Protein AF-A0A5J5EE09-F1 (afdb_monomer_lite)

Radius of gyration: 26.13 Å; chains: 1; bounding box: 78×50×78 Å

Secondary structure (DSSP, 8-state):
----GGGS-S--SPP---TTS-EEEEEEPPTTSHHHHHHHHHHHHHHHHHHSS-SSPPTT---SSPPTT-EEEEEEEE-TTS-EEEEEEEE--TTS--BSSHHHHHHHHHHHHHS-TT---TTSGGGSS--STTGGGGS-----------------HHHHHHHHHHHHHHHHHSS-S--PPTT-EEEEE-S-HHHHHS--TT-SS--EEEEEEEE-----S---------TT--SGGGGGTS---TTTTS-S-TTTSSEEEEE--SSSSPPEEEEE-GGGEEEGGG-GGGSSPPPTT------HHHHHHHHHHT-EEEEEEEEEEESS-SSSS---EEEEEEEEEETTEEEETT-EEEEESSTT---EEEEEEEEEEEEEEE-TTT--EEEEEEEEEEEE--TTTSS--S--HHHHHHS-GGG-

Foldseek 3Di:
DQFALVLDDPQQDDDPDDLQAKDKGKHFDDPPDPVNFVLQQVLQFLLCCLQDPALGDFQPGGDPDDPPNKTKIWIWIADSVRDIDIFIWIHGDPLSDIHRDSVLCNLVVNCVLLPPPVNPGPSSVVSVDRPHPRSVPPDDDDDDPPPPPPPPDPPPVLNVVLVVVVCQVCQVLPAPADDAHAFFKKKFFQDDPVCLVPVDVPDLAARIFIWGFHDAADPPDRPPDDPPPDPDPDDPVSSQADDFGPQCVDDPCLQRHGTWTFQADDDPPTDIDTSGGPNRIGHPVVCVVLLDDDPVPDPDDHDPSSVRLNVQLCDKDFDAWSAKDFPDDDDDPDRFIKIWGQWMDHRRGIDGQQDWDWDDPDDPDPFIKIFRFRTWIKTWDQDPPPRDIDIDIDTDHDIGHDCVPPVDDDQDPVSQSSRRSVSD

pLDDT: mean 75.29, std 18.89, range [30.28, 97.5]

Organism: NCBI:txid1250544

Structure (mmCIF, N/CA/C/O backbone):
data_AF-A0A5J5EE09-F1
#
_entry.id   AF-A0A5J5EE09-F1
#
loop_
_atom_site.group_PDB
_atom_site.id
_atom_site.type_symbol
_atom_site.label_atom_id
_atom_site.label_alt_id
_atom_site.label_comp_id
_atom_site.label_asym_id
_atom_site.label_entity_id
_atom_site.label_seq_id
_atom_site.pdbx_PDB_ins_code
_atom_site.Cartn_x
_atom_site.Cartn_y
_atom_site.Cartn_z
_atom_site.occupancy
_atom_site.B_iso_or_equiv
_atom_site.auth_seq_id
_atom_site.auth_comp_id
_atom_site.auth_asym_id
_atom_site.auth_atom_id
_atom_site.pdbx_PDB_model_num
ATOM 1 N N . SER A 1 1 ? -33.881 -6.867 -5.930 1.00 87.00 1 SER A N 1
ATOM 2 C CA . SER A 1 1 ? -33.104 -6.862 -7.189 1.00 87.00 1 SER A CA 1
ATOM 3 C C . SER A 1 1 ? -34.008 -6.463 -8.339 1.00 87.00 1 SER A C 1
ATOM 5 O O . SER A 1 1 ? -35.166 -6.862 -8.319 1.00 87.00 1 SER A O 1
ATOM 7 N N . ASP A 1 2 ? -33.495 -5.724 -9.320 1.00 92.38 2 ASP A N 1
ATOM 8 C CA . ASP A 1 2 ? -34.161 -5.397 -10.590 1.00 92.38 2 ASP A CA 1
ATOM 9 C C . ASP A 1 2 ? -33.570 -6.164 -11.792 1.00 92.38 2 ASP A C 1
ATOM 11 O O . ASP A 1 2 ? -33.920 -5.889 -12.935 1.00 92.38 2 ASP A O 1
ATOM 15 N N . GLY A 1 3 ? -32.664 -7.117 -11.553 1.00 93.56 3 GLY A N 1
ATOM 16 C CA . GLY A 1 3 ? -31.915 -7.784 -12.613 1.00 93.56 3 GLY A CA 1
ATOM 17 C C . GLY A 1 3 ? -32.783 -8.550 -13.619 1.00 93.56 3 GLY A C 1
ATOM 18 O O . GLY A 1 3 ? -33.696 -9.288 -13.251 1.00 93.56 3 GLY A O 1
ATOM 19 N N . ASN A 1 4 ? -32.442 -8.432 -14.902 1.00 91.75 4 ASN A N 1
ATOM 20 C CA . ASN A 1 4 ? -33.088 -9.109 -16.019 1.00 91.75 4 ASN A CA 1
ATOM 21 C C . ASN A 1 4 ? -32.097 -10.010 -16.780 1.00 91.75 4 ASN A C 1
ATOM 23 O O . ASN A 1 4 ? -31.242 -9.535 -17.532 1.00 91.75 4 ASN A O 1
ATOM 27 N N . VAL A 1 5 ? -32.273 -11.327 -16.646 1.00 93.81 5 VAL A N 1
ATOM 28 C CA . VAL A 1 5 ? -31.439 -12.356 -17.295 1.00 93.81 5 VAL A CA 1
ATOM 29 C C . VAL A 1 5 ? -31.522 -12.304 -18.824 1.00 93.81 5 VAL A C 1
ATOM 31 O O . VAL A 1 5 ? -30.551 -12.637 -19.497 1.00 93.81 5 VAL A O 1
ATOM 34 N N . SER A 1 6 ? -32.623 -11.812 -19.405 1.00 92.19 6 SER A N 1
ATOM 35 C CA . SER A 1 6 ? -32.755 -11.699 -20.866 1.00 92.19 6 SER A CA 1
ATOM 36 C C . SER A 1 6 ? -31.785 -10.686 -21.486 1.00 92.19 6 SER A C 1
ATOM 38 O O . SER A 1 6 ? -31.680 -10.605 -22.706 1.00 92.19 6 SER A O 1
ATOM 40 N N . THR A 1 7 ? -31.113 -9.879 -20.660 1.00 92.12 7 THR A N 1
ATOM 41 C CA . THR A 1 7 ? -30.112 -8.894 -21.095 1.00 92.12 7 THR A CA 1
ATOM 42 C C . THR A 1 7 ? -28.699 -9.468 -21.155 1.00 92.12 7 THR A C 1
ATOM 44 O O . THR A 1 7 ? -27.771 -8.775 -21.568 1.00 92.12 7 THR A O 1
ATOM 47 N N . HIS A 1 8 ? -28.512 -10.720 -20.729 1.00 95.75 8 HIS A N 1
ATOM 48 C CA . HIS A 1 8 ? -27.220 -11.397 -20.790 1.00 95.75 8 HIS A CA 1
ATOM 49 C C . HIS A 1 8 ? -26.796 -11.619 -22.251 1.00 95.75 8 HIS A C 1
ATOM 51 O O . HIS A 1 8 ? -27.649 -11.748 -23.134 1.00 95.75 8 HIS A O 1
ATOM 57 N N . PRO A 1 9 ? -25.482 -11.658 -22.537 1.00 94.31 9 PRO A N 1
ATOM 58 C CA . PRO A 1 9 ? -25.002 -11.919 -23.886 1.00 94.31 9 PRO A CA 1
ATOM 59 C C . PRO A 1 9 ? -25.408 -13.326 -24.338 1.00 94.31 9 PRO A C 1
ATOM 61 O O . PRO A 1 9 ? -25.410 -14.269 -23.550 1.00 94.31 9 PRO A O 1
ATOM 64 N N . THR A 1 10 ? -25.715 -13.475 -25.625 1.00 91.62 10 THR A N 1
ATOM 65 C CA . THR A 1 10 ? -26.117 -14.759 -26.224 1.00 91.62 10 THR A CA 1
ATOM 66 C C . THR A 1 10 ? -24.961 -15.481 -26.913 1.00 91.62 10 THR A C 1
ATOM 68 O O . THR A 1 10 ? -24.978 -16.703 -27.034 1.00 91.62 10 THR A O 1
ATOM 71 N N . ASN A 1 11 ? -23.917 -14.761 -27.333 1.00 91.44 11 ASN A N 1
ATOM 72 C CA . ASN A 1 11 ? -22.707 -15.322 -27.934 1.00 91.44 11 ASN A CA 1
ATOM 73 C C . ASN A 1 11 ? -21.737 -15.834 -26.857 1.00 91.44 11 ASN A C 1
ATOM 75 O O . ASN A 1 11 ? -20.618 -15.336 -26.725 1.00 91.44 11 ASN A O 1
ATOM 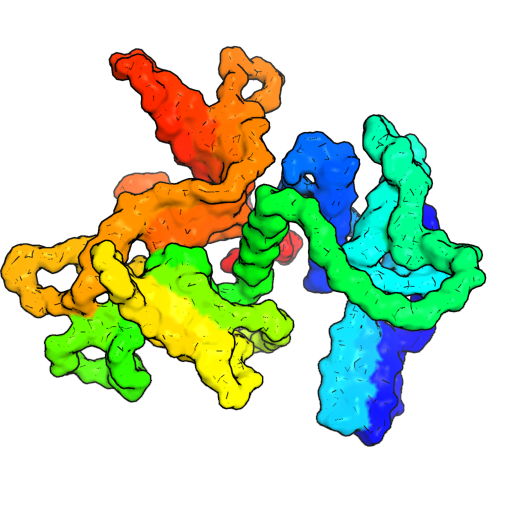79 N N . THR A 1 12 ? -22.180 -16.813 -26.064 1.00 89.69 12 THR A N 1
ATOM 80 C CA . THR A 1 12 ? -21.421 -17.338 -24.915 1.00 89.69 12 THR A CA 1
ATOM 81 C C . THR A 1 12 ? -20.527 -18.535 -25.228 1.00 89.69 12 THR A C 1
ATOM 83 O O . THR A 1 12 ? -19.800 -19.032 -24.371 1.00 89.69 12 THR A O 1
ATOM 86 N N . THR A 1 13 ? -20.580 -19.024 -26.465 1.00 86.56 13 THR A N 1
ATOM 87 C CA . THR A 1 13 ? -19.786 -20.168 -26.915 1.00 86.56 13 THR A CA 1
ATOM 88 C C . THR A 1 13 ? -18.594 -19.678 -27.719 1.00 86.56 13 THR A C 1
ATOM 90 O O . THR A 1 13 ? -18.740 -18.817 -28.589 1.00 86.56 13 THR A O 1
ATOM 93 N N . GLN A 1 14 ? -17.417 -20.236 -27.440 1.00 84.75 14 GLN A N 1
ATOM 94 C CA . GLN A 1 14 ? -16.229 -19.973 -28.239 1.00 84.75 14 GLN A CA 1
ATOM 95 C C . GLN A 1 14 ? -16.465 -20.448 -29.687 1.00 84.75 14 GLN A C 1
ATOM 97 O O . GLN A 1 14 ? -16.792 -21.618 -29.891 1.00 84.75 14 GLN A O 1
ATOM 102 N N . PRO A 1 15 ? -16.297 -19.579 -30.699 1.00 82.38 15 PRO A N 1
ATOM 103 C CA . PRO A 1 15 ? -16.444 -19.972 -32.091 1.00 82.38 15 PRO A CA 1
ATOM 104 C C . PRO A 1 15 ? -15.383 -21.002 -32.496 1.00 82.38 15 PRO A C 1
ATOM 106 O O . PRO A 1 15 ? -14.195 -20.826 -32.221 1.00 82.38 15 PRO A O 1
ATOM 109 N N . ASN A 1 16 ? -15.795 -22.041 -33.224 1.00 71.38 16 ASN A N 1
ATOM 110 C CA . ASN A 1 16 ? -14.884 -22.943 -33.933 1.00 71.38 16 ASN A CA 1
ATOM 111 C C . ASN A 1 16 ? -14.414 -22.268 -35.235 1.00 71.38 16 ASN A C 1
ATOM 113 O O . ASN A 1 16 ? -14.846 -22.637 -36.325 1.00 71.38 16 ASN A O 1
ATOM 117 N N . THR A 1 17 ? -13.596 -21.218 -35.135 1.00 64.12 17 THR A N 1
ATOM 118 C CA . THR A 1 17 ? -13.134 -20.434 -36.296 1.00 64.12 17 THR A CA 1
ATOM 119 C C . THR A 1 17 ? -11.653 -20.637 -36.600 1.00 64.12 17 THR A C 1
ATOM 121 O O . THR A 1 17 ? -10.825 -20.763 -35.700 1.00 64.12 17 THR A O 1
ATOM 124 N N . HIS A 1 18 ? -11.323 -20.624 -37.896 1.00 55.69 18 HIS A N 1
ATOM 125 C CA . HIS A 1 18 ? -9.957 -20.679 -38.423 1.00 55.69 18 HIS A CA 1
ATOM 126 C C . HIS A 1 18 ? -9.125 -19.469 -37.923 1.00 55.69 18 HIS A C 1
ATOM 128 O O . HIS A 1 18 ? -9.687 -18.379 -37.801 1.00 55.69 18 HIS A O 1
ATOM 134 N N . PRO A 1 19 ? -7.799 -19.593 -37.687 1.00 59.22 19 PRO A N 1
ATOM 135 C CA . PRO A 1 19 ? -6.965 -18.550 -37.059 1.00 59.22 19 PRO A CA 1
ATOM 136 C C . PRO A 1 19 ? -6.863 -17.201 -37.797 1.00 59.22 19 PRO A C 1
ATOM 138 O O . PRO A 1 19 ? -6.210 -16.290 -37.302 1.00 59.22 19 PRO A O 1
ATOM 141 N N . SER A 1 20 ? -7.446 -17.070 -38.991 1.00 63.16 20 SER A N 1
ATOM 142 C CA . SER A 1 20 ? -7.229 -15.939 -39.899 1.00 63.16 20 SER A CA 1
ATOM 143 C C . SER A 1 20 ? -8.228 -14.784 -39.762 1.00 63.16 20 SER A C 1
ATOM 145 O O . SER A 1 20 ? -7.993 -13.728 -40.347 1.00 63.16 20 SER A O 1
ATOM 147 N N . GLN A 1 21 ? -9.329 -14.942 -39.018 1.00 72.50 21 GLN A N 1
ATOM 148 C CA . GLN A 1 21 ? -10.338 -13.887 -38.839 1.00 72.50 21 GLN A CA 1
ATOM 149 C C . GLN A 1 21 ? -10.479 -13.475 -37.371 1.00 72.50 21 GLN A C 1
ATOM 151 O O . GLN A 1 21 ? -10.337 -14.319 -36.487 1.00 72.50 21 GLN A O 1
ATOM 156 N N . PRO A 1 22 ? -10.766 -12.191 -37.084 1.00 81.50 22 PRO A N 1
ATOM 157 C CA . PRO A 1 22 ? -11.045 -11.760 -35.725 1.00 81.50 22 PRO A CA 1
ATOM 158 C C . PRO A 1 22 ? -12.378 -12.347 -35.267 1.00 81.50 22 PRO A C 1
ATOM 160 O O . PRO A 1 22 ? -13.370 -12.311 -35.994 1.00 81.50 22 PRO A O 1
ATOM 163 N N . TRP A 1 23 ? -12.414 -12.846 -34.041 1.00 86.94 23 TRP A N 1
ATOM 164 C CA . TRP A 1 23 ? -13.623 -13.405 -33.448 1.00 86.94 23 TRP A CA 1
ATOM 165 C C . TRP A 1 23 ? -13.730 -13.003 -31.981 1.00 86.94 23 TRP A C 1
ATOM 167 O O . TRP A 1 23 ? -12.735 -12.689 -31.318 1.00 86.94 23 TRP A O 1
ATOM 177 N N . GLU A 1 24 ? -14.959 -12.960 -31.477 1.00 91.88 24 GLU A N 1
ATOM 178 C CA . GLU A 1 24 ? -15.243 -12.562 -30.106 1.00 91.88 24 GLU A CA 1
ATOM 179 C C . GLU A 1 24 ? -16.425 -13.332 -29.516 1.00 91.88 24 GLU A C 1
ATOM 181 O O . GLU A 1 24 ? -17.367 -13.693 -30.220 1.00 91.88 24 GLU A O 1
ATOM 186 N N . TYR A 1 25 ? -16.364 -13.587 -28.212 1.00 93.56 25 TYR A N 1
ATOM 187 C CA . TYR A 1 25 ? -17.419 -14.259 -27.454 1.00 93.56 25 TYR A CA 1
ATOM 188 C C . TYR A 1 25 ? -17.415 -13.787 -26.003 1.00 93.56 25 TYR A C 1
ATOM 190 O O . TYR A 1 25 ? -16.468 -13.133 -25.555 1.00 93.56 25 TYR A O 1
ATOM 198 N N . PHE A 1 26 ? -18.476 -14.113 -25.273 1.00 95.50 26 PHE A N 1
ATOM 199 C CA . PHE A 1 26 ? -18.556 -13.877 -23.839 1.00 95.50 26 PHE A CA 1
ATOM 200 C C . PHE A 1 26 ? -18.376 -15.177 -23.070 1.00 95.50 26 PHE A C 1
ATOM 202 O O . PHE A 1 26 ? -19.002 -16.178 -23.381 1.00 95.50 26 PHE A O 1
ATOM 209 N N . ARG A 1 27 ? -17.566 -15.165 -22.021 1.00 95.00 27 ARG A N 1
ATOM 210 C CA . ARG A 1 27 ? -17.483 -16.276 -21.072 1.00 95.00 27 ARG A CA 1
ATOM 211 C C . ARG A 1 27 ? -18.104 -15.829 -19.752 1.00 95.00 27 ARG A C 1
ATOM 213 O O . ARG A 1 27 ? -17.742 -14.746 -19.296 1.00 95.00 27 ARG A O 1
ATOM 220 N N . PRO A 1 28 ? -19.025 -16.583 -19.132 1.00 94.94 28 PRO A N 1
ATOM 221 C CA . PRO A 1 28 ? -19.423 -16.276 -17.763 1.00 94.94 28 PRO A CA 1
ATOM 222 C C . PRO A 1 28 ? -18.193 -16.346 -16.847 1.00 94.94 28 PRO A C 1
ATOM 224 O O . PRO A 1 28 ? -17.358 -17.238 -16.995 1.00 94.94 28 PRO A O 1
ATOM 227 N N . VAL A 1 29 ? -18.064 -15.381 -15.939 1.00 92.25 29 VAL A N 1
ATOM 228 C CA . VAL A 1 29 ? -17.103 -15.483 -14.835 1.00 92.25 29 VAL A CA 1
ATOM 229 C C . VAL A 1 29 ? -17.753 -16.366 -13.779 1.00 92.25 29 VAL A C 1
ATOM 231 O O . VAL A 1 29 ? -18.882 -16.082 -13.363 1.00 92.25 29 VAL A O 1
ATOM 234 N N . GLU A 1 30 ? -17.083 -17.448 -13.394 1.00 89.12 30 GLU A N 1
ATOM 235 C CA . GLU A 1 30 ? -17.589 -18.346 -12.362 1.00 89.12 30 GLU A CA 1
ATOM 236 C C . GLU A 1 30 ? -17.412 -17.752 -10.964 1.00 89.12 30 GLU A C 1
ATOM 238 O O . GLU A 1 30 ? -16.611 -16.837 -10.739 1.00 89.12 30 GLU A O 1
ATOM 243 N N . ARG A 1 31 ? -18.207 -18.269 -10.023 1.00 84.69 31 ARG A N 1
ATOM 244 C CA . ARG A 1 31 ? -18.151 -17.854 -8.621 1.00 84.69 31 ARG A CA 1
ATOM 245 C C . ARG A 1 31 ? -16.731 -18.043 -8.091 1.00 84.69 31 ARG A C 1
ATOM 247 O O . ARG A 1 31 ? -16.088 -19.046 -8.388 1.00 84.69 31 ARG A O 1
ATOM 254 N N . ASP A 1 32 ? -16.265 -17.065 -7.323 1.00 79.88 32 ASP A N 1
ATOM 255 C CA . ASP A 1 32 ? -14.976 -17.094 -6.629 1.00 79.88 32 ASP A CA 1
ATOM 256 C C . ASP A 1 32 ? -13.737 -17.080 -7.553 1.00 79.88 32 ASP A C 1
ATOM 258 O O . ASP A 1 32 ? -12.598 -17.098 -7.081 1.00 79.88 32 ASP A O 1
ATOM 262 N N . GLU A 1 33 ? -13.914 -16.916 -8.873 1.00 79.75 33 GLU A N 1
ATOM 263 C CA . GLU A 1 33 ? -12.820 -16.475 -9.738 1.00 79.75 33 GLU A CA 1
ATOM 264 C C . GLU A 1 33 ? -12.311 -15.096 -9.282 1.00 79.75 33 GLU A C 1
ATOM 266 O O . GLU A 1 33 ? -13.076 -14.241 -8.833 1.00 79.75 33 GLU A O 1
ATOM 271 N N . HIS A 1 34 ? -11.021 -14.814 -9.489 1.00 78.94 34 HIS A N 1
ATOM 272 C CA . HIS A 1 34 ? -10.394 -13.550 -9.075 1.00 78.94 34 HIS A CA 1
ATOM 273 C C . HIS A 1 34 ? -11.211 -12.298 -9.462 1.00 78.94 34 HIS A C 1
ATOM 275 O O . HIS A 1 34 ? -11.357 -11.367 -8.674 1.00 78.94 34 HIS A O 1
ATOM 281 N N . LYS A 1 35 ? -11.789 -12.270 -10.670 1.00 83.81 35 LYS A N 1
ATOM 282 C CA . LYS A 1 35 ? -12.605 -11.138 -11.139 1.00 83.81 35 LYS A CA 1
ATOM 283 C C . LYS A 1 35 ? -13.955 -11.025 -10.434 1.00 83.81 35 LYS A C 1
ATOM 285 O O . LYS A 1 35 ? -14.391 -9.899 -10.200 1.00 83.81 35 LYS A O 1
ATOM 290 N N . ASP A 1 36 ? -14.587 -12.148 -10.102 1.00 87.38 36 ASP A N 1
ATOM 291 C CA . ASP A 1 36 ? -15.817 -12.183 -9.306 1.00 87.38 36 ASP A CA 1
ATOM 292 C C . ASP A 1 36 ? -15.552 -11.615 -7.907 1.00 87.38 36 ASP A C 1
ATOM 294 O O . ASP A 1 36 ? -16.200 -10.651 -7.493 1.00 87.38 36 ASP A O 1
ATOM 298 N N . LEU A 1 37 ? -14.507 -12.119 -7.239 1.00 82.25 37 LEU A N 1
ATOM 299 C CA . LEU A 1 37 ? -14.095 -11.677 -5.904 1.00 82.25 37 LEU A CA 1
ATOM 300 C C . LEU A 1 37 ? -13.780 -10.178 -5.862 1.00 82.25 37 LEU A C 1
ATOM 302 O O . LEU A 1 37 ? -14.282 -9.463 -4.994 1.00 82.25 37 LEU A O 1
ATOM 306 N N . VAL A 1 38 ? -13.001 -9.674 -6.826 1.00 81.88 38 VAL A N 1
ATOM 307 C CA . VAL A 1 38 ? -12.653 -8.245 -6.907 1.00 81.88 38 VAL A CA 1
ATOM 308 C C . VAL A 1 38 ? -13.899 -7.382 -7.097 1.00 81.88 38 VAL A C 1
ATOM 310 O O . VAL A 1 38 ? -14.041 -6.353 -6.432 1.00 81.88 38 VAL A O 1
ATOM 313 N N . TRP A 1 39 ? -14.823 -7.780 -7.979 1.00 91.75 39 TRP A N 1
ATOM 314 C CA . TRP A 1 39 ? -16.059 -7.026 -8.186 1.00 91.75 39 TRP A CA 1
ATOM 315 C C . TRP A 1 39 ? -16.944 -7.026 -6.940 1.00 91.75 39 TRP A C 1
ATOM 317 O O . TRP A 1 39 ? -17.417 -5.961 -6.531 1.00 91.75 39 TRP A O 1
ATOM 327 N N . ARG A 1 40 ? -17.147 -8.189 -6.315 1.00 91.62 40 ARG A N 1
ATOM 328 C CA . ARG A 1 40 ? -17.960 -8.325 -5.099 1.00 91.62 40 ARG A CA 1
ATOM 329 C C . ARG A 1 40 ? -17.349 -7.554 -3.929 1.00 91.62 40 ARG A C 1
ATOM 331 O O . ARG A 1 40 ? -18.081 -6.863 -3.231 1.00 91.62 40 ARG A O 1
ATOM 338 N N . SER A 1 41 ? -16.027 -7.574 -3.762 1.00 85.38 41 SER A N 1
ATOM 339 C CA . SER A 1 41 ? -15.329 -6.817 -2.711 1.00 85.38 41 SER A CA 1
ATOM 340 C C . SER A 1 41 ? -15.453 -5.303 -2.891 1.00 85.38 41 SER A C 1
ATOM 342 O O . SER A 1 41 ? -15.881 -4.589 -1.979 1.00 85.38 41 SER A O 1
ATOM 344 N N . LYS A 1 42 ? -15.129 -4.794 -4.090 1.00 86.00 42 LYS A N 1
ATOM 345 C CA . LYS A 1 42 ? -15.149 -3.348 -4.379 1.00 86.00 42 LYS A CA 1
ATOM 346 C C . LYS A 1 42 ? -16.557 -2.773 -4.247 1.00 86.00 42 LYS A C 1
ATOM 348 O O . LYS A 1 42 ? -16.742 -1.698 -3.683 1.00 86.00 42 LYS A O 1
ATOM 353 N N . THR A 1 43 ? -17.557 -3.503 -4.735 1.00 91.56 43 THR A N 1
ATOM 354 C CA . THR A 1 43 ? -18.958 -3.072 -4.656 1.00 91.56 43 THR A CA 1
ATOM 355 C C . THR A 1 43 ? -19.511 -3.131 -3.231 1.00 91.56 43 THR A C 1
ATOM 357 O O . THR A 1 43 ? -20.200 -2.199 -2.818 1.00 91.56 43 THR A O 1
ATOM 360 N N . ALA A 1 44 ? -19.155 -4.156 -2.452 1.00 87.12 44 ALA A N 1
ATOM 361 C CA . ALA A 1 44 ? -19.554 -4.271 -1.052 1.00 87.12 44 ALA A CA 1
ATOM 362 C C . ALA A 1 44 ? -18.922 -3.199 -0.170 1.00 87.12 44 ALA A C 1
ATOM 364 O O . ALA A 1 44 ? -19.612 -2.592 0.641 1.00 87.12 44 ALA A O 1
ATOM 365 N N . SER A 1 45 ? -17.634 -2.922 -0.376 1.00 84.19 45 SER A N 1
ATOM 366 C CA . SER A 1 45 ? -16.915 -1.875 0.350 1.00 84.19 45 SER A CA 1
ATO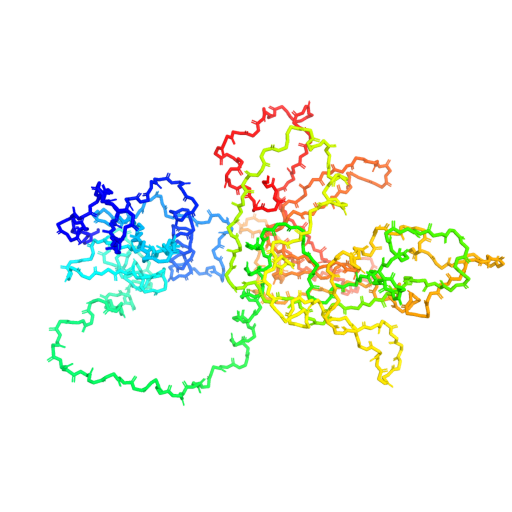M 367 C C . SER A 1 45 ? -17.579 -0.510 0.148 1.00 84.19 45 SER A C 1
ATOM 369 O O . SER A 1 45 ? -17.846 0.208 1.111 1.00 84.19 45 SER A O 1
ATOM 371 N N . ALA A 1 46 ? -17.924 -0.174 -1.099 1.00 85.25 46 ALA A N 1
ATOM 372 C CA . ALA A 1 46 ? -18.606 1.078 -1.414 1.00 85.25 46 ALA A CA 1
ATOM 373 C C . ALA A 1 46 ? -20.032 1.142 -0.840 1.00 85.25 46 ALA A C 1
ATOM 375 O O . ALA A 1 46 ? -20.433 2.173 -0.304 1.00 85.25 46 ALA A O 1
ATOM 376 N N . ALA A 1 47 ? -20.794 0.047 -0.918 1.00 85.19 47 ALA A N 1
ATOM 377 C CA . ALA A 1 47 ? -22.138 -0.018 -0.347 1.00 85.19 47 ALA A CA 1
ATOM 378 C C . ALA A 1 47 ? -22.119 0.088 1.187 1.00 85.19 47 ALA A C 1
ATOM 380 O O . ALA A 1 47 ? -22.920 0.821 1.764 1.00 85.19 47 ALA A O 1
ATOM 381 N N . ALA A 1 48 ? -21.176 -0.586 1.848 1.00 84.31 48 ALA A N 1
ATOM 382 C CA . ALA A 1 48 ? -20.980 -0.482 3.286 1.00 84.31 48 ALA A CA 1
ATOM 383 C C . ALA A 1 48 ? -20.649 0.960 3.682 1.00 84.31 48 ALA A C 1
ATOM 385 O O . ALA A 1 48 ? -21.322 1.504 4.552 1.00 84.31 48 ALA A O 1
ATOM 386 N N . LEU A 1 49 ? -19.713 1.626 2.999 1.00 82.50 49 LEU A N 1
ATOM 387 C CA . LEU A 1 49 ? -19.406 3.039 3.253 1.00 82.50 49 LEU A CA 1
ATOM 388 C C . LEU A 1 49 ? -20.634 3.955 3.080 1.00 82.50 49 LEU A C 1
ATOM 390 O O . LEU A 1 49 ? -20.802 4.905 3.836 1.00 82.50 49 LEU A O 1
ATOM 394 N N . ALA A 1 50 ? -21.512 3.659 2.117 1.00 82.31 50 ALA A N 1
ATOM 395 C CA . ALA A 1 50 ? -22.712 4.456 1.861 1.00 82.31 50 ALA A CA 1
ATOM 396 C C . ALA A 1 50 ? -23.802 4.319 2.942 1.00 82.31 50 ALA A C 1
ATOM 398 O O . ALA A 1 50 ? -24.607 5.236 3.106 1.00 82.31 50 ALA A O 1
ATOM 399 N N . TYR A 1 51 ? -23.854 3.193 3.664 1.00 77.25 51 TYR A N 1
ATOM 400 C CA . TYR A 1 51 ? -24.926 2.897 4.629 1.00 77.25 51 TYR A CA 1
ATOM 401 C C . TYR A 1 51 ? -24.473 2.754 6.080 1.00 77.25 51 TYR A C 1
ATOM 403 O O . TYR A 1 51 ? -25.315 2.713 6.980 1.00 77.25 51 TYR A O 1
ATOM 411 N N . THR A 1 52 ? -23.169 2.708 6.329 1.00 70.69 52 THR A N 1
ATOM 412 C CA . THR A 1 52 ? -22.592 2.634 7.671 1.00 70.69 52 THR A CA 1
ATOM 413 C C . THR A 1 52 ? -21.984 3.979 8.057 1.00 70.69 52 THR A C 1
ATOM 415 O O . THR A 1 52 ? -21.473 4.718 7.225 1.00 70.69 52 THR A O 1
ATOM 418 N N . LYS A 1 53 ? -22.010 4.314 9.353 1.00 60.72 53 LYS A N 1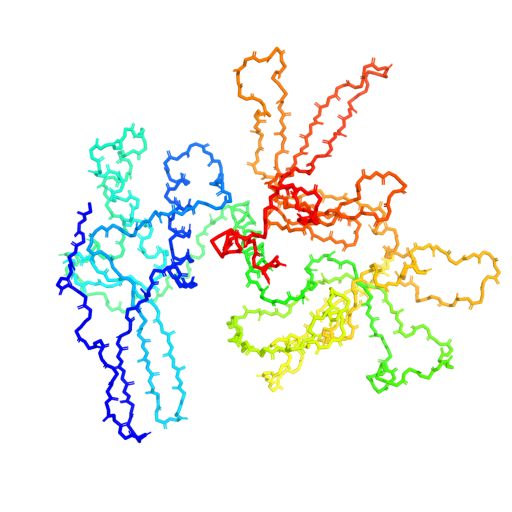
ATOM 419 C CA . LYS A 1 53 ? -21.293 5.489 9.888 1.00 60.72 53 LYS A CA 1
ATOM 420 C C . LYS A 1 53 ? -19.794 5.223 10.079 1.00 60.72 53 LYS A C 1
ATOM 422 O O . LYS A 1 53 ? -19.113 6.007 10.735 1.00 60.72 53 LYS A O 1
ATOM 427 N N . THR A 1 54 ? -19.287 4.093 9.589 1.00 54.91 54 THR A N 1
ATOM 428 C CA . THR A 1 54 ? -17.878 3.731 9.725 1.00 54.91 54 THR A CA 1
ATOM 429 C C . THR A 1 54 ? -17.074 4.380 8.596 1.00 54.91 54 THR A C 1
ATOM 431 O O . THR A 1 54 ? -17.405 4.152 7.436 1.00 54.91 54 THR A O 1
ATOM 434 N N . PRO A 1 55 ? -16.007 5.147 8.903 1.00 51.84 55 PRO A N 1
ATOM 435 C CA . PRO A 1 55 ? -15.189 5.837 7.897 1.00 51.84 55 PRO A CA 1
ATOM 436 C C . PRO A 1 55 ? -14.531 4.907 6.873 1.00 51.84 55 PRO A C 1
ATOM 438 O O . PRO A 1 55 ? -14.124 5.358 5.808 1.00 51.84 55 PRO A O 1
ATOM 441 N N . GLN A 1 56 ? -14.407 3.618 7.201 1.00 55.81 56 GLN A N 1
ATOM 442 C CA . GLN A 1 56 ? -13.951 2.573 6.296 1.00 55.81 56 GLN A CA 1
ATOM 443 C C . GLN A 1 56 ? -14.705 1.270 6.594 1.00 55.81 56 GLN A C 1
ATOM 445 O O . GLN A 1 56 ? -14.914 0.961 7.774 1.00 55.81 56 GLN A O 1
ATOM 450 N N . PRO A 1 57 ? -15.118 0.514 5.564 1.00 55.78 57 PRO A N 1
ATOM 451 C CA . PRO A 1 57 ? -15.647 -0.829 5.749 1.00 55.78 57 PRO A CA 1
ATOM 452 C C . PRO A 1 57 ? -14.528 -1.758 6.252 1.00 55.78 57 PRO A C 1
ATOM 454 O O . PRO A 1 57 ? -13.368 -1.548 5.889 1.00 55.78 57 PRO A O 1
ATOM 457 N N . PRO A 1 58 ? -14.834 -2.773 7.079 1.00 56.09 58 PRO A N 1
ATOM 458 C CA . PRO A 1 58 ? -13.837 -3.749 7.500 1.00 56.09 58 PRO A CA 1
ATOM 459 C C . PRO A 1 58 ? -13.146 -4.373 6.279 1.00 56.09 58 PRO A C 1
ATOM 461 O O . PRO A 1 58 ? -13.790 -4.634 5.250 1.00 56.09 58 PRO A O 1
ATOM 464 N N . CYS A 1 59 ? -11.835 -4.611 6.399 1.00 47.38 59 CYS A N 1
ATOM 465 C CA . CYS A 1 59 ? -11.116 -5.468 5.464 1.00 47.38 59 CYS A CA 1
ATOM 466 C C . CYS A 1 59 ? -11.895 -6.790 5.356 1.00 47.38 59 CYS A C 1
ATOM 468 O O . CYS A 1 59 ? -12.365 -7.315 6.361 1.00 47.38 59 CYS A O 1
ATOM 470 N N . ASN A 1 60 ? -12.116 -7.277 4.133 1.00 60.25 60 ASN A N 1
ATOM 471 C CA . ASN A 1 60 ? -12.910 -8.483 3.837 1.00 60.25 60 ASN A CA 1
ATOM 472 C C . ASN A 1 60 ? -14.439 -8.294 3.801 1.00 60.25 60 ASN A C 1
ATOM 474 O O . ASN A 1 60 ? -15.192 -9.249 3.990 1.00 60.25 60 ASN A O 1
ATOM 478 N N . THR A 1 61 ? -14.928 -7.093 3.481 1.00 71.81 61 THR A N 1
ATOM 479 C CA . THR A 1 61 ? -16.349 -6.910 3.140 1.00 71.81 61 THR A CA 1
ATOM 480 C C . THR A 1 61 ? -16.627 -7.397 1.709 1.00 71.81 61 THR A C 1
ATOM 482 O O . THR A 1 61 ? -16.061 -6.871 0.749 1.00 71.81 61 THR A O 1
ATOM 485 N N . PHE A 1 62 ? -17.534 -8.366 1.549 1.00 79.75 62 PHE A N 1
ATOM 486 C CA . PHE A 1 62 ? -18.004 -8.874 0.253 1.00 79.75 62 PHE A CA 1
ATOM 487 C C . PHE A 1 62 ? -19.532 -8.939 0.224 1.00 79.75 62 PHE A C 1
ATOM 489 O O . PHE A 1 62 ? -20.166 -9.260 1.227 1.00 79.75 62 PHE A O 1
ATOM 496 N N . ILE A 1 63 ? -20.132 -8.698 -0.943 1.00 85.00 63 ILE A N 1
ATOM 497 C CA . ILE A 1 63 ? -21.517 -9.103 -1.177 1.00 85.00 63 ILE A CA 1
ATOM 498 C C . ILE A 1 63 ? -21.513 -10.615 -1.408 1.00 85.00 63 ILE A C 1
ATOM 500 O O . ILE A 1 63 ? -20.684 -11.131 -2.167 1.00 85.00 63 ILE A O 1
ATOM 504 N N . CYS A 1 64 ? -22.413 -11.336 -0.736 1.00 84.31 64 CYS A N 1
ATOM 505 C CA . CYS A 1 64 ? -22.509 -12.793 -0.861 1.00 84.31 64 CYS A CA 1
ATOM 506 C C . CYS A 1 64 ? -22.712 -13.210 -2.319 1.00 84.31 64 CYS A C 1
ATOM 508 O O . CYS A 1 64 ? -22.040 -14.120 -2.788 1.00 84.31 64 CYS A O 1
ATOM 510 N N . ASP A 1 65 ? -23.561 -12.479 -3.035 1.00 88.81 65 ASP A N 1
ATOM 511 C CA . ASP A 1 65 ? -23.855 -12.661 -4.449 1.00 88.81 65 ASP A CA 1
ATOM 512 C C . ASP A 1 65 ? -24.191 -11.304 -5.080 1.00 88.81 65 ASP A C 1
ATOM 514 O O . ASP A 1 65 ? -24.599 -10.365 -4.386 1.00 88.81 65 ASP A O 1
ATOM 518 N N . PHE A 1 66 ? -24.049 -11.192 -6.404 1.00 94.12 66 PHE A N 1
ATOM 519 C CA . PHE A 1 66 ? -24.655 -10.069 -7.119 1.00 94.12 66 PHE A CA 1
ATOM 520 C C . PHE A 1 66 ? -26.185 -10.106 -6.967 1.00 94.12 66 PHE A C 1
ATOM 522 O O . PHE A 1 66 ? -26.762 -11.182 -6.788 1.00 94.12 66 PHE A O 1
ATOM 529 N N . PRO A 1 67 ? -26.876 -8.955 -7.079 1.00 94.94 67 PRO A N 1
ATOM 530 C CA . PRO A 1 67 ? -28.333 -8.935 -7.072 1.00 94.94 67 PRO A CA 1
ATOM 531 C C . PRO A 1 67 ? -28.908 -9.912 -8.105 1.00 94.94 67 PRO A C 1
ATOM 533 O O . PRO A 1 67 ? -28.421 -9.988 -9.233 1.00 94.94 67 PRO A O 1
ATOM 536 N N . ALA A 1 68 ? -29.954 -10.657 -7.732 1.00 94.19 68 ALA A N 1
ATOM 537 C CA . ALA A 1 68 ? -30.552 -11.680 -8.591 1.00 94.19 68 ALA A CA 1
ATOM 538 C C . ALA A 1 68 ? -30.808 -11.161 -10.020 1.00 94.19 68 ALA A C 1
ATOM 540 O O . ALA A 1 68 ? -31.397 -10.094 -10.191 1.00 94.19 68 ALA A O 1
ATOM 541 N N . GLY A 1 69 ? -30.358 -11.901 -11.035 1.00 93.06 69 GLY A N 1
ATOM 542 C CA . GLY A 1 69 ? -30.449 -11.499 -12.445 1.00 93.06 69 GLY A CA 1
ATOM 543 C C . GLY A 1 69 ? -29.231 -10.737 -12.984 1.00 93.06 69 GLY A C 1
ATOM 544 O O . GLY A 1 69 ? -29.099 -10.616 -14.203 1.00 93.06 69 GLY A O 1
ATOM 545 N N . TYR A 1 70 ? -28.308 -10.295 -12.125 1.00 97.50 70 TYR A N 1
ATOM 546 C CA . TYR A 1 70 ? -27.003 -9.781 -12.541 1.00 97.50 70 TYR A CA 1
ATOM 547 C C . TYR A 1 70 ? -25.959 -10.891 -12.630 1.00 97.50 70 TYR A C 1
ATOM 549 O O . TYR A 1 70 ? -25.905 -11.772 -11.775 1.00 97.50 70 TYR A O 1
ATOM 557 N N . ARG A 1 71 ? -25.111 -10.844 -13.663 1.00 96.75 71 ARG A N 1
ATOM 558 C CA . ARG A 1 71 ? -24.003 -11.793 -13.837 1.00 96.75 71 ARG A CA 1
ATOM 559 C C . ARG A 1 71 ? -22.824 -11.156 -14.561 1.00 96.75 71 ARG A C 1
ATOM 561 O O . ARG A 1 71 ? -22.998 -10.326 -15.457 1.00 96.75 71 ARG A O 1
ATOM 568 N N . LEU A 1 72 ? -21.622 -11.549 -14.152 1.00 96.94 72 LEU A N 1
ATOM 569 C CA . LEU A 1 72 ? -20.368 -11.068 -14.710 1.00 96.94 72 LEU A CA 1
ATOM 570 C C . LEU A 1 72 ? -19.944 -11.942 -15.898 1.00 96.94 72 LEU A C 1
ATOM 572 O O . LEU A 1 72 ? -20.012 -13.170 -15.843 1.00 96.94 72 LEU A O 1
ATOM 576 N N . PHE A 1 73 ? -19.504 -11.300 -16.976 1.00 96.56 73 PHE A N 1
ATOM 577 C CA . PHE A 1 73 ? -19.017 -11.957 -18.183 1.00 96.56 73 PHE A CA 1
ATOM 578 C C . PHE A 1 73 ? -17.699 -11.333 -18.638 1.00 96.56 73 PHE A C 1
ATOM 580 O O . PHE A 1 73 ? -17.513 -10.115 -18.590 1.00 96.56 73 PHE A O 1
ATOM 587 N N . GLU A 1 74 ? -16.801 -12.158 -19.156 1.00 95.56 74 GLU A N 1
ATOM 588 C CA . GLU A 1 74 ? -15.617 -11.727 -19.881 1.00 95.56 74 GLU A CA 1
ATOM 589 C C . GLU A 1 74 ? -15.919 -11.644 -21.369 1.00 95.56 74 GLU A C 1
ATOM 591 O O . GLU A 1 74 ? -16.248 -12.647 -21.990 1.00 95.56 74 GLU A O 1
ATOM 596 N N . HIS A 1 75 ? -15.747 -10.472 -21.968 1.00 94.50 75 HIS A N 1
ATOM 597 C CA . HIS A 1 75 ? -15.693 -10.337 -23.417 1.00 94.50 75 HIS A CA 1
ATOM 598 C C . HIS A 1 75 ? -14.283 -10.666 -23.878 1.00 94.50 75 HIS A C 1
ATOM 600 O O . HIS A 1 75 ? -13.329 -9.943 -23.580 1.00 94.50 75 HIS A O 1
ATOM 606 N N . ILE A 1 76 ? -14.148 -11.768 -24.596 1.00 92.94 76 ILE A N 1
ATOM 607 C CA . ILE A 1 76 ? -12.880 -12.227 -25.140 1.00 92.94 76 ILE A CA 1
ATOM 608 C C . ILE A 1 76 ? -12.863 -11.877 -26.620 1.00 92.94 76 ILE A C 1
ATOM 610 O O . ILE A 1 76 ? -13.731 -12.316 -27.371 1.00 92.94 76 ILE A O 1
ATOM 614 N N . LYS A 1 77 ? -11.860 -11.101 -27.034 1.00 90.94 77 LYS A N 1
ATOM 615 C CA . LYS A 1 77 ? -11.652 -10.687 -28.420 1.00 90.94 77 LYS A CA 1
ATOM 616 C C . LYS A 1 77 ? -10.292 -11.148 -28.918 1.00 90.94 77 LYS A C 1
ATOM 618 O O . LYS A 1 77 ? -9.259 -10.775 -28.356 1.00 90.94 77 LYS A O 1
ATOM 623 N N . HIS A 1 78 ? -10.311 -11.918 -29.996 1.00 87.44 78 HIS A N 1
ATOM 624 C CA . HIS A 1 78 ? -9.128 -12.333 -30.733 1.00 87.44 78 HIS A CA 1
ATOM 625 C C . HIS A 1 78 ? -8.944 -11.435 -31.950 1.00 87.44 78 HIS A C 1
ATOM 627 O O . HIS A 1 78 ? -9.868 -11.216 -32.736 1.00 87.44 78 HIS A O 1
ATOM 633 N N . LYS A 1 79 ? -7.744 -10.878 -32.077 1.00 83.44 79 LYS A N 1
ATOM 634 C CA . LYS A 1 79 ? -7.336 -10.087 -33.233 1.00 83.44 79 LYS A CA 1
ATOM 635 C C . LYS A 1 79 ? -6.653 -10.972 -34.290 1.00 83.44 79 LYS A C 1
ATOM 637 O O . LYS A 1 79 ? -6.184 -12.059 -33.952 1.00 83.44 79 LYS A O 1
ATOM 642 N N . PRO A 1 80 ? -6.551 -10.506 -35.551 1.00 75.31 80 PRO A N 1
ATOM 643 C CA . PRO A 1 80 ? -5.886 -11.252 -36.626 1.00 75.31 80 PRO A CA 1
ATOM 644 C C . PRO A 1 80 ? -4.386 -11.478 -36.383 1.00 75.31 80 PRO A C 1
ATOM 646 O O . PRO A 1 80 ? -3.813 -12.419 -36.913 1.00 75.31 80 PRO A O 1
ATOM 649 N N . ASP A 1 81 ? -3.759 -10.625 -35.568 1.00 77.50 81 ASP A N 1
ATOM 650 C CA . ASP A 1 81 ? -2.354 -10.715 -35.142 1.00 77.50 81 ASP A CA 1
ATOM 651 C C . ASP A 1 81 ? -2.118 -11.770 -34.038 1.00 77.50 81 ASP A C 1
ATOM 653 O O . ASP A 1 81 ? -1.005 -11.911 -33.537 1.00 77.50 81 ASP A O 1
ATOM 657 N N . GLY A 1 82 ? -3.162 -12.500 -33.627 1.00 75.56 82 GLY A N 1
ATOM 658 C CA . GLY A 1 82 ? -3.118 -13.468 -32.531 1.00 75.56 82 GLY A CA 1
ATOM 659 C C . GLY A 1 82 ? -3.250 -12.848 -31.134 1.00 75.56 82 GLY A C 1
ATOM 660 O O . GLY A 1 82 ? -3.365 -13.584 -30.149 1.00 75.56 82 GLY A O 1
ATOM 661 N N . ALA A 1 83 ? -3.296 -11.518 -31.004 1.00 79.62 83 ALA A N 1
ATOM 662 C CA . ALA A 1 83 ? -3.432 -10.867 -29.709 1.00 79.62 83 ALA A CA 1
ATOM 663 C C . ALA A 1 83 ? -4.835 -11.088 -29.117 1.00 79.62 83 ALA A C 1
ATOM 665 O O . ALA A 1 83 ? -5.867 -10.814 -29.740 1.00 79.62 83 ALA A O 1
ATOM 666 N N . LYS A 1 84 ? -4.866 -11.549 -27.860 1.00 86.31 84 LYS A N 1
ATOM 667 C CA . LYS A 1 84 ? -6.086 -11.764 -27.071 1.00 86.31 84 LYS A CA 1
ATOM 668 C C . LYS A 1 84 ? -6.309 -10.603 -26.105 1.00 86.31 84 LYS A C 1
ATOM 670 O O . LYS A 1 84 ? -5.506 -10.390 -25.191 1.00 86.31 84 LYS A O 1
ATOM 675 N N . ARG A 1 85 ? -7.432 -9.900 -26.268 1.00 85.31 85 ARG A N 1
ATOM 676 C CA . ARG A 1 85 ? -7.937 -8.888 -25.329 1.00 85.31 85 ARG A CA 1
ATOM 677 C C . ARG A 1 85 ? -9.111 -9.467 -24.540 1.00 85.31 85 ARG A C 1
ATOM 679 O O . ARG A 1 85 ? -9.970 -10.129 -25.115 1.00 85.31 85 ARG A O 1
ATOM 686 N N . THR A 1 86 ? -9.143 -9.201 -23.237 1.00 90.31 86 THR A N 1
ATOM 687 C CA . THR A 1 86 ? -10.231 -9.629 -22.354 1.00 90.31 86 THR A CA 1
ATOM 688 C C . THR A 1 86 ? -10.719 -8.442 -21.537 1.00 90.31 86 THR A C 1
ATOM 690 O O . THR A 1 86 ? -9.962 -7.896 -20.738 1.00 90.31 86 THR A O 1
ATOM 693 N N . ASP A 1 87 ? -11.982 -8.072 -21.711 1.00 88.81 87 ASP A N 1
ATOM 694 C CA . ASP A 1 87 ? -12.671 -7.046 -20.924 1.00 88.81 87 ASP A CA 1
ATOM 695 C C . ASP A 1 87 ? -13.744 -7.711 -20.053 1.00 88.81 87 ASP A C 1
ATOM 697 O O . ASP A 1 87 ? -14.232 -8.785 -20.387 1.00 88.81 87 ASP A O 1
ATOM 701 N N . THR A 1 88 ? -14.108 -7.113 -18.919 1.00 94.31 88 THR A N 1
ATOM 702 C CA . THR A 1 88 ? -15.074 -7.711 -17.975 1.00 94.31 88 THR A CA 1
ATOM 703 C C . THR A 1 88 ? -16.278 -6.794 -17.826 1.00 94.31 88 THR A C 1
ATOM 705 O O . THR A 1 88 ? -16.109 -5.590 -17.645 1.00 94.31 88 THR A O 1
ATOM 708 N N . TYR A 1 89 ? -17.480 -7.355 -17.914 1.00 96.56 89 TYR A N 1
ATOM 709 C CA . TYR A 1 89 ? -18.734 -6.611 -17.913 1.00 96.56 89 TYR A CA 1
ATOM 710 C C . TYR A 1 89 ? -19.758 -7.269 -16.997 1.00 96.56 89 TYR A C 1
ATOM 712 O O . TYR A 1 89 ? -19.904 -8.490 -17.010 1.00 96.56 89 TYR A O 1
ATOM 720 N N . LEU A 1 90 ? -20.515 -6.457 -16.263 1.00 97.50 90 LEU A N 1
ATOM 721 C CA . LEU A 1 90 ? -21.669 -6.921 -15.501 1.00 97.50 90 LEU A CA 1
ATOM 722 C C . LEU A 1 90 ? -22.946 -6.656 -16.305 1.00 97.50 90 LEU A C 1
ATOM 724 O O . LEU A 1 90 ? -23.261 -5.508 -16.634 1.00 97.50 90 LEU A O 1
ATOM 728 N N . PHE A 1 91 ? -23.661 -7.730 -16.623 1.00 97.38 91 PHE A N 1
ATOM 729 C CA . PHE A 1 91 ? -24.954 -7.713 -17.306 1.00 97.38 91 PHE A CA 1
ATOM 730 C C . PHE A 1 91 ? -26.087 -7.934 -16.307 1.00 97.38 91 PHE A C 1
ATOM 732 O O . PHE A 1 91 ? -25.849 -8.444 -15.215 1.00 97.38 91 PHE A O 1
ATOM 739 N N . GLY A 1 92 ? -27.310 -7.564 -16.689 1.00 95.94 92 GLY A N 1
ATOM 740 C CA . GLY A 1 92 ? -28.505 -7.719 -15.857 1.00 95.94 92 GLY A CA 1
ATOM 741 C C . GLY A 1 92 ? -29.341 -6.450 -15.719 1.00 95.94 92 GLY A C 1
ATOM 742 O O . GLY A 1 92 ? -30.475 -6.536 -15.277 1.00 95.94 92 GLY A O 1
ATOM 743 N N . HIS A 1 93 ? -28.845 -5.273 -16.107 1.00 96.50 93 HIS A N 1
ATOM 744 C CA . HIS A 1 93 ? -29.617 -4.039 -15.940 1.00 96.50 93 HIS A CA 1
ATOM 745 C C . HIS A 1 93 ? -30.863 -4.010 -16.853 1.00 96.50 93 HIS A C 1
ATOM 747 O O . HIS A 1 93 ? -30.719 -4.284 -18.047 1.00 96.50 93 HIS A O 1
ATOM 753 N N . PRO A 1 94 ? -32.058 -3.601 -16.371 1.00 93.56 94 PRO A N 1
ATOM 754 C CA . PRO A 1 94 ? -33.302 -3.596 -17.156 1.00 93.56 94 PRO A CA 1
ATOM 755 C C . PRO A 1 94 ? -33.242 -2.876 -18.506 1.00 93.56 94 PRO A C 1
ATOM 757 O O . PRO A 1 94 ? -33.955 -3.244 -19.434 1.00 93.56 94 PRO A O 1
ATOM 760 N N . SER A 1 95 ? -32.379 -1.864 -18.641 1.00 91.38 95 SER A N 1
ATOM 761 C CA . SER A 1 95 ? -32.191 -1.139 -19.908 1.00 91.38 95 SER A CA 1
ATOM 762 C C . SER A 1 95 ? -31.547 -1.969 -21.028 1.00 91.38 95 SER A C 1
ATOM 764 O O . SER A 1 95 ? -31.457 -1.486 -22.154 1.00 91.38 95 SER A O 1
ATOM 766 N N . GLY A 1 96 ? -31.031 -3.167 -20.732 1.00 89.62 96 GLY A N 1
ATOM 767 C CA . GLY A 1 96 ? -30.225 -3.963 -21.664 1.00 89.62 96 GLY A CA 1
ATOM 768 C C . GLY A 1 96 ? -28.766 -3.507 -21.778 1.00 89.62 96 GLY A C 1
ATOM 769 O O . GLY A 1 96 ? -27.970 -4.142 -22.466 1.00 89.62 96 GLY A O 1
ATOM 770 N N . GLY A 1 97 ? -28.397 -2.414 -21.104 1.00 90.69 97 GLY A N 1
ATOM 771 C CA . GLY A 1 97 ? -27.013 -1.966 -20.994 1.00 90.69 97 GLY A CA 1
ATOM 772 C C . GLY A 1 97 ? -26.171 -2.858 -20.076 1.00 90.69 97 GLY A C 1
ATOM 773 O O . GLY A 1 97 ? -26.687 -3.633 -19.272 1.00 90.69 97 GLY A O 1
ATOM 774 N N . ARG A 1 98 ? -24.848 -2.704 -20.169 1.00 94.00 98 ARG A N 1
ATOM 775 C CA . ARG A 1 98 ? -23.861 -3.418 -19.346 1.00 94.00 98 ARG A CA 1
ATOM 776 C C . ARG A 1 98 ? -22.959 -2.435 -18.615 1.00 94.00 98 ARG A C 1
ATOM 778 O O . ARG A 1 98 ? -22.562 -1.426 -19.197 1.00 94.00 98 ARG A O 1
ATOM 785 N N . PHE A 1 99 ? -22.599 -2.751 -17.378 1.00 95.88 99 PHE A N 1
ATOM 786 C CA . PHE A 1 99 ? -21.617 -1.983 -16.618 1.00 95.88 99 PHE A CA 1
ATOM 787 C C . PHE A 1 99 ? -20.206 -2.471 -16.955 1.00 95.88 99 PHE A C 1
ATOM 789 O O . PHE A 1 99 ? -19.943 -3.675 -16.972 1.00 95.88 99 PHE A O 1
ATOM 796 N N . ARG A 1 100 ? -19.293 -1.542 -17.242 1.00 89.88 100 ARG A N 1
ATOM 797 C CA . ARG A 1 100 ? -17.908 -1.813 -17.677 1.00 89.88 100 ARG A CA 1
ATOM 798 C C . ARG A 1 100 ? -16.894 -1.760 -16.544 1.00 89.88 100 ARG A C 1
ATOM 800 O O . ARG A 1 100 ? -15.737 -2.119 -16.737 1.00 89.88 100 ARG A O 1
ATOM 807 N N . SER A 1 101 ? -17.317 -1.295 -15.377 1.00 90.88 101 SER A N 1
ATOM 808 C CA . SER A 1 101 ? -16.510 -1.252 -14.166 1.00 90.88 101 SER A CA 1
ATOM 809 C C . SER A 1 101 ? -17.402 -1.286 -12.931 1.00 90.88 101 SER A C 1
ATOM 811 O O . SER A 1 101 ? -18.597 -0.983 -12.993 1.00 90.88 101 SER A O 1
ATOM 813 N N . THR A 1 102 ? -16.795 -1.591 -11.788 1.00 93.00 102 THR A N 1
ATOM 814 C CA . THR A 1 102 ? -17.444 -1.476 -10.480 1.00 93.00 102 THR A CA 1
ATOM 815 C C . THR A 1 102 ? -17.932 -0.051 -10.232 1.00 93.00 102 THR A C 1
ATOM 817 O O . THR A 1 102 ? -19.040 0.124 -9.744 1.00 93.00 102 THR A O 1
ATOM 820 N N . ASN A 1 103 ? -17.175 0.970 -10.646 1.00 89.94 103 ASN A N 1
ATOM 821 C CA . ASN A 1 103 ? -17.542 2.380 -10.463 1.00 89.94 103 ASN A CA 1
ATOM 822 C C . ASN A 1 103 ? -18.812 2.769 -11.233 1.00 89.94 103 ASN A C 1
ATOM 824 O O . ASN A 1 103 ? -19.581 3.600 -10.758 1.00 89.94 103 ASN A O 1
ATOM 828 N N . GLU A 1 104 ? -19.059 2.166 -12.401 1.00 91.06 104 GLU A N 1
ATOM 829 C CA . GLU A 1 104 ? -20.315 2.378 -13.129 1.00 91.06 104 GLU A CA 1
ATOM 830 C C . GLU A 1 104 ? -21.507 1.691 -12.425 1.00 91.06 104 GLU A C 1
ATOM 832 O O . GLU A 1 104 ? -22.621 2.218 -12.465 1.00 91.06 104 GLU A O 1
ATOM 837 N N . PHE A 1 105 ? -21.277 0.548 -11.762 1.00 96.38 105 PHE A N 1
ATOM 838 C CA . PHE A 1 105 ? -22.319 -0.247 -11.096 1.00 96.38 105 PHE A CA 1
ATOM 839 C C . PHE A 1 105 ? -22.644 0.204 -9.663 1.00 96.38 105 PHE A C 1
ATOM 841 O O . PHE A 1 105 ? -23.806 0.153 -9.270 1.00 96.38 105 PHE A O 1
ATOM 848 N N . ILE A 1 106 ? -21.658 0.670 -8.888 1.00 94.12 106 ILE A N 1
ATOM 849 C CA . ILE A 1 106 ? -21.807 1.063 -7.472 1.00 94.12 106 ILE A CA 1
ATOM 850 C C . ILE A 1 106 ? -23.012 1.990 -7.229 1.00 94.12 106 ILE A C 1
ATOM 852 O O . ILE A 1 106 ? -23.805 1.681 -6.339 1.00 94.12 106 ILE A O 1
ATOM 856 N N . PRO A 1 107 ? -23.234 3.067 -8.014 1.00 92.06 107 PRO A N 1
ATOM 857 C CA . PRO A 1 107 ? -24.400 3.930 -7.824 1.00 92.06 107 PRO A CA 1
ATOM 858 C C . PRO A 1 107 ? -25.735 3.190 -7.978 1.00 92.06 107 PRO A C 1
ATOM 860 O O . PRO A 1 107 ? -26.705 3.525 -7.304 1.00 92.06 107 PRO A O 1
ATOM 863 N N . HIS A 1 108 ? -25.786 2.186 -8.862 1.00 94.56 108 HIS A N 1
ATOM 864 C CA . HIS A 1 108 ? -26.966 1.340 -9.043 1.00 94.56 108 HIS A CA 1
ATOM 865 C C . HIS A 1 108 ? -27.144 0.386 -7.872 1.00 94.56 108 HIS A C 1
ATOM 867 O O . HIS A 1 108 ? -28.238 0.279 -7.336 1.00 94.56 108 HIS A O 1
ATOM 873 N N . LEU A 1 109 ? -26.068 -0.264 -7.427 1.00 94.44 109 LEU A N 1
ATOM 874 C CA . LEU A 1 109 ? -26.119 -1.169 -6.282 1.00 94.44 109 LEU A CA 1
ATOM 875 C C . LEU A 1 109 ? -26.585 -0.453 -5.005 1.00 94.44 109 LEU A C 1
ATOM 877 O O . LEU A 1 109 ? -27.443 -0.971 -4.298 1.00 94.44 109 LEU A O 1
ATOM 881 N N . ILE A 1 110 ? -26.063 0.747 -4.735 1.00 91.56 110 ILE A N 1
ATOM 882 C CA . ILE A 1 110 ? -26.502 1.580 -3.606 1.00 91.56 110 ILE A CA 1
ATOM 883 C C . ILE A 1 110 ? -27.998 1.890 -3.733 1.00 91.56 110 ILE A C 1
ATOM 885 O O . ILE A 1 110 ? -28.744 1.703 -2.781 1.00 91.56 110 ILE A O 1
ATOM 889 N N . HIS A 1 111 ? -28.470 2.270 -4.921 1.00 91.12 111 HIS A N 1
ATOM 890 C CA . HIS A 1 111 ? -29.899 2.468 -5.153 1.00 91.12 111 HIS A CA 1
ATOM 891 C C . HIS A 1 111 ? -30.732 1.203 -4.881 1.00 91.12 111 HIS A C 1
ATOM 893 O O . HIS A 1 111 ? -31.782 1.298 -4.248 1.00 91.12 111 HIS A O 1
ATOM 899 N N . LEU A 1 112 ? -30.259 0.021 -5.291 1.00 92.38 112 LEU A N 1
ATOM 900 C CA . LEU A 1 112 ? -30.940 -1.248 -5.011 1.00 92.38 112 LEU A CA 1
ATOM 901 C C . LEU A 1 112 ? -31.057 -1.531 -3.511 1.00 92.38 112 LEU A C 1
ATOM 903 O O . LEU A 1 112 ? -32.104 -2.001 -3.075 1.00 92.38 112 LEU A O 1
ATOM 907 N N . PHE A 1 113 ? -30.030 -1.202 -2.725 1.00 89.31 113 PHE A N 1
ATOM 908 C CA . PHE A 1 113 ? -30.118 -1.248 -1.266 1.00 89.31 113 PHE A CA 1
ATOM 909 C C . PHE A 1 113 ? -31.106 -0.218 -0.711 1.00 89.31 113 PHE A C 1
ATOM 911 O O . PHE A 1 113 ? -31.772 -0.503 0.278 1.00 89.31 113 PHE A O 1
ATOM 918 N N . ALA A 1 114 ? -31.208 0.971 -1.311 1.00 88.31 114 ALA A N 1
ATOM 919 C CA . ALA A 1 114 ? -32.125 2.020 -0.864 1.00 88.31 114 ALA A CA 1
ATOM 920 C C . ALA A 1 114 ? -33.598 1.631 -1.035 1.00 88.31 114 ALA A C 1
ATOM 922 O O . ALA A 1 114 ? -34.429 1.951 -0.192 1.00 88.31 114 ALA A O 1
ATOM 923 N N . ILE A 1 115 ? -33.932 0.975 -2.148 1.00 86.50 115 ILE A N 1
ATOM 924 C CA . ILE A 1 115 ? -35.314 0.586 -2.458 1.00 86.50 115 ILE A CA 1
ATOM 925 C C . ILE A 1 115 ? -35.716 -0.753 -1.832 1.00 86.50 115 ILE A C 1
ATOM 927 O O . ILE A 1 115 ? -36.874 -1.148 -1.956 1.00 86.50 115 ILE A O 1
ATOM 931 N N . ASP A 1 116 ? -34.781 -1.459 -1.191 1.00 85.12 116 ASP A N 1
ATOM 932 C CA . ASP A 1 116 ? -35.082 -2.679 -0.452 1.00 85.12 116 ASP A CA 1
ATOM 933 C C . ASP A 1 116 ? -35.895 -2.334 0.813 1.00 85.12 116 ASP A C 1
ATOM 935 O O . ASP A 1 116 ? -35.390 -1.610 1.677 1.00 85.12 116 ASP A O 1
ATOM 939 N N . PRO A 1 117 ? -37.131 -2.850 0.968 1.00 83.50 117 PRO A N 1
ATOM 940 C CA . PRO A 1 117 ? -37.962 -2.572 2.140 1.00 83.50 117 PRO A CA 1
ATOM 941 C C . PRO A 1 117 ? -37.334 -2.992 3.477 1.00 83.50 117 PRO A C 1
ATOM 943 O O . PRO A 1 117 ? -37.738 -2.482 4.522 1.00 83.50 117 PRO A O 1
ATOM 946 N N . ALA A 1 118 ? -36.372 -3.922 3.470 1.00 84.00 118 ALA A N 1
ATOM 947 C CA . ALA A 1 118 ? -35.664 -4.349 4.673 1.00 84.00 118 ALA A CA 1
ATOM 948 C C . ALA A 1 118 ? -34.612 -3.328 5.146 1.00 84.00 118 ALA A C 1
ATOM 950 O O . ALA A 1 118 ? -34.164 -3.396 6.293 1.00 84.00 118 ALA A O 1
ATOM 951 N N . ASN A 1 119 ? -34.210 -2.375 4.297 1.00 79.00 119 ASN A N 1
ATOM 952 C CA . ASN A 1 119 ? -33.214 -1.373 4.652 1.00 79.00 119 ASN A CA 1
ATOM 953 C C . ASN A 1 119 ? -33.846 -0.213 5.435 1.00 79.00 119 ASN A C 1
ATOM 955 O O . ASN A 1 119 ? -34.524 0.648 4.884 1.00 79.00 119 ASN A O 1
ATOM 959 N N . GLN A 1 120 ? -33.576 -0.172 6.740 1.00 78.69 120 GLN A N 1
ATOM 960 C CA . GLN A 1 120 ? -34.065 0.868 7.654 1.00 78.69 120 GLN A CA 1
ATOM 961 C C . GLN A 1 120 ? -33.050 2.005 7.872 1.00 78.69 120 GLN A C 1
ATOM 963 O O . GLN A 1 120 ? -33.184 2.789 8.813 1.00 78.69 120 GLN A O 1
ATOM 968 N N . SER A 1 121 ? -31.997 2.093 7.051 1.00 77.75 121 SER A N 1
ATOM 969 C CA . SER A 1 121 ? -30.972 3.123 7.220 1.00 77.75 121 SER A CA 1
ATOM 970 C C . SER A 1 121 ? -31.552 4.532 7.017 1.00 77.75 121 SER A C 1
ATOM 972 O O . SER A 1 121 ? -32.267 4.773 6.042 1.00 77.75 121 SER A O 1
ATOM 974 N N . PRO A 1 122 ? -31.193 5.519 7.861 1.00 71.31 122 PRO A N 1
ATOM 975 C CA . PRO A 1 122 ? -31.619 6.908 7.670 1.00 71.31 122 PRO A CA 1
ATOM 976 C C . PRO A 1 122 ? -31.066 7.534 6.375 1.00 71.31 122 PRO A C 1
ATOM 978 O O . PRO A 1 122 ? -31.537 8.586 5.955 1.00 71.31 122 PRO A O 1
ATOM 981 N N . LEU A 1 123 ? -30.082 6.891 5.732 1.00 71.94 123 LEU A N 1
ATOM 982 C CA . LEU A 1 123 ? -29.469 7.315 4.467 1.00 71.94 123 LEU A CA 1
ATOM 983 C C . LEU A 1 123 ? -30.193 6.759 3.228 1.00 71.94 123 LEU A C 1
ATOM 985 O O . LEU A 1 123 ? -29.723 6.923 2.104 1.00 71.94 123 LEU A O 1
ATOM 989 N N . VAL A 1 124 ? -31.326 6.071 3.399 1.00 79.94 124 VAL A N 1
ATOM 990 C CA . VAL A 1 124 ? -32.118 5.538 2.280 1.00 79.94 124 VAL A CA 1
ATOM 991 C C . VAL A 1 124 ? -32.665 6.658 1.390 1.00 79.94 124 VAL A C 1
ATOM 993 O O . VAL A 1 124 ? -32.618 6.538 0.166 1.00 79.94 124 VAL A O 1
ATOM 996 N N . GLU A 1 125 ? -33.126 7.771 1.972 1.00 78.44 125 GLU A N 1
ATOM 997 C CA . GLU A 1 125 ? -33.794 8.840 1.215 1.00 78.44 125 GLU A CA 1
ATOM 998 C C . GLU A 1 125 ? -32.887 9.461 0.140 1.00 78.44 125 GLU A C 1
ATOM 1000 O O . GLU A 1 125 ? -33.321 9.665 -0.993 1.00 78.44 125 GLU A O 1
ATOM 1005 N N . SER A 1 126 ? -31.600 9.670 0.445 1.00 76.81 126 SER A N 1
ATOM 1006 C CA . SER A 1 126 ? -30.624 10.244 -0.495 1.00 76.81 126 SER A CA 1
ATOM 1007 C C . SER A 1 126 ? -30.282 9.330 -1.675 1.00 76.81 126 SER A C 1
ATOM 1009 O O . SER A 1 126 ? -29.694 9.786 -2.653 1.00 76.81 126 SER A O 1
ATOM 1011 N N . HIS A 1 127 ? -30.648 8.049 -1.603 1.00 81.12 127 HIS A N 1
ATOM 1012 C CA . HIS A 1 127 ? -30.278 7.023 -2.578 1.00 81.12 127 HIS A CA 1
ATOM 1013 C C . HIS A 1 127 ? -31.484 6.435 -3.339 1.00 81.12 127 HIS A C 1
ATOM 1015 O O . HIS A 1 127 ? -31.325 5.545 -4.178 1.00 81.12 127 HIS A O 1
ATOM 1021 N N . LYS A 1 128 ? -32.700 6.961 -3.117 1.00 81.06 128 LYS A N 1
ATOM 1022 C CA . LYS A 1 128 ? -33.916 6.545 -3.842 1.00 81.06 128 LYS A CA 1
ATOM 1023 C C . LYS A 1 128 ? -33.895 6.867 -5.335 1.00 81.06 128 LYS A C 1
ATOM 1025 O O . LYS A 1 128 ? -34.597 6.217 -6.099 1.00 81.06 128 LYS A O 1
ATOM 1030 N N . ILE A 1 129 ? -33.104 7.845 -5.769 1.00 84.25 129 ILE A N 1
ATOM 1031 C CA . ILE A 1 129 ? -32.953 8.185 -7.188 1.00 84.25 129 ILE A CA 1
ATOM 1032 C C . ILE A 1 129 ? -31.627 7.613 -7.681 1.00 84.25 129 ILE A C 1
ATOM 1034 O O . ILE A 1 129 ? -30.565 8.038 -7.232 1.00 84.25 129 ILE A O 1
ATOM 1038 N N . CYS A 1 130 ? -31.679 6.667 -8.621 1.00 86.75 130 CYS A N 1
ATOM 1039 C CA . CYS A 1 130 ? -30.480 6.012 -9.137 1.00 86.75 130 CYS A CA 1
ATOM 1040 C C . CYS A 1 130 ? -29.630 6.964 -10.005 1.00 86.75 130 CYS A C 1
ATOM 1042 O O . CYS A 1 130 ? -30.079 7.370 -11.083 1.00 86.75 130 CYS A O 1
ATOM 1044 N N . PRO A 1 131 ? -28.374 7.280 -9.626 1.00 86.31 131 PRO A N 1
ATOM 1045 C CA . PRO A 1 131 ? -27.510 8.143 -10.422 1.00 86.31 131 PRO A CA 1
ATOM 1046 C C . PRO A 1 131 ? -26.648 7.378 -11.440 1.00 86.31 131 PRO A C 1
ATOM 1048 O O . PRO A 1 131 ? -25.777 7.994 -12.066 1.00 86.31 131 PRO A O 1
ATOM 1051 N N . CYS A 1 132 ? -26.852 6.066 -11.608 1.00 87.62 132 CYS A N 1
ATOM 1052 C CA . CYS A 1 132 ? -26.010 5.234 -12.464 1.00 87.62 132 CYS A CA 1
ATOM 1053 C C . CYS A 1 132 ? -26.084 5.651 -13.943 1.00 87.62 132 CYS A C 1
ATOM 1055 O O . CYS A 1 132 ? -27.015 6.325 -14.397 1.00 87.62 132 CYS A O 1
ATOM 1057 N N . CYS A 1 133 ? -25.078 5.241 -14.715 1.00 86.81 133 CYS A N 1
ATOM 1058 C CA . CYS A 1 133 ? -24.981 5.591 -16.129 1.00 86.81 133 CYS A CA 1
ATOM 1059 C C . CYS A 1 133 ? -26.086 4.968 -17.001 1.00 86.81 133 CYS A C 1
ATOM 1061 O O . CYS A 1 133 ? -26.316 5.466 -18.098 1.00 86.81 133 CYS A O 1
ATOM 1063 N N . LEU A 1 134 ? -26.784 3.924 -16.533 1.00 89.00 134 LEU A N 1
ATOM 1064 C CA . LEU A 1 134 ? -27.804 3.212 -17.309 1.00 89.00 134 LEU A CA 1
ATOM 1065 C C . LEU A 1 134 ? -29.235 3.698 -17.020 1.00 89.00 134 LEU A C 1
ATOM 1067 O O . LEU A 1 134 ? -30.007 3.863 -17.962 1.00 89.00 134 LEU A O 1
ATOM 1071 N N . CYS A 1 135 ? -29.579 4.032 -15.772 1.00 84.19 135 CYS A N 1
ATOM 1072 C CA . CYS A 1 135 ? -30.893 4.589 -15.410 1.00 84.19 135 CYS A CA 1
ATOM 1073 C C . CYS A 1 135 ? -31.147 5.979 -16.014 1.00 84.19 135 CYS A C 1
ATOM 1075 O O . CYS A 1 135 ? -32.285 6.336 -16.306 1.00 84.19 135 CYS A O 1
ATOM 1077 N N . LYS A 1 136 ? -30.086 6.756 -16.267 1.00 69.75 136 LYS A N 1
ATOM 1078 C CA . LYS A 1 136 ? -30.170 8.099 -16.868 1.00 69.75 136 LYS A CA 1
ATOM 1079 C C . LYS A 1 136 ? -30.534 8.102 -18.360 1.00 69.75 136 LYS A C 1
ATOM 1081 O O . LYS A 1 136 ? -30.865 9.152 -18.898 1.00 69.75 136 LYS A O 1
ATOM 1086 N N . THR A 1 137 ? -30.477 6.958 -19.044 1.00 51.66 137 THR A N 1
ATOM 1087 C CA . THR A 1 137 ? -30.566 6.893 -20.520 1.00 51.66 137 THR A CA 1
ATOM 1088 C C . THR A 1 137 ? -31.985 6.752 -21.093 1.00 51.66 137 THR A C 1
ATOM 1090 O O . THR A 1 137 ? -32.143 6.549 -22.293 1.00 51.66 137 THR A O 1
ATOM 1093 N N . GLY A 1 138 ? -33.029 6.935 -20.275 1.00 41.81 138 GLY A N 1
ATOM 1094 C CA . GLY A 1 138 ? -34.432 6.917 -20.721 1.00 41.81 138 GLY A CA 1
ATOM 1095 C C . GLY A 1 138 ? -34.902 8.150 -21.512 1.00 41.81 138 GLY A C 1
ATOM 1096 O O . GLY A 1 138 ? -35.958 8.095 -22.136 1.00 41.81 138 GLY A O 1
ATOM 1097 N N . ALA A 1 139 ? -34.130 9.242 -21.544 1.00 33.62 139 ALA A N 1
ATOM 1098 C CA . ALA A 1 139 ? -34.407 10.409 -22.382 1.00 33.62 139 ALA A CA 1
ATOM 1099 C C . ALA A 1 139 ? -33.355 10.504 -23.497 1.00 33.62 139 ALA A C 1
ATOM 1101 O O . ALA A 1 139 ? -32.202 10.872 -23.264 1.00 33.62 139 ALA A O 1
ATOM 1102 N N . LYS A 1 140 ? -33.746 10.131 -24.720 1.00 33.66 140 LYS A N 1
ATOM 1103 C CA . LYS A 1 140 ? -32.941 10.333 -25.929 1.00 33.66 140 LYS A CA 1
ATOM 1104 C C . LYS A 1 140 ? -32.795 11.833 -26.202 1.00 33.66 140 LYS A C 1
ATOM 1106 O O . LYS A 1 140 ? -33.650 12.416 -26.855 1.00 33.66 140 LYS A O 1
ATOM 1111 N N . GLU A 1 141 ? -31.670 12.414 -25.812 1.00 30.75 141 GLU A N 1
ATOM 1112 C CA . GLU A 1 141 ? -31.081 13.520 -26.564 1.00 30.75 141 GLU A CA 1
ATOM 1113 C C . GLU A 1 141 ? -29.687 13.112 -27.028 1.00 30.75 141 GLU A C 1
ATOM 1115 O O . GLU A 1 141 ? -28.814 12.728 -26.247 1.00 30.75 141 GLU A O 1
ATOM 1120 N N . SER A 1 142 ? -29.507 13.151 -28.347 1.00 34.97 142 SER A N 1
ATOM 1121 C CA . SER A 1 142 ? -28.242 12.903 -29.017 1.00 34.97 142 SER A CA 1
ATOM 1122 C C . SER A 1 142 ? -27.201 13.903 -28.524 1.00 34.97 142 SER A C 1
ATOM 1124 O O . SER A 1 142 ? -27.209 15.069 -28.919 1.00 34.97 142 SER A O 1
ATOM 1126 N N . ARG A 1 143 ? -26.266 13.450 -27.692 1.00 33.44 143 ARG A N 1
ATOM 1127 C CA . ARG A 1 143 ? -25.024 14.183 -27.471 1.00 33.44 143 ARG A CA 1
ATOM 1128 C C . ARG A 1 143 ? -23.935 13.551 -28.321 1.00 33.44 143 ARG A C 1
ATOM 1130 O O . ARG A 1 143 ? -23.425 12.475 -28.018 1.00 33.44 143 ARG A O 1
ATOM 1137 N N . THR A 1 144 ? -23.589 14.267 -29.389 1.00 30.70 144 THR A N 1
ATOM 1138 C CA . THR A 1 144 ? -22.237 14.351 -29.961 1.00 30.70 144 THR A CA 1
ATOM 1139 C C . THR A 1 144 ? -21.210 14.175 -28.838 1.00 30.70 144 THR A C 1
ATOM 1141 O O . THR A 1 144 ? -21.448 14.739 -27.765 1.00 30.70 144 THR A O 1
ATOM 1144 N N . PRO A 1 145 ? -20.111 13.412 -29.026 1.00 31.66 145 PRO A N 1
ATOM 1145 C CA . PRO A 1 145 ? -19.172 13.104 -27.952 1.00 31.66 145 PRO A CA 1
ATOM 1146 C C . PRO A 1 145 ? -18.772 14.400 -27.262 1.00 31.66 145 PRO A C 1
ATOM 1148 O O . PRO A 1 145 ? -18.097 15.252 -27.842 1.00 31.66 145 PRO A O 1
ATOM 1151 N N . ALA A 1 146 ? -19.279 14.574 -26.041 1.00 31.83 146 ALA A N 1
ATOM 1152 C CA . ALA A 1 146 ? -18.946 15.712 -25.224 1.00 31.83 146 ALA A CA 1
ATOM 1153 C C . ALA A 1 146 ? -17.455 15.576 -24.962 1.00 31.83 146 ALA A C 1
ATOM 1155 O O . ALA A 1 146 ? -17.015 14.696 -24.223 1.00 31.83 146 ALA A O 1
ATOM 1156 N N . ARG A 1 147 ? -16.686 16.423 -25.645 1.00 34.16 147 ARG A N 1
ATOM 1157 C CA . ARG A 1 147 ? -15.303 16.729 -25.323 1.00 34.16 147 ARG A CA 1
ATOM 1158 C C . ARG A 1 147 ? -15.256 16.869 -23.807 1.00 34.16 147 ARG A C 1
ATOM 1160 O O . ARG A 1 147 ? -15.975 17.711 -23.267 1.00 34.16 147 ARG A O 1
ATOM 1167 N N . THR A 1 148 ? -14.519 15.973 -23.154 1.00 30.28 148 THR A N 1
ATOM 1168 C CA . THR A 1 148 ? -14.376 15.923 -21.701 1.00 30.28 148 THR A CA 1
ATOM 1169 C C . THR A 1 148 ? -14.188 17.356 -21.223 1.00 30.28 148 THR A C 1
ATOM 1171 O O . THR A 1 148 ? -13.229 17.997 -21.669 1.00 30.28 148 THR A O 1
ATOM 1174 N N . PRO A 1 149 ? -15.101 17.931 -20.420 1.00 32.44 149 PRO A N 1
ATOM 1175 C CA . PRO A 1 149 ? -14.811 19.220 -19.845 1.00 32.44 149 PRO A CA 1
ATOM 1176 C C . PRO A 1 149 ? -13.588 18.982 -18.969 1.00 32.44 149 PRO A C 1
ATOM 1178 O O . PRO A 1 149 ? -13.651 18.258 -17.979 1.00 32.44 149 PRO A O 1
ATOM 1181 N N . SER A 1 150 ? -12.461 19.557 -19.384 1.00 37.69 150 SER A N 1
ATOM 1182 C CA . SER A 1 150 ? -11.297 19.800 -18.544 1.00 37.69 150 SER A CA 1
ATOM 1183 C C . SER A 1 150 ? -11.728 20.771 -17.448 1.00 37.69 150 SER A C 1
ATOM 1185 O O . SER A 1 150 ? -11.426 21.959 -17.474 1.00 37.69 150 SER A O 1
ATOM 1187 N N . ARG A 1 151 ? -12.534 20.271 -16.524 1.00 35.28 151 ARG A N 1
ATOM 1188 C CA . ARG A 1 151 ? -12.753 20.843 -15.214 1.00 35.28 151 ARG A CA 1
ATOM 1189 C C . ARG A 1 151 ? -12.369 19.730 -14.264 1.00 35.28 151 ARG A C 1
ATOM 1191 O O . ARG A 1 151 ? -13.205 18.943 -13.837 1.00 35.28 151 ARG A O 1
ATOM 1198 N N . VAL A 1 152 ? -11.066 19.670 -13.994 1.00 39.62 152 VAL A N 1
ATOM 1199 C CA . VAL A 1 152 ? -10.590 19.400 -12.640 1.00 39.62 152 VAL A CA 1
ATOM 1200 C C . VAL A 1 152 ? -11.359 20.403 -11.783 1.00 39.62 152 VAL A C 1
ATOM 1202 O O . VAL A 1 152 ? -11.023 21.581 -11.748 1.00 39.62 152 VAL A O 1
ATOM 1205 N N . ALA A 1 153 ? -12.530 19.992 -11.299 1.00 43.62 153 ALA A N 1
ATOM 1206 C CA . ALA A 1 153 ? -13.247 20.756 -10.301 1.00 43.62 153 ALA A CA 1
ATOM 1207 C C . ALA A 1 153 ? -12.332 20.845 -9.080 1.00 43.62 153 ALA A C 1
ATOM 1209 O O . ALA A 1 153 ? -11.505 19.953 -8.882 1.00 43.62 153 ALA A O 1
ATOM 1210 N N . ASP A 1 154 ? -12.474 21.914 -8.306 1.00 49.25 154 ASP A N 1
ATOM 1211 C CA . ASP A 1 154 ? -11.752 22.154 -7.061 1.00 49.25 154 ASP A CA 1
ATOM 1212 C C . ASP A 1 154 ? -12.051 21.034 -6.047 1.00 49.25 154 ASP A C 1
ATOM 1214 O O . ASP A 1 154 ? -12.869 21.188 -5.142 1.00 49.25 154 ASP A O 1
ATOM 1218 N N . ILE A 1 155 ? -11.438 19.862 -6.225 1.00 49.56 155 ILE A N 1
ATOM 1219 C CA . ILE A 1 155 ? -11.380 18.826 -5.203 1.00 49.56 155 ILE A CA 1
ATOM 1220 C C . ILE A 1 155 ? -10.559 19.452 -4.075 1.00 49.56 155 ILE A C 1
ATOM 1222 O O . ILE A 1 155 ? -9.424 19.874 -4.332 1.00 49.56 155 ILE A O 1
ATOM 1226 N N . PRO A 1 156 ? -11.100 19.552 -2.848 1.00 66.25 156 PRO A N 1
ATOM 1227 C CA . PRO A 1 156 ? -10.333 20.037 -1.714 1.00 66.25 156 PRO A CA 1
ATOM 1228 C C . PRO A 1 156 ? -8.997 19.278 -1.635 1.00 66.25 156 PRO A C 1
ATOM 1230 O O . PRO A 1 156 ? -9.010 18.052 -1.769 1.00 66.25 156 PRO A O 1
ATOM 1233 N N . PRO A 1 157 ? -7.850 19.954 -1.426 1.00 68.44 157 PRO A N 1
ATOM 1234 C CA . PRO A 1 157 ? -6.535 19.307 -1.432 1.00 68.44 157 PRO A CA 1
ATOM 1235 C C . PRO A 1 157 ? -6.453 18.064 -0.538 1.00 68.44 157 PRO A C 1
ATOM 1237 O O . PRO A 1 157 ? -5.854 17.066 -0.922 1.00 68.44 157 PRO A O 1
ATOM 1240 N N . GLU A 1 158 ? -7.133 18.093 0.608 1.00 67.06 158 GLU A N 1
ATOM 1241 C CA . GLU A 1 158 ? -7.246 16.966 1.536 1.00 67.06 158 GLU A CA 1
ATOM 1242 C C . GLU A 1 158 ? -7.941 15.745 0.912 1.00 67.06 158 GLU A C 1
ATOM 1244 O O . GLU A 1 158 ? -7.471 14.619 1.048 1.00 67.06 158 GLU A O 1
ATOM 1249 N N . GLN A 1 159 ? -9.027 15.953 0.166 1.00 64.81 159 GLN A N 1
ATOM 1250 C CA . GLN A 1 159 ? -9.726 14.870 -0.522 1.00 64.81 159 GLN A CA 1
ATOM 1251 C C . GLN A 1 159 ? -8.865 14.282 -1.649 1.00 64.81 159 GLN A C 1
ATOM 1253 O O . GLN A 1 159 ? -8.825 13.063 -1.809 1.00 64.81 159 GLN A O 1
ATOM 1258 N N . ALA A 1 160 ? -8.131 15.124 -2.382 1.00 63.41 160 ALA A N 1
ATOM 1259 C CA . ALA A 1 160 ? -7.199 14.670 -3.412 1.00 63.41 160 ALA A CA 1
ATOM 1260 C C . ALA A 1 160 ? -6.024 13.870 -2.818 1.00 63.41 160 ALA A C 1
ATOM 1262 O O . ALA A 1 160 ? -5.612 12.863 -3.393 1.00 63.41 160 ALA A O 1
ATOM 1263 N N . TRP A 1 161 ? -5.504 14.283 -1.657 1.00 65.69 161 TRP A N 1
ATOM 1264 C CA . TRP A 1 161 ? -4.471 13.540 -0.932 1.00 65.69 161 TRP A CA 1
ATOM 1265 C C . TRP A 1 161 ? -4.978 12.193 -0.426 1.00 65.69 161 TRP A C 1
ATOM 1267 O O . TRP A 1 161 ? -4.317 11.186 -0.658 1.00 65.69 161 TRP A O 1
ATOM 1277 N N . ASN A 1 162 ? -6.169 12.148 0.173 1.00 66.12 162 ASN A N 1
ATOM 1278 C CA . ASN A 1 162 ? -6.768 10.902 0.655 1.00 66.12 162 ASN A CA 1
ATOM 1279 C C . ASN A 1 162 ? -7.035 9.907 -0.486 1.00 66.12 162 ASN A C 1
ATOM 1281 O O . ASN A 1 162 ? -6.808 8.703 -0.336 1.00 66.12 162 ASN A O 1
ATOM 1285 N N . GLU A 1 163 ? -7.489 10.397 -1.642 1.00 66.19 163 GLU A N 1
ATOM 1286 C CA . GLU A 1 163 ? -7.683 9.567 -2.831 1.00 66.19 163 GLU A CA 1
ATOM 1287 C C . GLU A 1 163 ? -6.344 9.052 -3.376 1.00 66.19 163 GLU A C 1
ATOM 1289 O O . GLU A 1 163 ? -6.207 7.853 -3.622 1.00 66.19 163 GLU A O 1
ATOM 1294 N N . ALA A 1 164 ? -5.330 9.917 -3.489 1.00 68.38 164 ALA A N 1
ATOM 1295 C CA . ALA A 1 164 ? -3.993 9.523 -3.929 1.00 68.38 164 ALA A CA 1
ATOM 1296 C C . ALA A 1 164 ? -3.353 8.485 -2.993 1.00 68.38 164 ALA A C 1
ATOM 1298 O O . ALA A 1 164 ? -2.838 7.475 -3.469 1.00 68.38 164 ALA A O 1
ATOM 1299 N N . ALA A 1 165 ? -3.446 8.688 -1.678 1.00 70.19 165 ALA A N 1
ATOM 1300 C CA . ALA A 1 165 ? -2.975 7.752 -0.662 1.00 70.19 165 ALA A CA 1
ATOM 1301 C C . ALA A 1 165 ? -3.691 6.396 -0.746 1.00 70.19 165 ALA A C 1
ATOM 1303 O O . ALA A 1 165 ? -3.062 5.337 -0.706 1.00 70.19 165 ALA A O 1
ATOM 1304 N N . THR A 1 166 ? -5.014 6.414 -0.941 1.00 69.56 166 THR A N 1
ATOM 1305 C CA . THR A 1 166 ? -5.811 5.192 -1.115 1.00 69.56 166 THR A CA 1
ATOM 1306 C C . THR A 1 166 ? -5.400 4.434 -2.374 1.00 69.56 166 THR A C 1
ATOM 1308 O O . THR A 1 166 ? -5.244 3.213 -2.334 1.00 69.56 166 THR A O 1
ATOM 1311 N N . LEU A 1 167 ? -5.201 5.140 -3.489 1.00 70.69 167 LEU A N 1
ATOM 1312 C CA . LEU A 1 167 ? -4.757 4.544 -4.749 1.00 70.69 167 LEU A CA 1
ATOM 1313 C C . LEU A 1 167 ? -3.331 3.994 -4.651 1.00 70.69 167 LEU A C 1
ATOM 1315 O O . LEU A 1 167 ? -3.070 2.918 -5.187 1.00 70.69 167 LEU A O 1
ATOM 1319 N N . GLU A 1 168 ? -2.429 4.689 -3.954 1.00 78.00 168 GLU A N 1
ATOM 1320 C CA . GLU A 1 168 ? -1.068 4.215 -3.687 1.00 78.00 168 GLU A CA 1
ATOM 1321 C C . GLU A 1 168 ? -1.103 2.904 -2.897 1.00 78.00 168 GLU A C 1
ATOM 1323 O O . GLU A 1 168 ? -0.546 1.908 -3.358 1.00 78.00 168 GLU A O 1
ATOM 1328 N N . ARG A 1 169 ? -1.848 2.865 -1.784 1.00 80.50 169 ARG A N 1
ATOM 1329 C CA . ARG A 1 169 ? -2.020 1.659 -0.962 1.00 80.50 169 ARG A CA 1
ATOM 1330 C C . ARG A 1 169 ? -2.575 0.490 -1.769 1.00 80.50 169 ARG A C 1
ATOM 1332 O O . ARG A 1 169 ? -1.990 -0.588 -1.769 1.00 80.50 169 ARG A O 1
ATOM 1339 N N . VAL A 1 170 ? -3.701 0.691 -2.457 1.00 72.94 170 VAL A N 1
ATOM 1340 C CA . VAL A 1 170 ? -4.343 -0.371 -3.250 1.00 72.94 170 VAL A CA 1
ATOM 1341 C C . VAL A 1 170 ? -3.398 -0.850 -4.346 1.00 72.94 170 VAL A C 1
ATOM 1343 O O . VAL A 1 170 ? -3.225 -2.051 -4.521 1.00 72.94 170 VAL A O 1
ATOM 1346 N N . GLY A 1 171 ? -2.729 0.072 -5.041 1.00 72.94 171 GLY A N 1
ATOM 1347 C CA . GLY A 1 171 ? -1.755 -0.271 -6.068 1.00 72.94 171 GLY A CA 1
ATOM 1348 C C . GLY A 1 171 ? -0.560 -1.050 -5.519 1.00 72.94 171 GLY A C 1
ATOM 1349 O O . GLY A 1 171 ? -0.050 -1.932 -6.202 1.00 72.94 171 GLY A O 1
ATOM 1350 N N . GLU A 1 172 ? -0.092 -0.757 -4.307 1.00 78.81 172 GLU A N 1
ATOM 1351 C CA . GLU A 1 172 ? 1.011 -1.484 -3.667 1.00 78.81 172 GLU A CA 1
ATOM 1352 C C . GLU A 1 172 ? 0.581 -2.863 -3.146 1.00 78.81 172 GLU A C 1
ATOM 1354 O O . GLU A 1 172 ? 1.337 -3.824 -3.289 1.00 78.81 172 GLU A O 1
ATOM 1359 N N . GLN A 1 173 ? -0.641 -3.000 -2.629 1.00 74.00 173 GLN A N 1
ATOM 1360 C CA . GLN A 1 173 ? -1.187 -4.270 -2.133 1.00 74.00 173 GLN A CA 1
ATOM 1361 C C . GLN A 1 173 ? -1.622 -5.228 -3.250 1.00 74.00 173 GLN A C 1
ATOM 1363 O O . GLN A 1 173 ? -1.446 -6.437 -3.118 1.00 74.00 173 GLN A O 1
ATOM 1368 N N . GLU A 1 174 ? -2.178 -4.703 -4.347 1.00 68.50 174 GLU A N 1
ATOM 1369 C CA . GLU A 1 174 ? -2.613 -5.492 -5.510 1.00 68.50 174 GLU A CA 1
ATOM 1370 C C . GLU A 1 174 ? -1.447 -5.838 -6.458 1.00 68.50 174 GLU A C 1
ATOM 1372 O O . GLU A 1 174 ? -1.625 -6.627 -7.387 1.00 68.50 174 GLU A O 1
ATOM 1377 N N . THR A 1 175 ? -0.252 -5.268 -6.252 1.00 68.00 175 THR A N 1
ATOM 1378 C CA . THR A 1 175 ? 0.928 -5.640 -7.038 1.00 68.00 175 THR A CA 1
ATOM 1379 C C . THR A 1 175 ? 1.409 -7.036 -6.629 1.00 68.00 175 THR A C 1
ATOM 1381 O O . THR A 1 175 ? 1.784 -7.215 -5.469 1.00 68.00 175 THR A O 1
ATOM 1384 N N . PRO A 1 176 ? 1.463 -8.010 -7.555 1.00 59.47 176 PRO A N 1
ATOM 1385 C CA . PRO A 1 176 ? 2.055 -9.305 -7.262 1.00 59.47 176 PRO A CA 1
ATOM 1386 C C . PRO A 1 176 ? 3.585 -9.226 -7.159 1.00 59.47 176 PRO A C 1
ATOM 1388 O O . PRO A 1 176 ? 4.224 -8.458 -7.881 1.00 59.47 176 PRO A O 1
ATOM 1391 N N . GLY A 1 177 ? 4.161 -10.096 -6.329 1.00 63.62 177 GLY A N 1
ATOM 1392 C CA . GLY A 1 177 ? 5.604 -10.184 -6.100 1.00 63.62 177 GLY A CA 1
ATOM 1393 C C . GLY A 1 177 ? 6.107 -9.243 -5.003 1.00 63.62 177 GLY A C 1
ATOM 1394 O O . GLY A 1 177 ? 5.348 -8.474 -4.408 1.00 63.62 177 GLY A O 1
ATOM 1395 N N . TRP A 1 178 ? 7.406 -9.322 -4.717 1.00 70.19 178 TRP A N 1
ATOM 1396 C CA . TRP A 1 178 ? 8.052 -8.408 -3.784 1.00 70.19 178 TRP A CA 1
ATOM 1397 C C . TRP A 1 178 ? 8.331 -7.085 -4.497 1.00 70.19 178 TRP A C 1
ATOM 1399 O O . TRP A 1 178 ? 8.925 -7.048 -5.575 1.00 70.19 178 TRP A O 1
ATOM 1409 N N . ILE A 1 179 ? 7.859 -5.990 -3.907 1.00 81.19 179 ILE A N 1
ATOM 1410 C CA . ILE A 1 179 ? 8.119 -4.635 -4.390 1.00 81.19 179 ILE A CA 1
ATOM 1411 C C . ILE A 1 179 ? 8.657 -3.807 -3.247 1.00 81.19 179 ILE A C 1
ATOM 1413 O O . ILE A 1 179 ? 8.199 -3.941 -2.112 1.00 81.19 179 ILE A O 1
ATOM 1417 N N . LEU A 1 180 ? 9.563 -2.904 -3.585 1.00 87.88 180 LEU A N 1
ATOM 1418 C CA . LEU A 1 180 ? 10.006 -1.861 -2.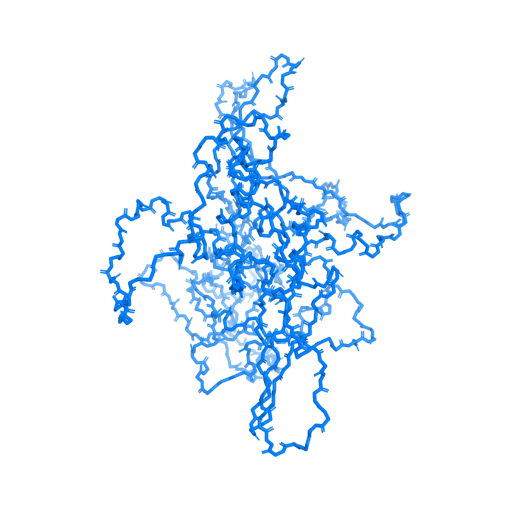678 1.00 87.88 180 LEU A CA 1
ATOM 1419 C C . LEU A 1 180 ? 9.156 -0.604 -2.921 1.00 87.88 180 LEU A C 1
ATOM 1421 O O . LEU A 1 180 ? 8.802 -0.292 -4.069 1.00 87.88 180 LEU A O 1
ATOM 1425 N N . ARG A 1 181 ? 8.757 0.074 -1.847 1.00 89.88 181 ARG A N 1
ATOM 1426 C CA . ARG A 1 181 ? 7.718 1.115 -1.857 1.00 89.88 181 ARG A CA 1
ATOM 1427 C C . ARG A 1 181 ? 8.301 2.512 -1.781 1.00 89.88 181 ARG A C 1
ATOM 1429 O O . ARG A 1 181 ? 9.418 2.737 -1.323 1.00 89.88 181 ARG A O 1
ATOM 1436 N N . LYS A 1 182 ? 7.502 3.487 -2.208 1.00 91.69 182 LYS A N 1
ATOM 1437 C CA . LYS A 1 182 ? 7.876 4.896 -2.102 1.00 91.69 182 LYS A CA 1
ATOM 1438 C C . LYS A 1 182 ? 8.122 5.280 -0.639 1.00 91.69 182 LYS A C 1
ATOM 1440 O O . LYS A 1 182 ? 7.272 5.061 0.221 1.00 91.69 182 LYS A O 1
ATOM 1445 N N . GLY A 1 183 ? 9.268 5.908 -0.391 1.00 93.62 183 GLY A N 1
ATOM 1446 C CA . GLY A 1 183 ? 9.717 6.325 0.935 1.00 93.62 183 GLY A CA 1
ATOM 1447 C C . GLY A 1 183 ? 10.533 5.276 1.691 1.00 93.62 183 GLY A C 1
ATOM 1448 O O . GLY A 1 183 ? 11.132 5.633 2.700 1.00 93.62 183 GLY A O 1
ATOM 1449 N N . GLU A 1 184 ? 10.608 4.029 1.216 1.00 95.56 184 GLU A N 1
ATOM 1450 C CA . GLU A 1 184 ? 11.440 3.007 1.859 1.00 95.56 184 GLU A CA 1
ATOM 1451 C C . GLU A 1 184 ? 12.929 3.293 1.659 1.00 95.56 184 GLU A C 1
ATOM 1453 O O . GLU A 1 184 ? 13.357 3.787 0.606 1.00 95.56 184 GLU A O 1
ATOM 1458 N N . VAL A 1 185 ? 13.714 2.972 2.688 1.00 96.75 185 VAL A N 1
ATOM 1459 C CA . VAL A 1 185 ? 15.177 3.017 2.642 1.00 96.75 185 VAL A CA 1
ATOM 1460 C C . VAL A 1 185 ? 15.679 1.675 2.132 1.00 96.75 185 VAL A C 1
ATOM 1462 O O . VAL A 1 185 ? 15.292 0.620 2.628 1.00 96.75 185 VAL A O 1
ATOM 1465 N N . VAL A 1 186 ? 16.561 1.714 1.142 1.00 95.69 186 VAL A N 1
ATOM 1466 C CA . VAL A 1 186 ? 17.036 0.529 0.431 1.00 95.69 186 VAL A CA 1
ATOM 1467 C C . VAL A 1 186 ? 18.538 0.584 0.205 1.00 95.69 186 VAL A C 1
ATOM 1469 O O . VAL A 1 186 ? 19.147 1.659 0.158 1.00 95.69 186 VAL A O 1
ATOM 1472 N N . TRP A 1 187 ? 19.133 -0.591 0.035 1.00 93.94 187 TRP A N 1
ATOM 1473 C CA . TRP A 1 187 ? 20.459 -0.722 -0.555 1.00 93.94 187 TRP A CA 1
ATOM 1474 C C . TRP A 1 187 ? 20.344 -0.597 -2.065 1.00 93.94 187 TRP A C 1
ATOM 1476 O O . TRP A 1 187 ? 19.463 -1.206 -2.655 1.00 93.94 187 TRP A O 1
ATOM 1486 N N . VAL A 1 188 ? 21.243 0.159 -2.686 1.00 93.19 188 VAL A N 1
ATOM 1487 C CA . VAL A 1 188 ? 21.339 0.299 -4.140 1.00 93.19 188 VAL A CA 1
ATOM 1488 C C . VAL A 1 188 ? 22.766 0.038 -4.596 1.00 93.19 188 VAL A C 1
ATOM 1490 O O . VAL A 1 188 ? 23.722 0.582 -4.035 1.00 93.19 188 VAL A O 1
ATOM 1493 N N . TRP A 1 189 ? 22.911 -0.811 -5.607 1.00 88.94 189 TRP A N 1
ATOM 1494 C CA . TRP A 1 189 ? 24.189 -1.083 -6.244 1.00 88.94 189 TRP A CA 1
ATOM 1495 C C . TRP A 1 189 ? 24.594 0.098 -7.127 1.00 88.94 189 TRP A C 1
ATOM 1497 O O . TRP A 1 189 ? 23.836 0.531 -7.994 1.00 88.94 189 TRP A O 1
ATOM 1507 N N . THR A 1 190 ? 25.797 0.619 -6.907 1.00 86.38 190 THR A N 1
ATOM 1508 C CA . THR A 1 190 ? 26.403 1.722 -7.669 1.00 86.38 190 THR A CA 1
ATOM 1509 C C . THR A 1 190 ? 27.584 1.263 -8.530 1.00 86.38 190 THR A C 1
ATOM 1511 O O . THR A 1 190 ? 28.198 2.077 -9.220 1.00 86.38 190 THR A O 1
ATOM 1514 N N . GLY A 1 191 ? 27.913 -0.035 -8.502 1.00 77.50 191 GLY A N 1
ATOM 1515 C CA . GLY A 1 191 ? 28.921 -0.649 -9.367 1.00 77.50 191 GLY A CA 1
ATOM 1516 C C . GLY A 1 191 ? 28.396 -0.987 -10.769 1.00 77.50 191 GLY A C 1
ATOM 1517 O O . GLY A 1 191 ? 27.262 -0.679 -11.134 1.00 77.50 191 GLY A O 1
ATOM 1518 N N . THR A 1 192 ? 29.217 -1.666 -11.572 1.00 73.19 192 THR A N 1
ATOM 1519 C CA . THR A 1 192 ? 28.794 -2.192 -12.882 1.00 73.19 192 THR A CA 1
ATOM 1520 C C . THR A 1 192 ? 27.902 -3.426 -12.719 1.00 73.19 192 THR A C 1
ATOM 1522 O O . THR A 1 192 ? 28.033 -4.156 -11.737 1.00 73.19 192 THR A O 1
ATOM 1525 N N . VAL A 1 193 ? 27.001 -3.678 -13.676 1.00 65.50 193 VAL A N 1
ATOM 1526 C CA . VAL A 1 193 ? 26.108 -4.858 -13.657 1.00 65.50 193 VAL A CA 1
ATOM 1527 C C . VAL A 1 193 ? 26.916 -6.161 -13.711 1.00 65.50 193 VAL A C 1
ATOM 1529 O O . VAL A 1 193 ? 26.671 -7.058 -12.915 1.00 65.50 193 VAL A O 1
ATOM 1532 N N . ASP A 1 194 ? 27.966 -6.224 -14.536 1.00 62.03 194 ASP A N 1
ATOM 1533 C CA . ASP A 1 194 ? 28.854 -7.398 -14.611 1.00 62.03 194 ASP A CA 1
ATOM 1534 C C . ASP A 1 194 ? 29.514 -7.731 -13.258 1.00 62.03 194 ASP A C 1
ATOM 1536 O O . ASP A 1 194 ? 29.755 -8.897 -12.942 1.00 62.03 194 ASP A O 1
ATOM 1540 N N . ALA A 1 195 ? 29.787 -6.708 -12.438 1.00 62.31 195 ALA A N 1
ATOM 1541 C CA . ALA A 1 195 ? 30.350 -6.870 -11.098 1.00 62.31 195 ALA A CA 1
ATOM 1542 C C . ALA A 1 195 ? 29.298 -7.235 -10.038 1.00 62.31 195 ALA A C 1
ATOM 1544 O O . ALA A 1 195 ? 29.673 -7.678 -8.954 1.00 62.31 195 ALA A O 1
ATOM 1545 N N . LEU A 1 196 ? 28.007 -7.042 -10.330 1.00 64.94 196 LEU A N 1
ATOM 1546 C CA . LEU A 1 196 ? 26.907 -7.507 -9.484 1.00 64.94 196 LEU A CA 1
ATOM 1547 C C . LEU A 1 196 ? 26.709 -9.019 -9.645 1.00 64.94 196 LEU A C 1
ATOM 1549 O O . LEU A 1 196 ? 26.527 -9.717 -8.654 1.00 64.94 196 LEU A O 1
ATOM 1553 N N . GLU A 1 197 ? 26.792 -9.522 -10.881 1.00 61.12 197 GLU A N 1
ATOM 1554 C CA . GLU A 1 197 ? 26.649 -10.953 -11.193 1.00 61.12 197 GLU A CA 1
ATOM 1555 C C . GLU A 1 197 ? 27.900 -11.767 -10.830 1.00 61.12 197 GLU A C 1
ATOM 1557 O O . GLU A 1 197 ? 27.797 -12.933 -10.457 1.00 61.12 197 GLU A O 1
ATOM 1562 N N . ASN A 1 198 ? 29.084 -11.150 -10.907 1.00 57.03 198 ASN A N 1
ATOM 1563 C CA . ASN A 1 198 ? 30.363 -11.772 -10.564 1.00 57.03 198 ASN A CA 1
ATOM 1564 C C . ASN A 1 198 ? 31.122 -10.909 -9.546 1.00 57.03 198 ASN A C 1
ATOM 1566 O O . ASN A 1 198 ? 32.097 -10.238 -9.910 1.00 57.03 198 ASN A O 1
ATOM 1570 N N . PRO A 1 199 ? 30.693 -10.893 -8.272 1.00 56.25 199 PRO A N 1
ATOM 1571 C CA . PRO A 1 199 ? 31.366 -10.119 -7.243 1.00 56.25 199 PRO A CA 1
ATOM 1572 C C . PRO A 1 199 ? 32.771 -10.688 -7.021 1.00 56.25 199 PRO A C 1
ATOM 1574 O O . PRO A 1 199 ? 32.956 -11.738 -6.413 1.00 56.25 199 PRO A O 1
ATOM 1577 N N . VAL A 1 200 ? 33.790 -9.999 -7.536 1.00 53.97 200 VAL A N 1
ATOM 1578 C CA . VAL A 1 200 ? 35.180 -10.271 -7.164 1.00 53.97 200 VAL A CA 1
ATOM 1579 C C . VAL A 1 200 ? 35.404 -9.616 -5.804 1.00 53.97 200 VAL A C 1
ATOM 1581 O O . VAL A 1 200 ? 35.256 -8.399 -5.686 1.00 53.97 200 VAL A O 1
ATOM 1584 N N . ASP A 1 201 ? 35.815 -10.389 -4.798 1.00 49.00 201 ASP A N 1
ATOM 1585 C CA . ASP A 1 201 ? 36.049 -9.955 -3.403 1.00 49.00 201 ASP A CA 1
ATOM 1586 C C . ASP A 1 201 ? 37.078 -8.806 -3.219 1.00 49.00 201 ASP A C 1
ATOM 1588 O O . ASP A 1 201 ? 37.393 -8.415 -2.098 1.00 49.00 201 ASP A O 1
ATOM 1592 N N . ASN A 1 202 ? 37.612 -8.235 -4.305 1.00 45.06 202 ASN A N 1
ATOM 1593 C CA . ASN A 1 202 ? 38.709 -7.264 -4.317 1.00 45.06 202 ASN A CA 1
ATOM 1594 C C . ASN A 1 202 ? 38.329 -5.837 -4.761 1.00 45.06 202 ASN A C 1
ATOM 1596 O O . ASN A 1 202 ? 39.220 -5.038 -5.056 1.00 45.06 202 ASN A O 1
ATOM 1600 N N . VAL A 1 203 ? 37.048 -5.459 -4.816 1.00 48.22 203 VAL A N 1
ATOM 1601 C CA . VAL A 1 203 ? 36.697 -4.067 -5.157 1.00 48.22 203 VAL A CA 1
ATOM 1602 C C . VAL A 1 203 ? 36.889 -3.156 -3.936 1.00 48.22 203 VAL A C 1
ATOM 1604 O O . VAL A 1 203 ? 36.107 -3.159 -2.991 1.00 48.22 203 VAL A O 1
ATOM 1607 N N . GLU A 1 204 ? 37.942 -2.334 -3.968 1.00 47.97 204 GLU A N 1
ATOM 1608 C CA . GLU A 1 204 ? 38.360 -1.404 -2.901 1.00 47.97 204 GLU A CA 1
ATOM 1609 C C . GLU A 1 204 ? 37.376 -0.246 -2.596 1.00 47.97 204 GLU A C 1
ATOM 1611 O O . GLU A 1 204 ? 37.675 0.605 -1.743 1.00 47.97 204 GLU A O 1
ATOM 1616 N N . SER A 1 205 ? 36.215 -0.202 -3.261 1.00 49.88 205 SER A N 1
ATOM 1617 C CA . SER A 1 205 ? 35.182 0.839 -3.144 1.00 49.88 205 SER A CA 1
ATOM 1618 C C . SER A 1 205 ? 33.823 0.223 -2.790 1.00 49.88 205 SER A C 1
ATOM 1620 O O . SER A 1 205 ? 33.492 -0.834 -3.321 1.00 49.88 205 SER A O 1
ATOM 1622 N N . PRO A 1 206 ? 33.014 0.846 -1.910 1.00 58.00 206 PRO A N 1
ATOM 1623 C CA . PRO A 1 206 ? 31.725 0.291 -1.519 1.00 58.00 206 PRO A CA 1
ATOM 1624 C C . PRO A 1 206 ? 30.745 0.379 -2.694 1.00 58.00 206 PRO A C 1
ATOM 1626 O O . PRO A 1 206 ? 30.129 1.416 -2.919 1.00 58.00 206 PRO A O 1
ATOM 1629 N N . SER A 1 207 ? 30.589 -0.726 -3.420 1.00 78.25 207 SER A N 1
ATOM 1630 C CA . SER A 1 207 ? 29.650 -0.856 -4.542 1.00 78.25 207 SER A CA 1
ATOM 1631 C C . SER A 1 207 ? 28.175 -0.773 -4.129 1.00 78.25 207 SER A C 1
ATOM 1633 O O . SER A 1 207 ? 27.302 -0.735 -4.985 1.00 78.25 207 SER A O 1
ATOM 1635 N N . TRP A 1 208 ? 27.882 -0.750 -2.826 1.00 89.06 208 TRP A N 1
ATOM 1636 C CA . TRP A 1 208 ? 26.537 -0.590 -2.282 1.00 89.06 208 TRP A CA 1
ATOM 1637 C C . TRP A 1 208 ? 26.411 0.750 -1.561 1.00 89.06 208 TRP A C 1
ATOM 1639 O O . TRP A 1 208 ? 27.084 0.996 -0.553 1.00 89.06 208 TRP A O 1
ATOM 1649 N N . ALA A 1 209 ? 25.500 1.581 -2.050 1.00 93.50 209 ALA A N 1
ATOM 1650 C CA . ALA A 1 209 ? 25.036 2.787 -1.387 1.00 93.50 209 ALA A CA 1
ATOM 1651 C C . ALA A 1 209 ? 23.668 2.550 -0.735 1.00 93.50 209 ALA A C 1
ATOM 1653 O O . ALA A 1 209 ? 23.002 1.547 -0.977 1.00 93.50 209 ALA A O 1
ATOM 1654 N N . ALA A 1 210 ? 23.249 3.489 0.104 1.00 95.25 210 ALA A N 1
ATOM 1655 C CA . ALA A 1 210 ? 21.904 3.539 0.660 1.00 95.25 210 ALA A CA 1
ATOM 1656 C C . ALA A 1 210 ? 21.123 4.736 0.106 1.00 95.25 210 ALA A C 1
ATOM 1658 O O . ALA A 1 210 ? 21.676 5.840 -0.005 1.00 95.25 210 ALA A O 1
ATOM 1659 N N . GLY A 1 211 ? 19.848 4.532 -0.210 1.00 96.06 211 GLY A N 1
ATOM 1660 C CA . GLY A 1 211 ? 18.971 5.578 -0.727 1.00 96.06 211 GLY A CA 1
ATOM 1661 C C . GLY A 1 211 ? 17.507 5.357 -0.373 1.00 96.06 211 GLY A C 1
ATOM 1662 O O . GLY A 1 211 ? 17.129 4.302 0.122 1.00 96.06 211 GLY A O 1
ATOM 1663 N N . ILE A 1 212 ? 16.695 6.380 -0.615 1.00 96.75 212 ILE A N 1
ATOM 1664 C CA . ILE A 1 212 ? 15.243 6.362 -0.428 1.00 96.75 212 ILE A CA 1
ATOM 1665 C C . ILE A 1 212 ? 14.582 6.211 -1.793 1.00 96.75 212 ILE A C 1
ATOM 1667 O O . ILE A 1 212 ? 14.945 6.916 -2.742 1.00 96.75 212 ILE A O 1
ATOM 1671 N N . ILE A 1 213 ? 13.578 5.344 -1.892 1.00 95.06 213 ILE A N 1
ATOM 1672 C CA . ILE A 1 213 ? 12.768 5.227 -3.106 1.00 95.06 213 ILE A CA 1
ATOM 1673 C C . ILE A 1 213 ? 11.911 6.478 -3.266 1.00 95.06 213 ILE A C 1
ATOM 1675 O O . ILE A 1 213 ? 10.961 6.718 -2.521 1.00 95.06 213 ILE A O 1
ATOM 1679 N N . PHE A 1 214 ? 12.225 7.267 -4.287 1.00 93.00 214 PHE A N 1
ATOM 1680 C CA . PHE A 1 214 ? 11.476 8.467 -4.636 1.00 93.00 214 PHE A CA 1
ATOM 1681 C C . PHE A 1 214 ? 10.250 8.138 -5.493 1.00 93.00 214 PHE A C 1
ATOM 1683 O O . PHE A 1 214 ? 9.159 8.668 -5.270 1.00 93.00 214 PHE A O 1
ATOM 1690 N N . SER A 1 215 ? 10.420 7.242 -6.464 1.00 87.81 215 SER A N 1
ATOM 1691 C CA . SER A 1 215 ? 9.327 6.702 -7.270 1.00 87.81 215 SER A CA 1
ATOM 1692 C C . SER A 1 215 ? 9.664 5.309 -7.780 1.00 87.81 215 SER A C 1
ATOM 1694 O O . SER A 1 215 ? 10.832 4.963 -7.950 1.00 87.81 215 SER A O 1
ATOM 1696 N N . ARG A 1 216 ? 8.626 4.528 -8.066 1.00 83.31 216 ARG A N 1
ATOM 1697 C CA . ARG A 1 216 ? 8.726 3.177 -8.622 1.00 83.31 216 ARG A CA 1
ATOM 1698 C C . ARG A 1 216 ? 8.110 3.113 -10.027 1.00 83.31 216 ARG A C 1
ATOM 1700 O O . ARG A 1 216 ? 7.333 4.011 -10.371 1.00 83.31 216 ARG A O 1
ATOM 1707 N N . PRO A 1 217 ? 8.408 2.070 -10.818 1.00 75.19 217 PRO A N 1
ATOM 1708 C CA . PRO A 1 217 ? 7.759 1.842 -12.108 1.00 75.19 217 PRO A CA 1
ATOM 1709 C C . PRO A 1 217 ? 6.230 1.774 -11.978 1.00 75.19 217 PRO A C 1
ATOM 1711 O O . PRO A 1 217 ? 5.697 1.182 -11.036 1.00 75.19 217 PRO A O 1
ATOM 1714 N N . SER A 1 218 ? 5.503 2.385 -12.921 1.00 61.97 218 SER A N 1
ATOM 1715 C CA . SER A 1 218 ? 4.037 2.341 -12.925 1.00 61.97 218 SER A CA 1
ATOM 1716 C C . SER A 1 218 ? 3.553 0.957 -13.347 1.00 61.97 218 SER A C 1
ATOM 1718 O O . SER A 1 218 ? 3.728 0.561 -14.500 1.00 61.97 218 SER A O 1
ATOM 1720 N N . LEU A 1 219 ? 2.884 0.242 -12.446 1.00 57.75 219 LEU A N 1
ATOM 1721 C CA . LEU A 1 219 ? 2.242 -1.028 -12.773 1.00 57.75 219 LEU A CA 1
ATOM 1722 C C . LEU A 1 219 ? 0.889 -0.778 -13.414 1.00 57.75 219 LEU A C 1
ATOM 1724 O O . LEU A 1 219 ? -0.162 -0.812 -12.777 1.00 57.75 219 LEU A O 1
ATOM 1728 N N . SER A 1 220 ? 0.926 -0.488 -14.707 1.00 40.88 220 SER A N 1
ATOM 1729 C CA . SER A 1 220 ? -0.271 -0.468 -15.526 1.00 40.88 220 SER A CA 1
ATOM 1730 C C . SER A 1 220 ? 0.011 -1.136 -16.870 1.00 40.88 220 SER A C 1
ATOM 1732 O O . SER A 1 220 ? 0.818 -0.605 -17.633 1.00 40.88 220 SER A O 1
ATOM 1734 N N . PRO A 1 221 ? -0.654 -2.258 -17.210 1.00 44.41 221 PRO A N 1
ATOM 1735 C CA . PRO A 1 221 ? -1.542 -3.098 -16.396 1.00 44.41 221 PRO A CA 1
ATOM 1736 C C . PRO A 1 221 ? -0.788 -4.218 -15.654 1.00 44.41 221 PRO A C 1
ATOM 1738 O O . PRO A 1 221 ? 0.274 -4.645 -16.098 1.00 44.41 221 PRO A O 1
ATOM 1741 N N . VAL A 1 222 ? -1.383 -4.715 -14.558 1.00 37.34 222 VAL A N 1
ATOM 1742 C CA . VAL A 1 222 ? -0.977 -5.933 -13.826 1.00 37.34 222 VAL A CA 1
ATOM 1743 C C . VAL A 1 222 ? -0.532 -7.008 -14.824 1.00 37.34 222 VAL A C 1
ATOM 1745 O O . VAL A 1 222 ? -1.359 -7.461 -15.628 1.00 37.34 222 VAL A O 1
ATOM 1748 N N . PRO A 1 223 ? 0.751 -7.399 -14.838 1.00 35.34 223 PRO A N 1
ATOM 1749 C CA . PRO A 1 223 ? 1.209 -8.414 -15.767 1.00 35.34 223 PRO A CA 1
ATOM 1750 C C . PRO A 1 223 ? 0.467 -9.718 -15.498 1.00 35.34 223 PRO A C 1
ATOM 1752 O O . PRO A 1 223 ? 0.168 -10.064 -14.355 1.00 35.34 223 PRO A O 1
ATOM 1755 N N . LYS A 1 224 ? 0.119 -10.435 -16.569 1.00 32.66 224 LYS A N 1
ATOM 1756 C CA . LYS A 1 224 ? -0.503 -11.755 -16.459 1.00 32.66 224 LYS A CA 1
ATOM 1757 C C . LYS A 1 224 ? 0.465 -12.651 -15.692 1.00 32.66 224 LYS A C 1
ATOM 1759 O O . LYS A 1 224 ? 1.462 -13.080 -16.269 1.00 32.66 224 LYS A O 1
ATOM 1764 N N . LEU A 1 225 ? 0.162 -12.920 -14.422 1.00 33.34 225 LEU A N 1
ATOM 1765 C CA . LEU A 1 225 ? 0.811 -13.965 -13.644 1.00 33.34 225 LEU A CA 1
ATOM 1766 C C . LEU A 1 225 ? 0.789 -15.237 -14.494 1.00 33.34 225 LEU A C 1
ATOM 1768 O O . LEU A 1 225 ? -0.281 -15.779 -14.778 1.00 33.34 225 LEU A O 1
ATOM 1772 N N . ARG A 1 226 ? 1.955 -15.677 -14.972 1.00 30.38 226 ARG A N 1
ATOM 1773 C CA . ARG A 1 226 ? 2.098 -17.049 -15.448 1.00 30.38 226 ARG A CA 1
ATOM 1774 C C . ARG A 1 226 ? 2.345 -17.870 -14.190 1.00 30.38 226 ARG A C 1
ATOM 1776 O O . ARG A 1 226 ? 3.399 -17.682 -13.588 1.00 30.38 226 ARG A O 1
ATOM 1783 N N . PRO A 1 227 ? 1.417 -18.738 -13.764 1.00 30.97 227 PRO A N 1
ATOM 1784 C CA . PRO A 1 227 ? 1.751 -19.716 -12.749 1.00 30.97 227 PRO A CA 1
ATOM 1785 C C . PRO A 1 227 ? 2.803 -20.628 -13.378 1.00 30.97 227 PRO A C 1
ATOM 1787 O O . PRO A 1 227 ? 2.495 -21.411 -14.274 1.00 30.97 227 PRO A O 1
ATOM 1790 N N . VAL A 1 228 ? 4.062 -20.470 -12.982 1.00 32.09 228 VAL A N 1
ATOM 1791 C CA . VAL A 1 228 ? 5.067 -21.507 -13.195 1.00 32.09 228 VAL A CA 1
ATOM 1792 C C . VAL A 1 228 ? 5.020 -22.348 -11.927 1.00 32.09 228 VAL A C 1
ATOM 1794 O O . VAL A 1 228 ? 5.443 -21.863 -10.880 1.00 32.09 228 VAL A O 1
ATOM 1797 N N . PRO A 1 229 ? 4.479 -23.576 -11.962 1.00 31.67 229 PRO A N 1
ATOM 1798 C CA . PRO A 1 229 ? 4.586 -24.472 -10.826 1.00 31.67 229 PRO A CA 1
ATOM 1799 C C . PRO A 1 229 ? 6.066 -24.831 -10.690 1.00 31.67 229 PRO A C 1
ATOM 1801 O O . PRO A 1 229 ? 6.597 -25.593 -11.500 1.00 31.67 229 PRO A O 1
ATOM 1804 N N . ARG A 1 230 ? 6.762 -24.255 -9.708 1.00 40.16 230 ARG A N 1
ATOM 1805 C CA . ARG A 1 230 ? 8.088 -24.737 -9.322 1.00 40.16 230 ARG A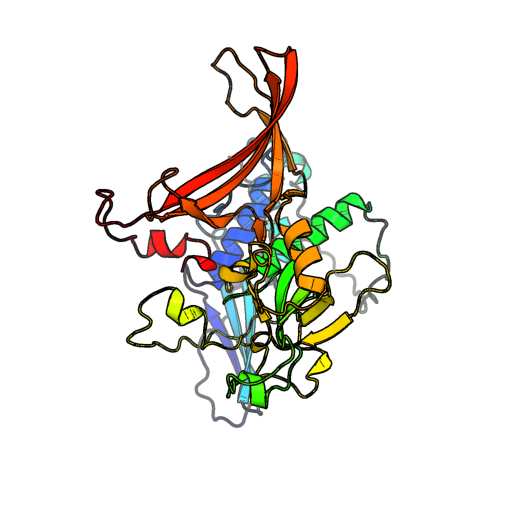 CA 1
ATOM 1806 C C . ARG A 1 230 ? 7.906 -25.775 -8.228 1.00 40.16 230 ARG A C 1
ATOM 1808 O O . ARG A 1 230 ? 7.604 -25.453 -7.084 1.00 40.16 230 ARG A O 1
ATOM 1815 N N . ALA A 1 231 ? 8.092 -27.036 -8.602 1.00 35.00 231 ALA A N 1
ATOM 1816 C CA . ALA A 1 231 ? 8.417 -28.064 -7.631 1.00 35.00 231 ALA A CA 1
ATOM 1817 C C . ALA A 1 231 ? 9.724 -27.626 -6.948 1.00 35.00 231 ALA A C 1
ATOM 1819 O O . ALA A 1 231 ? 10.735 -27.502 -7.635 1.00 35.00 231 ALA A O 1
ATOM 1820 N N . ASN A 1 232 ? 9.681 -27.354 -5.640 1.00 38.03 232 ASN A N 1
ATOM 1821 C CA . ASN A 1 232 ? 10.810 -26.975 -4.769 1.00 38.03 232 ASN A CA 1
ATOM 1822 C C . ASN A 1 232 ? 11.058 -25.469 -4.518 1.00 38.03 232 ASN A C 1
ATOM 1824 O O . ASN A 1 232 ? 12.204 -25.097 -4.299 1.00 38.03 232 ASN A O 1
ATOM 1828 N N . ALA A 1 233 ? 10.037 -24.604 -4.480 1.00 37.53 233 ALA A N 1
ATOM 1829 C CA . ALA A 1 233 ? 10.178 -23.310 -3.788 1.00 37.53 233 ALA A CA 1
ATOM 1830 C C . ALA A 1 233 ? 10.059 -23.550 -2.271 1.00 37.53 233 ALA A C 1
ATOM 1832 O O . ALA A 1 233 ? 8.959 -23.597 -1.718 1.00 37.53 233 ALA A O 1
ATOM 1833 N N . GLY A 1 234 ? 11.186 -23.844 -1.627 1.00 38.41 234 GLY A N 1
ATOM 1834 C CA . GLY A 1 234 ? 11.257 -24.270 -0.238 1.00 38.41 234 GLY A CA 1
ATOM 1835 C C . GLY A 1 234 ? 11.870 -23.174 0.619 1.00 38.41 234 GLY A C 1
ATOM 1836 O O . GLY A 1 234 ? 13.065 -23.209 0.875 1.00 38.41 234 GLY A O 1
ATOM 1837 N N . SER A 1 235 ? 11.016 -22.284 1.136 1.00 42.88 235 SER A N 1
ATOM 1838 C CA . SER A 1 235 ? 11.284 -21.163 2.063 1.00 42.88 235 SER A CA 1
ATOM 1839 C C . SER A 1 235 ? 11.255 -19.765 1.432 1.00 42.88 235 SER A C 1
ATOM 1841 O O . SER A 1 235 ? 11.502 -19.572 0.247 1.00 42.88 235 SER A O 1
ATOM 1843 N N . PHE A 1 236 ? 10.953 -18.768 2.270 1.00 35.38 236 PHE A N 1
ATOM 1844 C CA . PHE A 1 236 ? 10.940 -17.341 1.922 1.00 35.38 236 PHE A CA 1
ATOM 1845 C C . PHE A 1 236 ? 12.298 -16.832 1.404 1.00 35.38 236 PHE A C 1
ATOM 1847 O O . PHE A 1 236 ? 12.327 -15.864 0.652 1.00 35.38 236 PHE A O 1
ATOM 1854 N N . ALA A 1 237 ? 13.404 -17.495 1.762 1.00 34.94 237 ALA A N 1
ATOM 1855 C CA . ALA A 1 237 ? 14.746 -17.143 1.299 1.00 34.94 237 ALA A CA 1
ATOM 1856 C C . ALA A 1 237 ? 14.934 -17.384 -0.213 1.00 34.94 237 ALA A C 1
ATOM 1858 O O . ALA A 1 237 ? 15.702 -16.677 -0.859 1.00 34.94 237 ALA A O 1
ATOM 1859 N N . ASP A 1 238 ? 14.180 -18.316 -0.811 1.00 34.31 238 ASP A N 1
ATOM 1860 C CA . ASP A 1 238 ? 14.236 -18.575 -2.258 1.00 34.31 238 ASP A CA 1
ATOM 1861 C C . ASP A 1 238 ? 13.575 -17.453 -3.085 1.00 34.31 238 ASP A C 1
ATOM 1863 O O . ASP A 1 238 ? 13.869 -17.293 -4.272 1.00 34.31 238 ASP A O 1
ATOM 1867 N N . VAL A 1 239 ? 12.705 -16.646 -2.460 1.00 40.50 239 VAL A N 1
ATOM 1868 C CA . VAL A 1 239 ? 12.035 -15.488 -3.083 1.00 40.50 23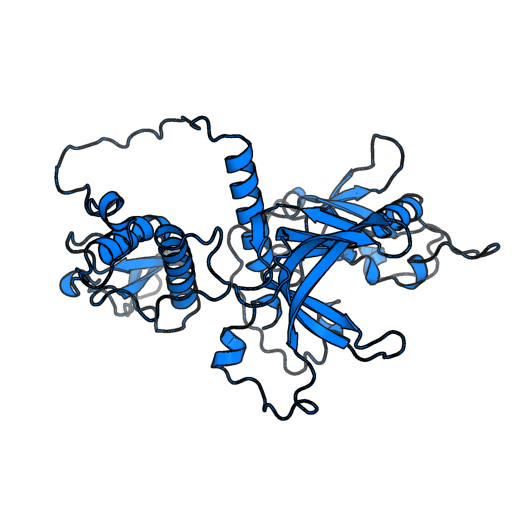9 VAL A CA 1
ATOM 1869 C C . VAL A 1 239 ? 12.992 -14.297 -3.224 1.00 40.50 239 VAL A C 1
ATOM 1871 O O . VAL A 1 239 ? 12.804 -13.464 -4.110 1.00 40.50 239 VAL A O 1
ATOM 1874 N N . GLU A 1 240 ? 14.043 -14.227 -2.399 1.00 42.81 240 GLU A N 1
ATOM 1875 C CA . GLU A 1 240 ? 14.957 -13.077 -2.327 1.00 42.81 240 GLU A CA 1
ATOM 1876 C C . GLU A 1 240 ? 15.891 -12.940 -3.542 1.00 42.81 240 GLU A C 1
ATOM 1878 O O . GLU A 1 240 ? 16.447 -11.865 -3.748 1.00 42.81 240 GLU A O 1
ATOM 1883 N N . MET A 1 241 ? 16.064 -13.986 -4.362 1.00 42.19 241 MET A N 1
ATOM 1884 C CA . MET A 1 241 ? 17.182 -14.033 -5.320 1.00 42.19 241 MET A CA 1
ATOM 1885 C C . MET A 1 241 ? 16.826 -14.225 -6.801 1.00 42.19 241 MET A C 1
ATOM 1887 O O . MET A 1 241 ? 17.698 -13.971 -7.624 1.00 42.19 241 MET A O 1
ATOM 1891 N N . ASN A 1 242 ? 15.626 -14.681 -7.195 1.00 39.66 242 ASN A N 1
ATOM 1892 C CA . ASN A 1 242 ? 15.491 -15.265 -8.549 1.00 39.66 242 ASN A CA 1
ATOM 1893 C C . ASN A 1 242 ? 14.251 -14.942 -9.390 1.00 39.66 242 ASN A C 1
ATOM 1895 O O . ASN A 1 242 ? 14.172 -15.434 -10.517 1.00 39.66 242 ASN A O 1
ATOM 1899 N N . ASP A 1 243 ? 13.326 -14.101 -8.931 1.00 43.75 243 ASP A N 1
ATOM 1900 C CA . ASP A 1 243 ? 12.202 -13.683 -9.773 1.00 43.75 243 ASP A CA 1
ATOM 1901 C C . ASP A 1 243 ? 12.268 -12.173 -10.018 1.00 43.75 243 ASP A C 1
ATOM 1903 O O . ASP A 1 243 ? 11.836 -11.361 -9.195 1.00 43.75 243 ASP A O 1
ATOM 1907 N N . ALA A 1 244 ? 12.840 -11.800 -11.169 1.00 46.06 244 ALA A N 1
ATOM 1908 C CA . ALA A 1 244 ? 12.731 -10.448 -11.695 1.00 46.06 244 ALA A CA 1
ATOM 1909 C C . ALA A 1 244 ? 11.240 -10.104 -11.833 1.00 46.06 244 ALA A C 1
ATOM 1911 O O . ALA A 1 244 ? 10.453 -10.917 -12.340 1.00 46.06 244 ALA A O 1
ATOM 1912 N N . PRO A 1 245 ? 10.803 -8.927 -11.376 1.00 52.69 245 PRO A N 1
ATOM 1913 C CA . PRO A 1 245 ? 9.405 -8.595 -11.470 1.00 52.69 245 PRO A CA 1
ATOM 1914 C C . PRO A 1 245 ? 8.956 -8.498 -12.920 1.00 52.69 245 PRO A C 1
ATOM 1916 O O . PRO A 1 245 ? 9.654 -7.986 -13.789 1.00 52.69 245 PRO A O 1
ATOM 1919 N N . THR A 1 246 ? 7.721 -8.915 -13.157 1.00 49.97 246 THR A N 1
ATOM 1920 C CA . THR A 1 246 ? 7.095 -9.002 -14.486 1.00 49.97 246 THR A CA 1
ATOM 1921 C C . THR A 1 246 ? 7.100 -7.719 -15.345 1.00 49.97 246 THR A C 1
ATOM 1923 O O . THR A 1 246 ? 6.730 -7.782 -16.518 1.00 49.97 246 THR A O 1
ATOM 1926 N N . TRP A 1 247 ? 7.499 -6.560 -14.808 1.00 56.56 247 TRP A N 1
ATOM 1927 C CA . TRP A 1 247 ? 7.673 -5.307 -15.556 1.00 56.56 247 TRP A CA 1
ATOM 1928 C C . TRP A 1 247 ? 9.096 -5.071 -16.092 1.00 56.56 247 TRP A C 1
ATOM 1930 O O . TRP A 1 247 ? 9.279 -4.159 -16.902 1.00 56.56 247 TRP A O 1
ATOM 1940 N N . GLU A 1 248 ? 10.092 -5.869 -15.694 1.00 54.50 248 GLU A N 1
ATOM 1941 C CA . GLU A 1 248 ? 11.460 -5.765 -16.230 1.00 54.50 248 GLU A CA 1
ATOM 1942 C C . GLU A 1 248 ? 11.579 -6.349 -17.656 1.00 54.50 248 GLU A C 1
ATOM 1944 O O . GLU A 1 248 ? 12.396 -5.878 -18.446 1.00 54.50 248 GLU A O 1
ATOM 1949 N N . ASP A 1 249 ? 10.689 -7.269 -18.047 1.00 49.38 249 ASP A N 1
ATOM 1950 C CA . ASP A 1 249 ? 10.780 -8.040 -19.302 1.00 49.38 249 ASP A CA 1
ATOM 1951 C C . ASP A 1 249 ? 10.176 -7.362 -20.562 1.00 49.38 249 ASP A C 1
ATOM 1953 O O . ASP A 1 249 ? 10.060 -7.992 -21.616 1.00 49.38 249 ASP A O 1
ATOM 1957 N N . GLY A 1 250 ? 9.725 -6.100 -20.494 1.00 46.41 250 GLY A N 1
ATOM 1958 C CA . GLY A 1 250 ? 8.596 -5.667 -21.339 1.00 46.41 250 GLY A CA 1
ATOM 1959 C C . GLY A 1 250 ? 8.699 -4.480 -22.311 1.00 46.41 250 GLY A C 1
ATOM 1960 O O . GLY A 1 250 ? 7.684 -4.207 -22.951 1.00 46.41 250 GLY A O 1
ATOM 1961 N N . GLY A 1 251 ? 9.802 -3.732 -22.467 1.00 45.69 251 GLY A N 1
ATOM 1962 C CA . GLY A 1 251 ? 9.756 -2.579 -23.392 1.00 45.69 251 GLY A CA 1
ATOM 1963 C C . GLY A 1 251 ? 11.066 -1.872 -23.743 1.00 45.69 251 GLY A C 1
ATOM 1964 O O . GLY A 1 251 ? 12.030 -1.896 -22.987 1.00 45.69 251 GLY A O 1
ATOM 1965 N N . GLU A 1 252 ? 11.057 -1.197 -24.900 1.00 44.81 252 GLU A N 1
ATOM 1966 C CA . GLU A 1 252 ? 12.185 -0.487 -25.538 1.00 44.81 252 GLU A CA 1
ATOM 1967 C C . GLU A 1 252 ? 12.771 0.687 -24.719 1.00 44.81 252 GLU A C 1
ATOM 1969 O O . GLU A 1 252 ? 13.810 1.230 -25.088 1.00 44.81 252 GLU A O 1
ATOM 1974 N N . ASP A 1 253 ? 12.162 1.074 -23.591 1.00 50.31 253 ASP A N 1
ATOM 1975 C CA . ASP A 1 253 ? 12.524 2.277 -22.828 1.00 50.31 253 ASP A CA 1
ATOM 1976 C C . ASP A 1 253 ? 12.937 1.937 -21.380 1.00 50.31 253 ASP A C 1
ATOM 1978 O O . ASP A 1 253 ? 12.211 2.187 -20.415 1.00 50.31 253 ASP A O 1
ATOM 1982 N N . LYS A 1 254 ? 14.138 1.355 -21.217 1.00 50.41 254 LYS A N 1
ATOM 1983 C CA . LYS A 1 254 ? 14.704 0.928 -19.915 1.00 50.41 254 LYS A CA 1
ATOM 1984 C C . LYS A 1 254 ? 14.703 2.031 -18.840 1.00 50.41 254 LYS A C 1
ATOM 1986 O O . LYS A 1 254 ? 14.618 1.725 -17.657 1.00 50.41 254 LYS A O 1
ATOM 1991 N N . LYS A 1 255 ? 14.737 3.314 -19.230 1.00 49.88 255 LYS A N 1
ATOM 1992 C CA . LYS A 1 255 ? 14.699 4.456 -18.296 1.00 49.88 255 LYS A CA 1
ATOM 1993 C C . LYS A 1 255 ? 13.333 4.681 -17.637 1.00 49.88 255 LYS A C 1
ATOM 1995 O O . LYS A 1 255 ? 13.285 5.302 -16.581 1.00 49.88 255 LYS A O 1
ATOM 2000 N N . LYS A 1 256 ? 12.233 4.198 -18.229 1.00 56.25 256 LYS A N 1
ATOM 2001 C CA . LYS A 1 256 ? 10.872 4.333 -17.669 1.00 56.25 256 LYS A CA 1
ATOM 2002 C C . LYS A 1 256 ? 10.446 3.156 -16.788 1.00 56.25 256 LYS A C 1
ATOM 2004 O O . LYS A 1 256 ? 9.453 3.275 -16.076 1.00 56.25 256 LYS A O 1
ATOM 2009 N N . ASN A 1 257 ? 11.202 2.059 -16.813 1.00 67.56 257 ASN A N 1
ATOM 2010 C CA . ASN A 1 257 ? 10.845 0.801 -16.151 1.00 67.56 257 ASN A CA 1
ATOM 2011 C C . ASN A 1 257 ? 11.676 0.506 -14.890 1.00 67.56 257 ASN A C 1
ATOM 2013 O O . ASN A 1 257 ? 11.597 -0.599 -14.363 1.00 67.56 257 ASN A O 1
ATOM 2017 N N . GLY A 1 258 ? 12.446 1.479 -14.394 1.00 79.81 258 GLY A N 1
ATOM 2018 C CA . GLY A 1 258 ? 13.255 1.342 -13.182 1.00 79.81 258 GLY A CA 1
ATOM 2019 C C . GLY A 1 258 ? 12.835 2.292 -12.062 1.00 79.81 258 GLY A C 1
ATOM 2020 O O . GLY A 1 258 ? 12.077 3.245 -12.255 1.00 79.81 258 GLY A O 1
ATOM 2021 N N . TYR A 1 259 ? 13.344 2.020 -10.871 1.00 89.19 259 TYR A N 1
ATOM 2022 C CA . TYR A 1 259 ? 13.187 2.860 -9.698 1.00 89.19 259 TYR A CA 1
ATOM 2023 C C . TYR A 1 259 ? 13.925 4.188 -9.854 1.00 89.19 259 TYR A C 1
ATOM 2025 O O . TYR A 1 259 ? 14.957 4.293 -10.519 1.00 89.19 259 TYR A O 1
ATOM 2033 N N . VAL A 1 260 ? 13.399 5.208 -9.185 1.00 92.38 260 VAL A N 1
ATOM 2034 C CA . VAL A 1 260 ? 14.125 6.445 -8.916 1.00 92.38 260 VAL A CA 1
ATOM 2035 C C . VAL A 1 260 ? 14.501 6.437 -7.448 1.00 92.38 260 VAL A C 1
ATOM 2037 O O . VAL A 1 260 ? 13.624 6.381 -6.581 1.00 92.38 260 VAL A O 1
ATOM 2040 N N . ILE A 1 261 ? 15.796 6.525 -7.175 1.00 95.06 261 ILE A N 1
ATOM 2041 C CA . ILE A 1 261 ? 16.358 6.486 -5.828 1.00 95.06 261 ILE A CA 1
ATOM 2042 C C . ILE A 1 261 ? 17.106 7.783 -5.570 1.00 95.06 261 ILE A C 1
ATOM 2044 O O . ILE A 1 261 ? 17.844 8.271 -6.421 1.00 95.06 261 ILE A O 1
ATOM 2048 N N . VAL A 1 262 ? 16.926 8.341 -4.380 1.00 95.94 262 VAL A N 1
ATOM 2049 C CA . VAL A 1 262 ? 17.693 9.495 -3.909 1.00 95.94 262 VAL A CA 1
ATOM 2050 C C . VAL A 1 262 ? 18.615 9.018 -2.796 1.00 95.94 262 VAL A C 1
ATOM 2052 O O . VAL A 1 262 ? 18.138 8.508 -1.781 1.00 95.94 262 VAL A O 1
ATOM 2055 N N . LEU A 1 263 ? 19.930 9.147 -2.976 1.00 95.81 263 LEU A N 1
ATOM 2056 C CA . LEU A 1 263 ? 20.901 8.702 -1.979 1.00 95.81 263 LEU A CA 1
ATOM 2057 C C . LEU A 1 263 ? 20.756 9.507 -0.684 1.00 95.81 263 LEU A C 1
ATOM 2059 O O . LEU A 1 263 ? 20.562 10.725 -0.690 1.00 95.81 263 LEU A O 1
ATOM 2063 N N . CYS A 1 264 ? 20.862 8.815 0.448 1.00 94.88 264 CYS A N 1
ATOM 2064 C CA . CYS A 1 264 ? 20.746 9.444 1.758 1.00 94.88 264 CYS A CA 1
ATOM 2065 C C . CYS A 1 264 ? 21.931 10.394 2.000 1.00 94.88 264 CYS A C 1
ATOM 2067 O O . CYS A 1 264 ? 23.084 9.976 1.967 1.00 94.88 264 CYS A O 1
ATOM 2069 N N . ALA A 1 265 ? 21.670 11.667 2.285 1.00 92.69 265 ALA A N 1
ATOM 2070 C CA . ALA A 1 265 ? 22.703 12.636 2.650 1.00 92.69 265 ALA A CA 1
ATOM 2071 C C . ALA A 1 265 ? 22.124 13.750 3.531 1.00 92.69 265 ALA A C 1
ATOM 2073 O O . ALA A 1 265 ? 20.911 13.964 3.556 1.00 92.69 265 ALA A O 1
ATOM 2074 N N . GLU A 1 266 ? 23.000 14.470 4.237 1.00 86.06 266 GLU A N 1
ATOM 2075 C CA . GLU A 1 266 ? 22.623 15.617 5.076 1.00 86.06 266 GLU A CA 1
ATOM 2076 C C . GLU A 1 266 ? 22.214 16.844 4.265 1.00 86.06 266 GLU A C 1
ATOM 2078 O O . GLU A 1 266 ? 21.242 17.521 4.590 1.00 86.06 266 GLU A O 1
ATOM 2083 N N . LYS A 1 267 ? 23.007 17.158 3.237 1.00 83.38 267 LYS A N 1
ATOM 2084 C CA . LYS A 1 267 ? 22.921 18.404 2.481 1.00 83.38 267 LYS A CA 1
ATOM 2085 C C . LYS A 1 267 ? 22.347 18.143 1.101 1.00 83.38 267 LYS A C 1
ATOM 2087 O O . LYS A 1 267 ? 22.644 17.128 0.478 1.00 83.38 267 LYS A O 1
ATOM 2092 N N . GLU A 1 268 ? 21.562 19.100 0.635 1.00 79.88 268 GLU A N 1
ATOM 2093 C CA . GLU A 1 268 ? 21.102 19.152 -0.747 1.00 79.88 268 GLU A CA 1
ATOM 2094 C C . GLU A 1 268 ? 22.199 19.739 -1.664 1.00 79.88 268 GLU A C 1
ATOM 2096 O O . GLU A 1 268 ? 23.003 20.557 -1.200 1.00 79.88 268 GLU A O 1
ATOM 2101 N N . PRO A 1 269 ? 22.233 19.374 -2.960 1.00 76.56 269 PRO A N 1
ATOM 2102 C CA . PRO A 1 269 ? 21.351 18.405 -3.609 1.00 76.56 269 PRO A CA 1
ATOM 2103 C C . PRO A 1 269 ? 21.775 16.966 -3.305 1.00 76.56 269 PRO A C 1
ATOM 2105 O O . PRO A 1 269 ? 22.949 16.611 -3.420 1.00 76.56 269 PRO A O 1
ATOM 2108 N N . LYS A 1 270 ? 20.807 16.121 -2.954 1.00 86.06 270 LYS A N 1
ATOM 2109 C CA . LYS A 1 270 ? 21.043 14.678 -2.874 1.00 86.06 270 LYS A CA 1
ATOM 2110 C C . LYS A 1 270 ? 21.235 14.090 -4.269 1.00 86.06 270 LYS A C 1
ATOM 2112 O O . LYS A 1 270 ? 20.543 14.462 -5.217 1.00 86.06 270 LYS A O 1
ATOM 2117 N N . GLU A 1 271 ? 22.164 13.146 -4.379 1.00 92.62 271 GLU A N 1
ATOM 2118 C CA . GLU A 1 271 ? 22.379 12.402 -5.617 1.00 92.62 271 GLU A CA 1
ATOM 2119 C C . GLU A 1 271 ? 21.135 11.576 -5.958 1.00 92.62 271 GLU A C 1
ATOM 2121 O O . GLU A 1 271 ? 20.562 10.901 -5.099 1.00 92.62 271 GLU A O 1
ATOM 2126 N N . ARG A 1 272 ? 20.713 11.651 -7.219 1.00 93.75 272 ARG A N 1
ATOM 2127 C CA . ARG A 1 272 ? 19.528 10.978 -7.742 1.00 93.75 272 ARG A CA 1
ATOM 2128 C C . ARG A 1 272 ? 19.946 9.965 -8.799 1.00 93.75 272 ARG A C 1
ATOM 2130 O O . ARG A 1 272 ? 20.637 10.311 -9.751 1.00 93.75 272 ARG A O 1
ATOM 2137 N N . LEU A 1 273 ? 19.475 8.737 -8.631 1.00 91.50 273 LEU A N 1
ATOM 2138 C CA . LEU A 1 273 ? 19.656 7.621 -9.545 1.00 91.50 273 LEU A CA 1
ATOM 2139 C C . LEU A 1 273 ? 18.313 7.343 -10.223 1.00 91.50 273 LEU A C 1
ATOM 2141 O O . LEU A 1 273 ? 17.334 7.027 -9.548 1.00 91.50 273 LEU A O 1
ATOM 2145 N N . ASP A 1 274 ? 18.250 7.482 -11.543 1.00 90.81 274 ASP A N 1
ATOM 2146 C CA . ASP A 1 274 ? 17.040 7.240 -12.332 1.00 90.81 274 ASP A CA 1
ATOM 2147 C C . ASP A 1 274 ? 17.141 5.914 -13.096 1.00 90.81 274 ASP A C 1
ATOM 2149 O O . ASP A 1 274 ? 18.188 5.584 -13.655 1.00 90.81 274 ASP A O 1
ATOM 2153 N N . GLY A 1 275 ? 16.028 5.180 -13.179 1.00 85.88 275 GLY A N 1
ATOM 2154 C CA . GLY A 1 275 ? 15.944 3.946 -13.960 1.00 85.88 275 GLY A CA 1
ATOM 2155 C C . GLY A 1 275 ? 16.708 2.772 -13.344 1.00 85.88 275 GLY A C 1
ATOM 2156 O O . GLY A 1 275 ? 17.194 1.920 -14.082 1.00 85.88 275 GLY A O 1
ATOM 2157 N N . VAL A 1 276 ? 16.825 2.728 -12.014 1.00 86.50 276 VAL A N 1
ATOM 2158 C CA . VAL A 1 276 ? 17.517 1.654 -11.290 1.00 86.50 276 VAL A CA 1
ATOM 2159 C C . VAL A 1 276 ? 16.700 0.356 -11.387 1.00 86.50 276 VAL A C 1
ATOM 2161 O O . VAL A 1 276 ? 15.544 0.348 -10.954 1.00 86.50 276 VAL A O 1
ATOM 2164 N N . PRO A 1 277 ? 17.248 -0.739 -11.939 1.00 84.12 277 PRO A N 1
ATOM 2165 C CA . PRO A 1 277 ? 16.558 -2.028 -11.972 1.00 84.12 277 PRO A CA 1
ATOM 2166 C C . PRO A 1 277 ? 16.312 -2.582 -10.567 1.00 84.12 277 PRO A C 1
ATOM 2168 O O . PRO A 1 277 ? 17.109 -2.333 -9.663 1.00 84.12 277 PRO A O 1
ATOM 2171 N N . GLN A 1 278 ? 15.250 -3.365 -10.379 1.00 83.81 278 GLN A N 1
ATOM 2172 C CA . GLN A 1 278 ? 14.922 -3.958 -9.084 1.00 83.81 278 GLN A CA 1
ATOM 2173 C C . GLN A 1 278 ? 16.028 -4.886 -8.575 1.00 83.81 278 GLN A C 1
ATOM 2175 O O . GLN A 1 278 ? 16.346 -4.839 -7.393 1.00 83.81 278 GLN A O 1
ATOM 2180 N N . HIS A 1 279 ? 16.662 -5.669 -9.450 1.00 81.25 279 HIS A N 1
ATOM 2181 C CA . HIS A 1 279 ? 17.770 -6.553 -9.064 1.00 81.25 279 HIS A CA 1
ATOM 2182 C C . HIS A 1 279 ? 19.023 -5.801 -8.566 1.00 81.25 279 HIS A C 1
ATOM 2184 O O . HIS A 1 279 ? 19.885 -6.398 -7.932 1.00 81.25 279 HIS A O 1
ATOM 2190 N N . CYS A 1 280 ? 19.124 -4.487 -8.800 1.00 86.00 280 CYS A N 1
ATOM 2191 C CA . CYS A 1 280 ? 20.178 -3.636 -8.237 1.00 86.00 280 CYS A CA 1
ATOM 2192 C C . CYS A 1 280 ? 19.814 -3.065 -6.856 1.00 86.00 280 CYS A C 1
ATOM 2194 O O . CYS A 1 280 ? 20.531 -2.199 -6.348 1.00 86.00 280 CYS A O 1
ATOM 2196 N N . ILE A 1 281 ? 18.686 -3.476 -6.271 1.00 89.44 281 ILE A N 1
ATOM 2197 C CA . ILE A 1 281 ? 18.133 -2.900 -5.048 1.00 89.44 281 ILE A CA 1
ATOM 2198 C C . ILE A 1 281 ? 17.802 -4.023 -4.066 1.00 89.44 281 ILE A C 1
ATOM 2200 O O . ILE A 1 281 ? 17.256 -5.050 -4.453 1.00 89.44 281 ILE A O 1
ATOM 2204 N N . MET A 1 282 ? 18.092 -3.817 -2.781 1.00 89.19 282 MET A N 1
ATOM 2205 C CA . MET A 1 282 ? 17.718 -4.760 -1.722 1.00 89.19 282 MET A CA 1
ATOM 2206 C C . MET A 1 282 ? 17.033 -4.049 -0.549 1.00 89.19 282 MET A C 1
ATOM 2208 O O . MET A 1 282 ? 17.363 -2.888 -0.264 1.00 89.19 282 MET A O 1
ATOM 2212 N N . PRO A 1 283 ? 16.132 -4.738 0.182 1.00 91.94 283 PRO A N 1
ATOM 2213 C CA . PRO A 1 283 ? 15.613 -4.246 1.454 1.00 91.94 283 PRO A CA 1
ATOM 2214 C C . PRO A 1 283 ? 16.750 -3.873 2.404 1.00 91.94 283 PRO A C 1
ATOM 2216 O O . PRO A 1 283 ? 17.768 -4.562 2.461 1.00 91.94 283 PRO A O 1
ATOM 2219 N N . TRP A 1 284 ? 16.578 -2.815 3.195 1.00 92.19 284 TRP A N 1
ATOM 2220 C CA . TRP A 1 284 ? 17.600 -2.365 4.146 1.00 92.19 284 TRP A CA 1
ATOM 2221 C C . TRP A 1 284 ? 18.103 -3.480 5.080 1.00 92.19 284 TRP A C 1
ATOM 2223 O O . TRP A 1 284 ? 19.302 -3.584 5.349 1.00 92.19 284 TRP A O 1
ATOM 2233 N N . LEU A 1 285 ? 17.195 -4.347 5.531 1.00 87.44 285 LEU A N 1
ATOM 2234 C CA . LEU A 1 285 ? 17.505 -5.445 6.447 1.00 87.44 285 LEU A CA 1
ATOM 2235 C C . LEU A 1 285 ? 18.253 -6.617 5.788 1.00 87.44 285 LEU A C 1
ATOM 2237 O O . LEU A 1 285 ? 18.768 -7.464 6.509 1.00 87.44 285 LEU A O 1
ATOM 2241 N N . ALA A 1 286 ? 18.410 -6.636 4.458 1.00 86.19 286 ALA A N 1
ATOM 2242 C CA . ALA A 1 286 ? 19.158 -7.676 3.741 1.00 86.19 286 ALA A CA 1
ATOM 2243 C C . ALA A 1 286 ? 20.672 -7.657 4.034 1.00 86.19 286 ALA A C 1
ATOM 2245 O O . ALA A 1 286 ? 21.391 -8.592 3.694 1.00 86.19 286 ALA A O 1
ATOM 2246 N N . ARG A 1 287 ? 21.187 -6.586 4.658 1.00 83.88 287 ARG A N 1
ATOM 2247 C CA . ARG A 1 287 ? 22.602 -6.467 5.050 1.00 83.88 287 ARG A CA 1
ATOM 2248 C C . ARG A 1 287 ? 22.731 -6.156 6.545 1.00 83.88 287 ARG A C 1
ATOM 2250 O O . ARG A 1 287 ? 23.098 -5.031 6.901 1.00 83.88 287 ARG A O 1
ATOM 2257 N N . PRO A 1 288 ? 22.453 -7.130 7.432 1.00 79.19 288 PRO A N 1
ATOM 2258 C CA . PRO A 1 288 ? 22.410 -6.903 8.877 1.00 79.19 288 PRO A CA 1
ATOM 2259 C C . PRO A 1 288 ? 23.735 -6.381 9.448 1.00 79.19 288 PRO A C 1
ATOM 2261 O O . PRO A 1 288 ? 23.732 -5.542 10.350 1.00 79.19 288 PRO A O 1
ATOM 2264 N N . ASP A 1 289 ? 24.868 -6.767 8.855 1.00 78.94 289 ASP A N 1
ATOM 2265 C CA . ASP A 1 289 ? 26.201 -6.309 9.266 1.00 78.94 289 ASP A CA 1
ATOM 2266 C C . ASP A 1 289 ? 26.369 -4.784 9.196 1.00 78.94 289 ASP A C 1
ATOM 2268 O O . ASP A 1 289 ? 27.192 -4.211 9.912 1.00 78.94 289 ASP A O 1
ATOM 2272 N N . PHE A 1 290 ? 25.590 -4.108 8.349 1.00 83.12 290 PHE A N 1
ATOM 2273 C CA . PHE A 1 290 ? 25.674 -2.667 8.110 1.00 83.12 290 PHE A CA 1
ATOM 2274 C C . PHE A 1 290 ? 24.635 -1.855 8.902 1.00 83.12 290 PHE A C 1
ATOM 2276 O O . PHE A 1 290 ? 24.623 -0.625 8.811 1.00 83.12 290 PHE A O 1
ATOM 2283 N N . ILE A 1 291 ? 23.792 -2.515 9.709 1.00 80.38 291 ILE A N 1
ATOM 2284 C CA . ILE A 1 291 ? 22.804 -1.848 10.576 1.00 80.38 291 ILE A CA 1
ATOM 2285 C C . ILE A 1 291 ? 23.502 -1.062 11.692 1.00 80.38 291 ILE A C 1
ATOM 2287 O O . ILE A 1 291 ? 23.047 0.016 12.075 1.00 80.38 291 ILE A O 1
ATOM 2291 N N . GLN A 1 292 ? 24.630 -1.571 12.187 1.00 86.12 292 GLN A N 1
ATOM 2292 C CA . GLN A 1 292 ? 25.450 -0.896 13.190 1.00 86.12 292 GLN A CA 1
ATOM 2293 C C . GLN A 1 292 ? 26.625 -0.158 12.535 1.00 86.12 292 GLN A C 1
ATOM 2295 O O . GLN A 1 292 ? 27.174 -0.647 11.541 1.00 86.12 292 GLN A O 1
ATOM 2300 N N . PRO A 1 293 ? 27.048 1.003 13.079 1.00 86.19 293 PRO A N 1
ATOM 2301 C CA . PRO A 1 293 ? 28.259 1.668 12.619 1.00 86.19 293 PRO A CA 1
ATOM 2302 C C . PRO A 1 293 ? 29.474 0.735 12.735 1.00 86.19 293 PRO A C 1
ATOM 2304 O O . PRO A 1 293 ? 29.524 -0.104 13.640 1.00 86.19 293 PRO A O 1
ATOM 2307 N N . PRO A 1 294 ? 30.473 0.881 11.849 1.00 85.25 294 PRO A N 1
ATOM 2308 C CA . PRO A 1 294 ? 31.681 0.077 11.926 1.00 85.25 294 PRO A CA 1
ATOM 2309 C C . PRO A 1 294 ? 32.390 0.329 13.261 1.00 85.25 294 PRO A C 1
ATOM 2311 O O . PRO A 1 294 ? 32.527 1.474 13.698 1.00 85.25 294 PRO A O 1
ATOM 2314 N N . ALA A 1 295 ? 32.847 -0.747 13.906 1.00 84.00 295 ALA A N 1
ATOM 2315 C CA . ALA A 1 295 ? 33.612 -0.652 15.144 1.00 84.00 295 ALA A CA 1
ATOM 2316 C C . ALA A 1 295 ? 34.879 0.200 14.947 1.00 84.00 295 ALA A C 1
ATOM 2318 O O . ALA A 1 295 ? 35.469 0.219 13.862 1.00 84.00 295 ALA A O 1
ATOM 2319 N N . ALA A 1 296 ? 35.321 0.884 16.005 1.00 80.31 296 ALA A N 1
ATOM 2320 C CA . ALA A 1 296 ? 36.552 1.665 15.972 1.00 80.31 296 ALA A CA 1
ATOM 2321 C C . ALA A 1 296 ? 37.739 0.781 15.538 1.00 80.31 296 ALA A C 1
ATOM 2323 O O . ALA A 1 296 ? 37.983 -0.271 16.124 1.00 80.31 296 ALA A O 1
ATOM 2324 N N . GLY A 1 297 ? 38.458 1.194 14.489 1.00 77.62 297 GLY A N 1
ATOM 2325 C CA . GLY A 1 297 ? 39.566 0.424 13.906 1.00 77.62 297 GLY A CA 1
ATOM 2326 C C . GLY A 1 297 ? 39.164 -0.610 12.845 1.00 77.62 297 GLY A C 1
ATOM 2327 O O . GLY A 1 297 ? 40.037 -1.282 12.295 1.00 77.62 297 GLY A O 1
ATOM 2328 N N . SER A 1 298 ? 37.874 -0.730 12.514 1.00 81.25 298 SER A N 1
ATOM 2329 C CA . SER A 1 298 ? 37.416 -1.569 11.404 1.00 81.25 298 SER A CA 1
ATOM 2330 C C . SER A 1 298 ? 37.945 -1.058 10.062 1.00 81.25 298 SER A C 1
ATOM 2332 O O . SER A 1 298 ? 37.917 0.138 9.776 1.00 81.25 298 SER A O 1
ATOM 2334 N N . ARG A 1 299 ? 38.383 -1.986 9.202 1.00 78.81 299 ARG A N 1
ATOM 2335 C CA . ARG A 1 299 ? 38.748 -1.697 7.803 1.00 78.81 299 ARG A CA 1
ATOM 2336 C C . ARG A 1 299 ? 37.532 -1.646 6.870 1.00 78.81 299 ARG A C 1
ATOM 2338 O O . ARG A 1 299 ? 37.702 -1.404 5.676 1.00 78.81 299 ARG A O 1
ATOM 2345 N N . ARG A 1 300 ? 36.319 -1.887 7.387 1.00 80.38 300 ARG A N 1
ATOM 2346 C CA . ARG A 1 300 ? 35.077 -1.870 6.605 1.00 80.38 300 ARG A CA 1
ATOM 2347 C C . ARG A 1 300 ? 34.827 -0.466 6.059 1.00 80.38 300 ARG A C 1
ATOM 2349 O O . ARG A 1 300 ? 34.578 0.464 6.823 1.00 80.38 300 ARG A O 1
ATOM 2356 N N . LYS A 1 301 ? 34.870 -0.328 4.733 1.00 80.94 301 LYS A N 1
ATOM 2357 C CA . LYS A 1 301 ? 34.471 0.897 4.036 1.00 80.94 301 LYS A CA 1
ATOM 2358 C C . LYS A 1 301 ? 32.965 0.867 3.778 1.00 80.94 301 LYS A C 1
ATOM 2360 O O . LYS A 1 301 ? 32.436 -0.133 3.301 1.00 80.94 301 LYS A O 1
ATOM 2365 N N . GLU A 1 302 ? 32.290 1.969 4.075 1.00 86.69 302 GLU A N 1
ATOM 2366 C CA . GLU A 1 302 ? 30.866 2.175 3.790 1.00 86.69 302 GLU A CA 1
ATOM 2367 C C . GLU A 1 302 ? 30.704 3.367 2.856 1.00 86.69 302 GLU A C 1
ATOM 2369 O O . GLU A 1 302 ? 31.462 4.336 2.939 1.00 86.69 302 GLU A O 1
ATOM 2374 N N . HIS A 1 303 ? 29.702 3.314 1.980 1.00 90.31 303 HIS A N 1
ATOM 2375 C CA . HIS A 1 303 ? 29.322 4.488 1.208 1.00 90.31 303 HIS A CA 1
ATOM 2376 C C . HIS A 1 303 ? 28.829 5.597 2.166 1.00 90.31 303 HIS A C 1
ATOM 2378 O O . HIS A 1 303 ? 28.103 5.284 3.115 1.00 90.31 303 HIS A O 1
ATOM 2384 N N . PRO A 1 304 ? 29.147 6.889 1.940 1.00 90.88 304 PRO A N 1
ATOM 2385 C CA . PRO A 1 304 ? 28.753 7.980 2.843 1.00 90.88 304 PRO A CA 1
ATOM 2386 C C . PRO A 1 304 ? 27.250 8.057 3.139 1.00 90.88 304 PRO A C 1
ATOM 2388 O O . PRO A 1 304 ? 26.846 8.516 4.210 1.00 90.88 304 PRO A O 1
ATOM 2391 N N . SER A 1 305 ? 26.412 7.576 2.217 1.00 93.31 305 SER A N 1
ATOM 2392 C CA . SER A 1 305 ? 24.962 7.578 2.404 1.00 93.31 305 SER A CA 1
ATOM 2393 C C . SER A 1 305 ? 24.452 6.588 3.456 1.00 93.31 305 SER A C 1
ATOM 2395 O O . SER A 1 305 ? 23.381 6.797 4.026 1.00 93.31 305 SER A O 1
ATOM 2397 N N . VAL A 1 306 ? 25.230 5.556 3.795 1.00 92.81 306 VAL A N 1
ATOM 2398 C CA . VAL A 1 306 ? 24.848 4.518 4.771 1.00 92.81 306 VAL A CA 1
ATOM 2399 C C . VAL A 1 306 ? 24.648 5.096 6.171 1.00 92.81 306 VAL A C 1
ATOM 2401 O O . VAL A 1 306 ? 23.700 4.734 6.865 1.00 92.81 306 VAL A O 1
ATOM 2404 N N . ALA A 1 307 ? 25.498 6.038 6.588 1.00 92.38 307 ALA A N 1
ATOM 2405 C CA . ALA A 1 307 ? 25.377 6.671 7.900 1.00 92.38 307 ALA A CA 1
ATOM 2406 C C . ALA A 1 307 ? 24.058 7.451 8.045 1.00 92.38 307 ALA A C 1
ATOM 2408 O O . ALA A 1 307 ? 23.417 7.412 9.096 1.00 92.38 307 ALA A O 1
ATOM 2409 N N . TRP A 1 308 ? 23.628 8.116 6.971 1.00 93.94 308 TRP A N 1
ATOM 2410 C CA . TRP A 1 308 ? 22.369 8.859 6.932 1.00 93.94 308 TRP A CA 1
ATOM 2411 C C . TRP A 1 308 ? 21.158 7.938 6.832 1.00 93.94 308 TRP A C 1
ATOM 2413 O O . TRP A 1 308 ? 20.155 8.184 7.499 1.00 93.94 308 TRP A O 1
ATOM 2423 N N . ALA A 1 309 ? 21.273 6.846 6.077 1.00 94.69 309 ALA A N 1
ATOM 2424 C CA . ALA A 1 309 ? 20.260 5.801 6.043 1.00 94.69 309 ALA A CA 1
ATOM 2425 C C . ALA A 1 309 ? 20.034 5.185 7.430 1.00 94.69 309 ALA A C 1
ATOM 2427 O O . ALA A 1 309 ? 18.889 5.115 7.864 1.00 94.69 309 ALA A O 1
ATOM 2428 N N . ARG A 1 310 ? 21.097 4.863 8.186 1.00 94.06 310 ARG A N 1
ATOM 2429 C CA . ARG A 1 310 ? 20.983 4.398 9.584 1.00 94.06 310 ARG A CA 1
ATOM 2430 C C . ARG A 1 310 ? 20.194 5.370 10.462 1.00 94.06 310 ARG A C 1
ATOM 2432 O O . ARG A 1 310 ? 19.342 4.935 11.228 1.00 94.06 310 ARG A O 1
ATOM 2439 N N . LYS A 1 311 ? 20.439 6.678 10.324 1.00 93.31 311 LYS A N 1
ATOM 2440 C CA . LYS A 1 311 ? 19.702 7.713 11.068 1.00 93.31 311 LYS A CA 1
ATOM 2441 C C . LYS A 1 311 ? 18.223 7.779 10.674 1.00 93.31 311 LYS A C 1
ATOM 2443 O O . LYS A 1 311 ? 17.383 7.972 11.542 1.00 93.31 311 LYS A O 1
ATOM 2448 N N . ALA A 1 312 ? 17.893 7.625 9.393 1.00 92.44 312 ALA A N 1
ATOM 2449 C CA . ALA A 1 312 ? 16.498 7.544 8.956 1.00 92.44 312 ALA A CA 1
ATOM 2450 C C . ALA A 1 312 ? 15.823 6.271 9.501 1.00 92.44 312 ALA A C 1
ATOM 2452 O O . ALA A 1 312 ? 14.729 6.333 10.055 1.00 92.44 312 ALA A O 1
ATOM 2453 N N . CYS A 1 313 ? 16.525 5.138 9.444 1.00 94.69 313 CYS A N 1
ATOM 2454 C CA . CYS A 1 313 ? 16.020 3.839 9.886 1.00 94.69 313 CYS A CA 1
ATOM 2455 C C . CYS A 1 313 ? 15.866 3.709 11.410 1.00 94.69 313 CYS A C 1
ATOM 2457 O O . CYS A 1 313 ? 15.280 2.737 11.874 1.00 94.69 313 CYS A O 1
ATOM 2459 N N . SER A 1 314 ? 16.367 4.664 12.201 1.00 93.12 314 SER A N 1
ATOM 2460 C CA . SER A 1 314 ? 16.134 4.724 13.650 1.00 93.12 314 SER A CA 1
ATOM 2461 C C . SER A 1 314 ? 14.878 5.519 14.025 1.00 93.12 314 SER A C 1
ATOM 2463 O O . SER A 1 314 ? 14.737 5.936 15.173 1.00 93.12 314 SER A O 1
ATOM 2465 N N . THR A 1 315 ? 14.008 5.810 13.058 1.00 94.12 315 THR A N 1
ATOM 2466 C CA . THR A 1 315 ? 12.777 6.583 13.256 1.00 94.12 315 THR A CA 1
ATOM 2467 C C . THR A 1 315 ? 11.554 5.760 12.878 1.00 94.12 315 THR A C 1
ATOM 2469 O O . THR A 1 315 ? 11.662 4.729 12.219 1.00 94.12 315 THR A O 1
ATOM 2472 N N . PHE A 1 316 ? 10.382 6.213 13.299 1.00 94.81 316 PHE A N 1
ATOM 2473 C CA . PHE A 1 316 ? 9.108 5.710 12.809 1.00 94.81 316 PHE A CA 1
ATOM 2474 C C . PHE A 1 316 ? 8.135 6.884 12.670 1.00 94.81 316 PHE A C 1
ATOM 2476 O O . PHE A 1 316 ? 8.302 7.913 13.331 1.00 94.81 316 PHE A O 1
ATOM 2483 N N . SER A 1 317 ? 7.133 6.749 11.806 1.00 94.31 317 SER A N 1
ATOM 2484 C CA . SER A 1 317 ? 6.077 7.750 11.630 1.00 94.31 317 SER A CA 1
ATOM 2485 C C . SER A 1 317 ? 4.802 7.115 11.087 1.00 94.31 317 SER A C 1
ATOM 2487 O O . SER A 1 317 ? 4.826 6.367 10.116 1.00 94.31 317 SER A O 1
ATOM 2489 N N . TYR A 1 318 ? 3.665 7.400 11.710 1.00 93.12 318 TYR A N 1
ATOM 2490 C CA . TYR A 1 318 ? 2.354 7.020 11.187 1.00 93.12 318 TYR A CA 1
ATOM 2491 C C . TYR A 1 318 ? 1.844 8.076 10.197 1.00 93.12 318 TYR A C 1
ATOM 2493 O O . TYR A 1 318 ? 2.216 9.249 10.275 1.00 93.12 318 TYR A O 1
ATOM 2501 N N . PHE A 1 319 ? 1.004 7.664 9.249 1.00 91.44 319 PHE A N 1
ATOM 2502 C CA . PHE A 1 319 ? 0.488 8.539 8.195 1.00 91.44 319 PHE A CA 1
ATOM 2503 C C . PHE A 1 319 ? -0.961 8.198 7.823 1.00 91.44 319 PHE A C 1
ATOM 2505 O O . PHE A 1 319 ? -1.486 7.146 8.190 1.00 91.44 319 PHE A O 1
ATOM 2512 N N . ASP A 1 320 ? -1.611 9.116 7.107 1.00 86.00 320 ASP A N 1
ATOM 2513 C CA . ASP A 1 320 ? -3.003 9.013 6.650 1.00 86.00 320 ASP A CA 1
ATOM 2514 C C . ASP A 1 320 ? -4.001 8.700 7.787 1.00 86.00 320 ASP A C 1
ATOM 2516 O O . ASP A 1 320 ? -4.536 7.584 7.864 1.00 86.00 320 ASP A O 1
ATOM 2520 N N . PRO A 1 321 ? -4.258 9.663 8.696 1.00 88.81 321 PRO A N 1
ATOM 2521 C CA . PRO A 1 321 ? -5.226 9.484 9.770 1.00 88.81 321 PRO A CA 1
ATOM 2522 C C . PRO A 1 321 ? -6.638 9.245 9.214 1.00 88.81 321 PRO A C 1
ATOM 2524 O O . PRO A 1 321 ? -7.104 9.926 8.306 1.00 88.81 321 PRO A O 1
ATOM 2527 N N . THR A 1 322 ? -7.351 8.290 9.806 1.00 81.19 322 THR A N 1
ATOM 2528 C CA . THR A 1 322 ? -8.715 7.878 9.422 1.00 81.19 322 THR A CA 1
ATOM 2529 C C . THR A 1 322 ? -9.785 8.345 10.413 1.00 81.19 322 THR A C 1
ATOM 2531 O O . THR A 1 322 ? -10.964 8.008 10.273 1.00 81.19 322 THR A O 1
ATOM 2534 N N . GLY A 1 323 ? -9.368 9.124 11.414 1.00 80.81 323 GLY A N 1
ATOM 2535 C CA . GLY A 1 323 ? -10.214 9.716 12.445 1.00 80.81 323 GLY A CA 1
ATOM 2536 C C . GLY A 1 323 ? -10.063 9.071 13.823 1.00 80.81 323 GLY A C 1
ATOM 2537 O O . GLY A 1 323 ? -9.430 8.027 13.997 1.00 80.81 323 GLY A O 1
ATOM 2538 N N . GLU A 1 324 ? -10.671 9.723 14.811 1.00 83.69 324 GLU A N 1
ATOM 2539 C CA . GLU A 1 324 ? -10.727 9.251 16.192 1.00 83.69 324 GLU A CA 1
ATOM 2540 C C . GLU A 1 324 ? -11.905 8.300 16.413 1.00 83.69 324 GLU A C 1
ATOM 2542 O O . GLU A 1 324 ? -13.034 8.559 15.982 1.00 83.69 324 GLU A O 1
ATOM 2547 N N . LYS A 1 325 ? -11.656 7.189 17.110 1.00 80.12 325 LYS A N 1
ATOM 2548 C CA . LYS A 1 325 ? -12.683 6.203 17.470 1.00 80.12 325 LYS A CA 1
ATOM 2549 C C . LYS A 1 325 ? -12.482 5.734 18.910 1.00 80.12 325 LYS A C 1
ATOM 2551 O O . LYS A 1 325 ? -11.386 5.807 19.459 1.00 80.12 325 LYS A O 1
ATOM 2556 N N . ARG A 1 326 ? -13.556 5.229 19.521 1.00 74.56 326 ARG A N 1
ATOM 2557 C CA . ARG A 1 326 ? -13.482 4.548 20.822 1.00 74.56 326 ARG A CA 1
ATOM 2558 C C . ARG A 1 326 ? -12.889 3.157 20.639 1.00 74.56 326 ARG A C 1
ATOM 2560 O O . ARG A 1 326 ? -13.352 2.429 19.762 1.00 74.56 326 ARG A O 1
ATOM 2567 N N . LEU A 1 327 ? -11.931 2.790 21.490 1.00 69.12 327 LEU A N 1
ATOM 2568 C CA . LEU A 1 327 ? -11.322 1.455 21.464 1.00 69.12 327 LEU A CA 1
ATOM 2569 C C . LEU A 1 327 ? -12.287 0.355 21.917 1.00 69.12 327 LEU A C 1
ATOM 2571 O O . LEU A 1 327 ? -12.277 -0.736 21.356 1.00 69.12 327 LEU A O 1
ATOM 2575 N N . TYR A 1 328 ? -13.158 0.652 22.886 1.00 61.22 328 TYR A N 1
ATOM 2576 C CA . TYR A 1 328 ? -14.085 -0.322 23.459 1.00 61.22 328 TYR A CA 1
ATOM 2577 C C . TYR A 1 328 ? -15.547 0.127 23.281 1.00 61.22 328 TYR A C 1
ATOM 2579 O O . TYR A 1 328 ? -15.894 1.256 23.656 1.00 61.22 328 TYR A O 1
ATOM 2587 N N . PRO A 1 329 ? -16.432 -0.722 22.720 1.00 47.25 329 PRO A N 1
ATOM 2588 C CA . PRO A 1 329 ? -17.863 -0.450 22.687 1.00 47.25 329 PRO A CA 1
ATOM 2589 C C . PRO A 1 329 ? -18.427 -0.511 24.116 1.00 47.25 329 PRO A C 1
ATOM 2591 O O . PRO A 1 329 ? -18.255 -1.498 24.820 1.00 47.25 329 PRO A O 1
ATOM 2594 N N . SER A 1 330 ? -19.044 0.596 24.539 1.00 45.31 330 SER A N 1
ATOM 2595 C CA . SER A 1 330 ? -19.752 0.859 25.807 1.00 45.31 330 SER A CA 1
ATOM 2596 C C . SER A 1 330 ? -19.942 -0.323 26.777 1.00 45.31 330 SER A C 1
ATOM 2598 O O . SER A 1 330 ? -20.695 -1.250 26.481 1.00 45.31 330 SER A O 1
ATOM 2600 N N . GLY A 1 331 ? -19.364 -0.216 27.982 1.00 48.53 331 GLY A N 1
ATOM 2601 C CA . GLY A 1 331 ? -19.624 -1.141 29.097 1.00 48.53 331 GLY A CA 1
ATOM 2602 C C . GLY A 1 331 ? -18.514 -1.243 30.150 1.00 48.53 331 GLY A C 1
ATOM 2603 O O . GLY A 1 331 ? -18.751 -1.797 31.217 1.00 48.53 331 GLY A O 1
ATOM 2604 N N . GLN A 1 332 ? -17.323 -0.700 29.884 1.00 49.38 332 GLN A N 1
ATOM 2605 C CA . GLN A 1 332 ? -16.233 -0.595 30.858 1.00 49.38 332 GLN A CA 1
ATOM 2606 C C . GLN A 1 332 ? -15.885 0.879 31.101 1.00 49.38 332 GLN A C 1
ATOM 2608 O O . GLN A 1 332 ? -15.895 1.675 30.164 1.00 49.38 332 GLN A O 1
ATOM 2613 N N . ASP A 1 333 ? -15.583 1.228 32.355 1.00 49.47 333 ASP A N 1
ATOM 2614 C CA . ASP A 1 333 ? -15.407 2.588 32.910 1.00 49.47 333 ASP A CA 1
ATOM 2615 C C . ASP A 1 333 ? -14.281 3.447 32.287 1.00 49.47 333 ASP A C 1
ATOM 2617 O O . ASP A 1 333 ? -13.949 4.518 32.794 1.00 49.47 333 ASP A O 1
ATOM 2621 N N . LYS A 1 334 ? -13.678 3.023 31.172 1.00 55.41 334 LYS A N 1
ATOM 2622 C CA . LYS A 1 334 ? -12.636 3.774 30.466 1.00 55.41 334 LYS A CA 1
ATOM 2623 C C . LYS A 1 334 ? -12.986 3.922 28.992 1.00 55.41 334 LYS A C 1
ATOM 2625 O O . LYS A 1 334 ? -12.701 3.061 28.165 1.00 55.41 334 LYS A O 1
ATOM 2630 N N . THR A 1 335 ? -13.601 5.049 28.650 1.00 59.41 335 THR A N 1
ATOM 2631 C CA . THR A 1 335 ? -13.720 5.502 27.260 1.00 59.41 335 THR A CA 1
ATOM 2632 C C . THR A 1 335 ? -12.377 6.052 26.785 1.00 59.41 335 THR A C 1
ATOM 2634 O O . THR A 1 335 ? -12.178 7.265 26.768 1.00 59.41 335 THR A O 1
ATOM 2637 N N . GLU A 1 336 ? -11.443 5.172 26.425 1.00 72.44 336 GLU A N 1
ATOM 2638 C CA . GLU A 1 336 ? -10.207 5.584 25.754 1.00 72.44 336 GLU A CA 1
ATOM 2639 C C . GLU A 1 336 ? -10.485 5.857 24.269 1.00 72.44 336 GLU A C 1
ATOM 2641 O O . GLU A 1 336 ? -11.045 5.024 23.542 1.00 72.44 336 GLU A O 1
ATOM 2646 N N . MET A 1 337 ? -10.138 7.073 23.844 1.00 82.38 337 MET A N 1
ATOM 2647 C CA . MET A 1 337 ? -10.173 7.509 22.451 1.00 82.38 337 MET A CA 1
ATOM 2648 C C . MET A 1 337 ? -8.824 7.203 21.805 1.00 82.38 337 MET A C 1
ATOM 2650 O O . MET A 1 337 ? -7.779 7.411 22.423 1.00 82.38 337 MET A O 1
ATOM 2654 N N . ALA A 1 338 ? -8.853 6.738 20.562 1.00 88.12 338 ALA A N 1
ATOM 2655 C CA . ALA A 1 338 ? -7.656 6.488 19.776 1.00 88.12 338 ALA A CA 1
ATOM 2656 C C . ALA A 1 338 ? -7.790 7.075 18.373 1.00 88.12 338 ALA A C 1
ATOM 2658 O O . ALA A 1 338 ? -8.868 7.024 17.772 1.00 88.12 338 ALA A O 1
ATOM 2659 N N . THR A 1 339 ? -6.684 7.582 17.837 1.00 89.81 339 THR A N 1
ATOM 2660 C CA . THR A 1 339 ? -6.592 8.048 16.448 1.00 89.81 339 THR A CA 1
ATOM 2661 C C . THR A 1 339 ? -6.068 6.917 15.583 1.00 89.81 339 THR A C 1
ATOM 2663 O O . THR A 1 339 ? -5.019 6.354 15.883 1.00 89.81 339 THR A O 1
ATOM 2666 N N . PHE A 1 340 ? -6.787 6.572 14.519 1.00 89.19 340 PHE A N 1
ATOM 2667 C CA . PHE A 1 340 ? -6.442 5.456 13.636 1.00 89.19 340 PHE A CA 1
ATOM 2668 C C . PHE A 1 340 ? -5.723 5.946 12.383 1.00 89.19 340 PHE A C 1
ATOM 2670 O O . PHE A 1 340 ? -6.053 7.012 11.871 1.00 89.19 340 PHE A O 1
ATOM 2677 N N . TYR A 1 341 ? -4.821 5.137 11.837 1.00 90.12 341 TYR A N 1
ATOM 2678 C CA . TYR A 1 341 ? -3.977 5.463 10.684 1.00 90.12 341 TYR A CA 1
ATOM 2679 C C . TYR A 1 341 ? -4.020 4.343 9.642 1.00 90.12 341 TYR A C 1
ATOM 2681 O O . TYR A 1 341 ? -4.197 3.175 9.994 1.00 90.12 341 TYR A O 1
ATOM 2689 N N . ASN A 1 342 ? -3.857 4.682 8.360 1.00 88.44 342 ASN A N 1
ATOM 2690 C CA . ASN A 1 342 ? -3.788 3.666 7.300 1.00 88.44 342 ASN A CA 1
ATOM 2691 C C . ASN A 1 342 ? -2.407 3.016 7.179 1.00 88.44 342 ASN A C 1
ATOM 2693 O O . ASN A 1 342 ? -2.307 1.940 6.584 1.00 88.44 342 ASN A O 1
ATOM 2697 N N . GLY A 1 343 ? -1.355 3.648 7.700 1.00 91.50 343 GLY A N 1
ATOM 2698 C CA . GLY A 1 343 ? -0.011 3.106 7.591 1.00 91.50 343 GLY A CA 1
ATOM 2699 C C . GLY A 1 343 ? 1.011 3.710 8.544 1.00 91.50 343 GLY A C 1
ATOM 2700 O O . GLY A 1 343 ? 0.751 4.679 9.264 1.00 91.50 343 GLY A O 1
ATOM 2701 N N . LEU A 1 344 ? 2.178 3.074 8.550 1.00 94.38 344 LEU A N 1
ATOM 2702 C CA . LEU A 1 344 ? 3.311 3.340 9.424 1.00 94.38 344 LEU A CA 1
ATOM 2703 C C . LEU A 1 344 ? 4.607 3.145 8.632 1.00 94.38 344 LEU A C 1
ATOM 2705 O O . LEU A 1 344 ? 4.790 2.118 7.985 1.00 94.38 344 LEU A O 1
ATOM 2709 N N . PHE A 1 345 ? 5.521 4.104 8.701 1.00 95.00 345 PHE A N 1
ATOM 2710 C CA . PHE A 1 345 ? 6.934 3.853 8.457 1.00 95.00 345 PHE A CA 1
ATOM 2711 C C . PHE A 1 345 ? 7.562 3.374 9.757 1.00 95.00 345 PHE A C 1
ATOM 2713 O O . PHE A 1 345 ? 7.466 4.067 10.771 1.00 95.00 345 PHE A O 1
ATOM 2720 N N . ILE A 1 346 ? 8.209 2.213 9.730 1.00 93.56 346 ILE A N 1
ATOM 2721 C CA . ILE A 1 346 ? 9.022 1.707 10.835 1.00 93.56 346 ILE A CA 1
ATOM 2722 C C . ILE A 1 346 ? 10.442 1.474 10.326 1.00 93.56 346 ILE A C 1
ATOM 2724 O O . ILE A 1 346 ? 10.734 0.556 9.561 1.00 93.56 346 ILE A O 1
ATOM 2728 N N . GLY A 1 347 ? 11.340 2.372 10.712 1.00 94.19 347 GLY A N 1
ATOM 2729 C CA . GLY A 1 347 ? 12.700 2.404 10.207 1.00 94.19 347 GLY A CA 1
ATOM 2730 C C . GLY A 1 347 ? 12.755 2.553 8.688 1.00 94.19 347 GLY A C 1
ATOM 2731 O O . GLY A 1 347 ? 12.485 3.625 8.152 1.00 94.19 347 GLY A O 1
ATOM 2732 N N . ALA A 1 348 ? 13.174 1.488 8.009 1.00 94.62 348 ALA A N 1
ATOM 2733 C CA . ALA A 1 348 ? 13.357 1.466 6.561 1.00 94.62 348 ALA A CA 1
ATOM 2734 C C . ALA A 1 348 ? 12.084 1.130 5.776 1.00 94.62 348 ALA A C 1
ATOM 2736 O O . ALA A 1 348 ? 12.042 1.375 4.571 1.00 94.62 348 ALA A O 1
ATOM 2737 N N . GLU A 1 349 ? 11.088 0.536 6.433 1.00 93.38 349 GLU A N 1
ATOM 2738 C CA . GLU A 1 349 ? 9.970 -0.129 5.769 1.00 93.38 349 GLU A CA 1
ATOM 2739 C C . GLU A 1 349 ? 8.670 0.647 5.948 1.00 93.38 349 GLU A C 1
ATOM 2741 O O . GLU A 1 349 ? 8.430 1.283 6.980 1.00 93.38 349 GLU A O 1
ATOM 2746 N N . LYS A 1 350 ? 7.816 0.572 4.928 1.00 93.69 350 LYS A N 1
ATOM 2747 C CA . LYS A 1 350 ? 6.466 1.123 4.945 1.00 93.69 350 LYS A CA 1
ATOM 2748 C C . LYS A 1 350 ? 5.469 -0.014 5.131 1.00 93.69 350 LYS A C 1
ATOM 2750 O O . LYS A 1 350 ? 5.568 -1.036 4.466 1.00 93.69 350 LYS A O 1
ATOM 2755 N N . ILE A 1 351 ? 4.495 0.161 6.010 1.00 91.88 351 ILE A N 1
ATOM 2756 C CA . ILE A 1 351 ? 3.478 -0.846 6.324 1.00 91.88 351 ILE A CA 1
ATOM 2757 C C . ILE A 1 351 ? 2.102 -0.201 6.190 1.00 91.88 351 ILE A C 1
ATOM 2759 O O . ILE A 1 351 ? 1.893 0.915 6.668 1.00 91.88 351 ILE A O 1
ATOM 2763 N N . PHE A 1 352 ? 1.157 -0.914 5.581 1.00 90.31 352 PHE A N 1
ATOM 2764 C CA . PHE A 1 352 ? -0.259 -0.545 5.572 1.00 90.31 352 PHE A CA 1
ATOM 2765 C C . PHE A 1 352 ? -1.123 -1.507 6.384 1.00 90.31 352 PHE A C 1
ATOM 2767 O O . PHE A 1 352 ? -0.792 -2.677 6.574 1.00 90.31 352 PHE A O 1
ATOM 2774 N N . ILE A 1 353 ? -2.309 -1.035 6.771 1.00 87.56 353 ILE A N 1
ATOM 2775 C CA . ILE A 1 353 ? -3.405 -1.927 7.159 1.00 87.56 353 ILE A CA 1
ATOM 2776 C C . ILE A 1 353 ? -3.733 -2.905 6.016 1.00 87.56 353 ILE A C 1
ATOM 2778 O O . ILE A 1 353 ? -3.745 -2.538 4.839 1.00 87.56 353 ILE A O 1
ATOM 2782 N N . GLY A 1 354 ? -4.020 -4.153 6.361 1.00 81.00 354 GLY A N 1
ATOM 2783 C CA . GLY A 1 354 ? -4.232 -5.283 5.460 1.00 81.00 354 GLY A CA 1
ATOM 2784 C C . GLY A 1 354 ? -2.954 -6.017 5.044 1.00 81.00 354 GLY A C 1
ATOM 2785 O O . GLY A 1 354 ? -3.045 -6.945 4.242 1.00 81.00 354 GLY A O 1
ATOM 2786 N N . GLU A 1 355 ? -1.777 -5.625 5.543 1.00 84.69 355 GLU A N 1
ATOM 2787 C CA . GLU A 1 355 ? -0.508 -6.272 5.194 1.00 84.69 355 GLU A CA 1
ATOM 2788 C C . GLU A 1 355 ? 0.001 -7.223 6.287 1.00 84.69 355 GLU A C 1
ATOM 2790 O O . GLU A 1 355 ? -0.208 -6.967 7.476 1.00 84.69 355 GLU A O 1
ATOM 2795 N N . PRO A 1 356 ? 0.680 -8.319 5.901 1.00 86.38 356 PRO A N 1
ATOM 2796 C CA . PRO A 1 356 ? 1.401 -9.163 6.842 1.00 86.38 356 PRO A CA 1
ATOM 2797 C C . PRO A 1 356 ? 2.698 -8.495 7.303 1.00 86.38 356 PRO A C 1
ATOM 2799 O O . PRO A 1 356 ? 3.464 -7.980 6.488 1.00 86.38 356 PRO A O 1
ATOM 2802 N N . VAL A 1 357 ? 2.986 -8.582 8.598 1.00 88.31 357 VAL A N 1
ATOM 2803 C CA . VAL A 1 357 ? 4.268 -8.186 9.191 1.00 88.31 357 VAL A CA 1
ATOM 2804 C C . VAL A 1 357 ? 4.790 -9.297 10.091 1.00 88.31 357 VAL A C 1
ATOM 2806 O O . VAL A 1 357 ? 4.015 -9.982 10.756 1.00 88.31 357 VAL A O 1
ATOM 2809 N N . ARG A 1 358 ? 6.109 -9.493 10.117 1.00 86.12 358 ARG A N 1
ATOM 2810 C CA . ARG A 1 358 ? 6.739 -10.451 11.032 1.00 86.12 358 ARG A CA 1
ATOM 2811 C C . ARG A 1 358 ? 6.815 -9.851 12.429 1.00 86.12 358 ARG A C 1
ATOM 2813 O O . ARG A 1 358 ? 7.211 -8.696 12.587 1.00 86.12 358 ARG A O 1
ATOM 2820 N N . VAL A 1 359 ? 6.456 -10.637 13.434 1.00 86.94 359 VAL A N 1
ATOM 2821 C CA . VAL A 1 359 ? 6.523 -10.248 14.843 1.00 86.94 359 VAL A CA 1
ATOM 2822 C C . VAL A 1 359 ? 7.244 -11.319 15.647 1.00 86.94 359 VAL A C 1
ATOM 2824 O O . VAL A 1 359 ? 7.021 -12.513 15.462 1.00 86.94 359 VAL A O 1
ATOM 2827 N N . LYS A 1 360 ? 8.113 -10.889 16.564 1.00 82.69 360 LYS A N 1
ATOM 2828 C CA . LYS A 1 360 ? 8.787 -11.795 17.497 1.00 82.69 360 LYS A CA 1
ATOM 2829 C C . LYS A 1 360 ? 7.884 -12.098 18.684 1.00 82.69 360 LYS A C 1
ATOM 2831 O O . LYS A 1 360 ? 7.206 -11.209 19.197 1.00 82.69 360 LYS A O 1
ATOM 2836 N N . LYS A 1 361 ? 7.920 -13.344 19.153 1.00 71.88 361 LYS A N 1
ATOM 2837 C CA . LYS A 1 361 ? 7.085 -13.829 20.266 1.00 71.88 361 LYS A CA 1
ATOM 2838 C C . LYS A 1 361 ? 7.563 -13.374 21.656 1.00 71.88 361 LYS A C 1
ATOM 2840 O O . LYS A 1 361 ? 6.867 -13.580 22.648 1.00 71.88 361 LYS A O 1
ATOM 2845 N N . GLY A 1 362 ? 8.734 -12.741 21.727 1.00 66.56 362 GLY A N 1
ATOM 2846 C CA . GLY A 1 362 ? 9.318 -12.138 22.923 1.00 66.56 362 GLY A CA 1
ATOM 2847 C C . GLY A 1 362 ? 10.785 -11.761 22.704 1.00 66.56 362 GLY A C 1
ATOM 2848 O O . GLY A 1 362 ? 11.355 -12.050 21.653 1.00 66.56 362 GLY A O 1
ATOM 2849 N N . ASP A 1 363 ? 11.409 -11.150 23.712 1.00 64.94 363 ASP A N 1
ATOM 2850 C CA . ASP A 1 363 ? 12.755 -10.559 23.596 1.00 64.94 363 ASP A CA 1
ATOM 2851 C C . ASP A 1 363 ? 13.879 -11.570 23.289 1.00 64.94 363 ASP A C 1
ATOM 2853 O O . ASP A 1 363 ? 14.936 -11.174 22.808 1.00 64.94 363 ASP A O 1
ATOM 2857 N N . ASN A 1 364 ? 13.653 -12.871 23.521 1.00 60.28 364 ASN A N 1
ATOM 2858 C CA . ASN A 1 364 ? 14.667 -13.930 23.404 1.00 60.28 364 ASN A CA 1
ATOM 2859 C C . ASN A 1 364 ? 14.237 -15.137 22.546 1.00 60.28 364 ASN A C 1
ATOM 2861 O O . ASN A 1 364 ? 14.855 -16.196 22.649 1.00 60.28 364 ASN A O 1
ATOM 2865 N N . SER A 1 365 ? 13.174 -15.030 21.740 1.00 66.62 365 SER A N 1
ATOM 2866 C CA . SER A 1 365 ? 12.810 -16.104 20.807 1.00 66.62 365 SER A CA 1
ATOM 2867 C C . SER A 1 365 ? 13.246 -15.764 19.386 1.00 66.62 365 SER A C 1
ATOM 2869 O O . SER A 1 365 ? 12.873 -14.714 18.865 1.00 66.62 365 SER A O 1
ATOM 2871 N N . ASP A 1 366 ? 13.919 -16.704 18.726 1.00 68.25 366 ASP A N 1
ATOM 2872 C CA . ASP A 1 366 ? 14.086 -16.694 17.263 1.00 68.25 366 ASP A CA 1
ATOM 2873 C C . ASP A 1 366 ? 12.791 -17.107 16.533 1.00 68.25 366 ASP A C 1
ATOM 2875 O O . ASP A 1 366 ? 12.751 -17.203 15.312 1.00 68.25 366 ASP A O 1
ATOM 2879 N N . GLU A 1 367 ? 11.718 -17.365 17.286 1.00 72.19 367 GLU A N 1
ATOM 2880 C CA . GLU A 1 367 ? 10.399 -17.671 16.748 1.00 72.19 367 GLU A CA 1
ATOM 2881 C C . GLU A 1 367 ? 9.684 -16.401 16.282 1.00 72.19 367 GLU A C 1
ATOM 2883 O O . GLU A 1 367 ? 9.527 -15.433 17.040 1.00 72.19 367 GLU A O 1
ATOM 2888 N N . GLU A 1 368 ? 9.206 -16.450 15.042 1.00 77.94 368 GLU A N 1
ATOM 2889 C CA . GLU A 1 368 ? 8.462 -15.379 14.394 1.00 77.94 368 GLU A CA 1
ATOM 2890 C C . GLU A 1 368 ? 7.051 -15.861 14.051 1.00 77.94 368 GLU A C 1
ATOM 2892 O O . GLU A 1 368 ? 6.868 -16.924 13.457 1.00 77.94 368 GLU A O 1
ATOM 2897 N N . ASP A 1 369 ? 6.060 -15.054 14.416 1.00 83.56 369 ASP A N 1
ATOM 2898 C CA . ASP A 1 369 ? 4.688 -15.179 13.938 1.00 83.56 369 ASP A CA 1
ATOM 2899 C C . ASP A 1 369 ? 4.442 -14.079 12.881 1.00 83.56 369 ASP A C 1
ATOM 2901 O O . ASP A 1 369 ? 5.177 -13.089 12.783 1.00 83.56 369 ASP A O 1
ATOM 2905 N N . VAL A 1 370 ? 3.403 -14.235 12.067 1.00 84.38 370 VAL A N 1
ATOM 2906 C CA . VAL A 1 370 ? 2.964 -13.227 11.095 1.00 84.38 370 VAL A CA 1
ATOM 2907 C C . VAL A 1 370 ? 1.709 -12.548 11.623 1.00 84.38 370 VAL A C 1
ATOM 2909 O O . VAL A 1 370 ? 0.668 -13.178 11.783 1.00 84.38 370 VAL A O 1
ATOM 2912 N N . LEU A 1 371 ? 1.784 -11.246 11.870 1.00 85.50 371 LEU A N 1
ATOM 2913 C CA . LEU A 1 371 ? 0.632 -10.413 12.188 1.00 85.50 371 LEU A CA 1
ATOM 2914 C C . LEU A 1 371 ? 0.034 -9.867 10.891 1.00 85.50 371 LEU A C 1
ATOM 2916 O O . LEU A 1 371 ? 0.695 -9.130 10.163 1.00 85.50 371 LEU A O 1
ATOM 2920 N N . LEU A 1 372 ? -1.231 -10.173 10.622 1.00 85.62 372 LEU A N 1
ATOM 2921 C CA . LEU A 1 372 ? -2.011 -9.431 9.640 1.00 85.62 372 LEU A CA 1
ATOM 2922 C C . LEU A 1 372 ? -2.470 -8.125 10.280 1.00 85.62 372 LEU A C 1
ATOM 2924 O O . LEU A 1 372 ? -3.322 -8.145 11.166 1.00 85.62 372 LEU A O 1
ATOM 2928 N N . VAL A 1 373 ? -1.908 -7.001 9.845 1.00 88.62 373 VAL A N 1
ATOM 2929 C CA . VAL A 1 373 ? -2.215 -5.687 10.415 1.00 88.62 373 VAL A CA 1
ATOM 2930 C C . VAL A 1 373 ? -3.644 -5.297 10.056 1.00 88.62 373 VAL A C 1
ATOM 2932 O O . VAL A 1 373 ? -3.942 -5.032 8.901 1.00 88.62 373 VAL A O 1
ATOM 2935 N N . GLU A 1 374 ? -4.543 -5.217 11.026 1.00 82.75 374 GLU A N 1
ATOM 2936 C CA . GLU A 1 374 ? -5.920 -4.747 10.814 1.00 82.75 374 GLU A CA 1
ATOM 2937 C C . GLU A 1 374 ? -6.080 -3.290 11.234 1.00 82.75 374 GLU A C 1
ATOM 2939 O O . GLU A 1 374 ? -6.803 -2.524 10.594 1.00 82.75 374 GLU A O 1
ATOM 2944 N N . PHE A 1 375 ? -5.362 -2.892 12.285 1.00 88.12 375 PHE A N 1
ATOM 2945 C CA . PHE A 1 375 ? -5.431 -1.558 12.854 1.00 88.12 375 PHE A CA 1
ATOM 2946 C C . PHE A 1 375 ? -4.043 -1.037 13.204 1.00 88.12 375 PHE A C 1
ATOM 2948 O O . PHE A 1 375 ? -3.226 -1.738 13.800 1.00 88.12 375 PHE A O 1
ATOM 2955 N N . ILE A 1 376 ? -3.821 0.237 12.894 1.00 91.62 376 ILE A N 1
ATOM 2956 C CA . ILE A 1 376 ? -2.730 1.044 13.433 1.00 91.62 376 ILE A CA 1
ATOM 2957 C C . ILE A 1 376 ? -3.396 2.211 14.148 1.00 91.62 376 ILE A C 1
ATOM 2959 O O . ILE A 1 376 ? -4.171 2.947 13.531 1.00 91.62 376 ILE A O 1
ATOM 2963 N N . TYR A 1 377 ? -3.153 2.367 15.446 1.00 92.56 377 TYR A N 1
ATOM 2964 C CA . TYR A 1 377 ? -3.781 3.433 16.219 1.00 92.56 377 TYR A CA 1
ATOM 2965 C C . TYR A 1 377 ? -2.879 3.987 17.312 1.00 92.56 377 TYR A C 1
ATOM 2967 O O . TYR A 1 377 ? -1.955 3.334 17.790 1.00 92.56 377 TYR A O 1
ATOM 2975 N N . VAL A 1 378 ? -3.175 5.220 17.704 1.00 92.00 378 VAL A N 1
ATOM 2976 C CA . VAL A 1 378 ? -2.430 5.975 18.703 1.00 92.00 378 VAL A CA 1
ATOM 2977 C C . VAL A 1 378 ? -3.344 6.322 19.864 1.00 92.00 378 VAL A C 1
ATOM 2979 O O . VAL A 1 378 ? -4.438 6.852 19.659 1.00 92.00 378 VAL A O 1
ATOM 2982 N N . VAL A 1 379 ? -2.879 6.038 21.080 1.00 90.00 379 VAL A N 1
ATOM 2983 C CA . VAL A 1 379 ? -3.561 6.386 22.331 1.00 90.00 379 VAL A CA 1
ATOM 2984 C C . VAL A 1 379 ? -2.707 7.374 23.105 1.00 90.00 379 VAL A C 1
ATOM 2986 O O . VAL A 1 379 ? -1.568 7.069 23.474 1.00 90.00 379 VAL A O 1
ATOM 2989 N N . ASN A 1 380 ? -3.293 8.532 23.390 1.00 86.25 380 ASN A N 1
ATOM 2990 C CA . ASN A 1 380 ? -2.718 9.534 24.273 1.00 86.25 380 ASN A CA 1
ATOM 2991 C C . ASN A 1 380 ? -3.206 9.282 25.697 1.00 86.25 380 ASN A C 1
ATOM 2993 O O . ASN A 1 380 ? -4.410 9.284 25.955 1.00 86.25 380 ASN A O 1
ATOM 2997 N N . HIS A 1 381 ? -2.279 9.079 26.624 1.00 81.75 381 HIS A N 1
ATOM 2998 C CA . HIS A 1 381 ? -2.590 8.901 28.037 1.00 81.75 381 HIS A CA 1
ATOM 2999 C C . HIS A 1 381 ? -1.618 9.700 28.902 1.00 81.75 381 HIS A C 1
ATOM 3001 O O . HIS A 1 381 ? -0.575 10.159 28.449 1.00 81.75 381 HIS A O 1
ATOM 3007 N N . THR A 1 382 ? -1.975 9.911 30.161 1.00 81.31 382 THR A N 1
ATOM 3008 C CA . THR A 1 382 ? -1.077 10.537 31.130 1.00 81.31 382 THR A CA 1
ATOM 3009 C C . THR A 1 382 ? -0.335 9.443 31.880 1.00 81.31 382 THR A C 1
ATOM 3011 O O . THR A 1 382 ? -0.962 8.570 32.483 1.00 81.31 382 THR A O 1
ATOM 3014 N N . ASP A 1 383 ? 0.993 9.489 31.848 1.00 78.94 383 ASP A N 1
ATOM 3015 C CA . ASP A 1 383 ? 1.829 8.594 32.637 1.00 78.94 383 ASP A CA 1
ATOM 3016 C C . ASP A 1 383 ? 1.555 8.811 34.129 1.00 78.94 383 ASP A C 1
ATOM 3018 O O . ASP A 1 383 ? 1.622 9.932 34.637 1.00 78.94 383 ASP A O 1
ATOM 3022 N N . GLN A 1 384 ? 1.217 7.734 34.835 1.00 78.75 384 GLN A N 1
ATOM 3023 C CA . GLN A 1 384 ? 0.748 7.819 36.219 1.00 78.75 384 GLN A CA 1
ATOM 3024 C C . GLN A 1 384 ? 1.856 8.183 37.216 1.00 78.75 384 GLN A C 1
ATOM 3026 O O . GLN A 1 384 ? 1.552 8.655 38.310 1.00 78.75 384 GLN A O 1
ATOM 3031 N N . LEU A 1 385 ? 3.126 7.973 36.861 1.00 80.75 385 LEU A N 1
ATOM 3032 C CA . LEU A 1 385 ? 4.272 8.229 37.737 1.00 80.75 385 LEU A CA 1
ATOM 3033 C C . LEU A 1 385 ? 4.817 9.648 37.558 1.00 80.75 385 LEU A C 1
ATOM 3035 O O . LEU A 1 385 ? 5.233 10.289 38.519 1.00 80.75 385 LEU A O 1
ATOM 3039 N N . THR A 1 386 ? 4.826 10.139 36.322 1.00 84.50 386 THR A N 1
ATOM 3040 C CA . THR A 1 386 ? 5.442 11.412 35.932 1.00 84.50 386 THR A CA 1
ATOM 3041 C C . THR A 1 386 ? 4.423 12.511 35.649 1.00 84.50 386 THR A C 1
ATOM 3043 O O . THR A 1 386 ? 4.805 13.678 35.564 1.00 84.50 386 THR A O 1
ATOM 3046 N N . GLY A 1 387 ? 3.143 12.162 35.479 1.00 82.06 387 GLY A N 1
ATOM 3047 C CA . GLY A 1 387 ? 2.072 13.092 35.112 1.00 82.06 387 GLY A CA 1
ATOM 3048 C C . GLY A 1 387 ? 2.211 13.672 33.701 1.00 82.06 387 GLY A C 1
ATOM 3049 O O . GLY A 1 387 ? 1.486 14.601 33.347 1.00 82.06 387 GLY A O 1
ATOM 3050 N N . LYS A 1 388 ? 3.157 13.175 32.895 1.00 84.12 388 LYS A N 1
ATOM 3051 C CA . LYS A 1 388 ? 3.420 13.685 31.548 1.00 84.12 388 LYS A CA 1
ATOM 3052 C C . LYS A 1 388 ? 2.509 13.009 30.522 1.00 84.12 388 LYS A C 1
ATOM 3054 O O . LYS A 1 388 ? 2.180 11.835 30.688 1.00 84.12 388 LYS A O 1
ATOM 3059 N N . PRO A 1 389 ? 2.107 13.720 29.455 1.00 82.88 389 PRO A N 1
ATOM 3060 C CA . PRO A 1 389 ? 1.439 13.087 28.330 1.00 82.88 389 PRO A CA 1
ATOM 3061 C C . PRO A 1 389 ? 2.397 12.096 27.662 1.00 82.88 389 PRO A C 1
ATOM 3063 O O . PRO A 1 389 ? 3.542 12.436 27.358 1.00 82.88 389 PRO A O 1
ATOM 3066 N N . VAL A 1 390 ? 1.915 10.876 27.459 1.00 86.81 390 VAL A N 1
ATOM 3067 C CA . VAL A 1 390 ? 2.595 9.793 26.759 1.00 86.81 390 VAL A CA 1
ATOM 3068 C C . VAL A 1 390 ? 1.718 9.339 25.606 1.00 86.81 390 VAL A C 1
ATOM 3070 O O . VAL A 1 390 ? 0.512 9.121 25.744 1.00 86.81 390 VAL A O 1
ATOM 3073 N N . GLU A 1 391 ? 2.360 9.198 24.457 1.00 88.69 391 GLU A N 1
ATOM 3074 C CA . GLU A 1 391 ? 1.769 8.643 23.257 1.00 88.69 391 GLU A CA 1
ATOM 3075 C C . GLU A 1 391 ? 2.168 7.169 23.146 1.00 88.69 391 GLU A C 1
ATOM 3077 O O . GLU A 1 391 ? 3.343 6.824 23.283 1.00 88.69 391 GLU A O 1
ATOM 3082 N N . SER A 1 392 ? 1.193 6.295 22.903 1.00 88.94 392 SER A N 1
ATOM 3083 C CA . SER A 1 392 ? 1.444 4.881 22.609 1.00 88.94 392 SER A CA 1
ATOM 3084 C C . SER A 1 392 ? 0.897 4.527 21.236 1.00 88.94 392 SER A C 1
ATOM 3086 O O . SER A 1 392 ? -0.268 4.800 20.943 1.00 88.94 392 SER A O 1
ATOM 3088 N N . VAL A 1 393 ? 1.743 3.922 20.405 1.00 91.50 393 VAL A N 1
ATOM 3089 C CA . VAL A 1 393 ? 1.380 3.429 19.074 1.00 91.50 393 VAL A CA 1
ATOM 3090 C C . VAL A 1 393 ? 1.130 1.931 19.163 1.00 91.50 393 VAL A C 1
ATOM 3092 O O . VAL A 1 393 ? 1.951 1.193 19.705 1.00 91.50 393 VAL A O 1
ATOM 3095 N N . HIS A 1 394 ? 0.005 1.488 18.617 1.00 90.94 394 HIS A N 1
ATOM 3096 C CA . HIS A 1 394 ? -0.426 0.098 18.626 1.00 90.94 394 HIS A CA 1
ATOM 3097 C C . HIS A 1 394 ? -0.626 -0.383 17.195 1.00 90.94 394 HIS A C 1
ATOM 3099 O O . HIS A 1 394 ? -1.259 0.296 16.384 1.00 90.94 394 HIS A O 1
ATOM 3105 N N . VAL A 1 395 ? -0.107 -1.574 16.908 1.00 91.44 395 VAL A N 1
ATOM 3106 C CA . VAL A 1 395 ? -0.347 -2.313 15.666 1.00 91.44 395 VAL A CA 1
ATOM 3107 C C . VAL A 1 395 ? -1.056 -3.600 16.062 1.00 91.44 395 VAL A C 1
ATOM 3109 O O . VAL A 1 395 ? -0.516 -4.388 16.836 1.00 91.44 395 VAL A O 1
ATOM 3112 N N . ALA A 1 396 ? -2.283 -3.786 15.588 1.00 86.56 396 ALA A N 1
ATOM 3113 C CA . ALA A 1 396 ? -3.161 -4.864 16.027 1.00 86.56 396 ALA A CA 1
ATOM 3114 C C . ALA A 1 396 ? -3.796 -5.592 14.842 1.00 86.56 396 ALA A C 1
ATOM 3116 O O . ALA A 1 396 ? -4.019 -5.007 13.782 1.00 86.56 396 ALA A O 1
ATOM 3117 N N . GLY A 1 397 ? -4.119 -6.864 15.049 1.00 85.06 397 GLY A N 1
ATOM 3118 C CA . GLY A 1 397 ? -4.796 -7.712 14.079 1.00 85.06 397 GLY A CA 1
ATOM 3119 C C . GLY A 1 397 ? -4.602 -9.191 14.396 1.00 85.06 397 GLY A C 1
ATOM 3120 O O . GLY A 1 397 ? -4.248 -9.554 15.520 1.00 85.06 397 GLY A O 1
ATOM 3121 N N . ASN A 1 398 ? -4.854 -10.045 13.410 1.00 80.00 398 ASN A N 1
ATOM 3122 C CA . ASN A 1 398 ? -4.805 -11.494 13.582 1.00 80.00 398 ASN A CA 1
ATOM 3123 C C . ASN A 1 398 ? -3.373 -12.035 13.466 1.00 80.00 398 ASN A C 1
ATOM 3125 O O . ASN A 1 398 ? -2.661 -11.715 12.516 1.00 80.00 398 ASN A O 1
ATOM 3129 N N . LEU A 1 399 ? -2.970 -12.887 14.412 1.00 80.88 399 LEU A N 1
ATOM 3130 C CA . LEU A 1 399 ? -1.686 -13.591 14.388 1.00 80.88 399 LEU A CA 1
ATOM 3131 C C . LEU A 1 399 ? -1.820 -14.951 13.700 1.00 80.88 399 LEU A C 1
ATOM 3133 O O . LEU A 1 399 ? -2.723 -15.731 14.007 1.00 80.88 399 LEU A O 1
ATOM 3137 N N . TYR A 1 400 ? -0.875 -15.237 12.815 1.00 77.88 400 TYR A N 1
ATOM 3138 C CA . TYR A 1 400 ? -0.723 -16.489 12.090 1.00 77.88 400 TYR A CA 1
ATOM 3139 C C . TYR A 1 400 ? 0.642 -17.082 12.435 1.00 77.88 400 TYR A C 1
ATOM 3141 O O . TYR A 1 400 ? 1.658 -16.401 12.341 1.00 77.88 400 TYR A O 1
ATOM 3149 N N . GLY A 1 401 ? 0.662 -18.351 12.828 1.00 71.50 401 GLY A N 1
ATOM 3150 C CA . GLY A 1 401 ? 1.878 -19.078 13.187 1.00 71.50 401 GLY A CA 1
ATOM 3151 C C . GLY A 1 401 ? 1.825 -20.516 12.680 1.00 71.50 401 GLY A C 1
ATOM 3152 O O . GLY A 1 401 ? 0.835 -20.938 12.081 1.00 71.50 401 GLY A O 1
ATOM 3153 N N . ASP A 1 402 ? 2.892 -21.271 12.934 1.00 58.03 402 ASP A N 1
ATOM 3154 C CA . ASP A 1 402 ? 3.043 -22.672 12.524 1.00 58.03 402 ASP A CA 1
ATOM 3155 C C . ASP A 1 402 ? 1.828 -23.545 12.956 1.00 58.03 402 ASP A C 1
ATOM 3157 O O . ASP A 1 402 ? 1.539 -23.660 14.158 1.00 58.03 402 ASP A O 1
ATOM 3161 N N . PRO A 1 403 ? 1.108 -24.179 12.002 1.00 48.19 403 PRO A N 1
ATOM 3162 C CA . PRO A 1 403 ? -0.098 -24.969 12.268 1.00 48.19 403 PRO A CA 1
ATOM 3163 C C . PRO A 1 403 ? 0.162 -26.254 13.067 1.00 48.19 403 PRO A C 1
ATOM 3165 O O . PRO A 1 403 ? -0.771 -26.837 13.610 1.00 48.19 403 PRO A O 1
ATOM 3168 N N . THR A 1 404 ? 1.413 -26.698 13.228 1.00 48.12 404 THR A N 1
ATOM 3169 C CA . THR A 1 404 ? 1.719 -27.811 14.148 1.00 48.12 404 THR A CA 1
ATOM 3170 C C . THR A 1 404 ? 1.542 -27.426 15.624 1.00 48.12 404 THR A C 1
ATOM 3172 O O . THR A 1 404 ? 1.467 -28.298 16.494 1.00 48.12 404 THR A O 1
ATOM 3175 N N . ARG A 1 405 ? 1.454 -26.123 15.923 1.00 49.69 405 ARG A N 1
ATOM 3176 C CA . ARG A 1 405 ? 1.514 -25.572 17.287 1.00 49.69 405 ARG A CA 1
ATOM 3177 C C . ARG A 1 405 ? 0.174 -25.044 17.785 1.00 49.69 405 ARG A C 1
ATOM 3179 O O . ARG A 1 405 ? -0.140 -25.160 18.969 1.00 49.69 405 ARG A O 1
ATOM 3186 N N . HIS A 1 406 ? -0.650 -24.514 16.891 1.00 46.84 406 HIS A N 1
ATOM 3187 C CA . HIS A 1 406 ? -2.049 -24.216 17.169 1.00 46.84 406 HIS A CA 1
ATOM 3188 C C . HIS A 1 406 ? -2.856 -25.404 16.661 1.00 46.84 406 HIS A C 1
ATOM 3190 O O . HIS A 1 406 ? -2.708 -25.760 15.509 1.00 46.84 406 HIS A O 1
ATOM 3196 N N . LYS A 1 407 ? -3.716 -26.039 17.467 1.00 42.41 407 LYS A N 1
ATOM 3197 C CA . LYS A 1 407 ? -4.579 -27.163 17.028 1.00 42.41 407 LYS A CA 1
ATOM 3198 C C . LYS A 1 407 ? -5.643 -26.762 15.973 1.00 42.41 407 LYS A C 1
ATOM 3200 O O . LYS A 1 407 ? -6.769 -27.251 16.017 1.00 42.41 407 LYS A O 1
ATOM 3205 N N . LYS A 1 408 ? -5.333 -25.835 15.068 1.00 47.81 408 LYS A N 1
ATOM 3206 C CA . LYS A 1 408 ? -6.047 -25.577 13.823 1.00 47.81 408 LYS A CA 1
ATOM 3207 C C . LYS A 1 408 ? -5.296 -26.328 12.727 1.00 47.81 408 LYS A C 1
ATOM 3209 O O . LYS A 1 408 ? -4.082 -26.209 12.635 1.00 47.81 408 LYS A O 1
ATOM 3214 N N . GLY A 1 409 ? -6.021 -27.132 11.953 1.00 52.09 409 GLY A N 1
ATOM 3215 C CA . GLY A 1 409 ? -5.456 -27.813 10.790 1.00 52.09 409 GLY A CA 1
ATOM 3216 C C . GLY A 1 409 ? -4.909 -26.827 9.755 1.00 52.09 409 GLY A C 1
ATOM 3217 O O . GLY A 1 409 ? -5.004 -25.612 9.929 1.00 52.09 409 GLY A O 1
ATOM 3218 N N . GLU A 1 410 ? -4.343 -27.367 8.676 1.00 56.56 410 GLU A N 1
ATOM 3219 C CA . GLU A 1 410 ? -4.010 -26.586 7.480 1.00 56.56 410 GLU A CA 1
ATOM 3220 C C . GLU A 1 410 ? -5.174 -25.657 7.106 1.00 56.56 410 GLU A C 1
ATOM 3222 O O . GLU A 1 410 ? -6.341 -26.044 7.220 1.00 56.56 410 GLU A O 1
ATOM 3227 N N . LEU A 1 411 ? -4.849 -24.428 6.686 1.00 57.97 411 LEU A N 1
ATOM 3228 C CA . LEU A 1 411 ? -5.852 -23.483 6.202 1.00 57.97 411 LEU A CA 1
ATOM 3229 C C . LEU A 1 411 ? -6.655 -24.151 5.088 1.00 57.97 411 LEU A C 1
ATOM 3231 O O . LEU A 1 411 ? -6.088 -24.694 4.137 1.00 57.97 411 LEU A O 1
ATOM 3235 N N . THR A 1 412 ? -7.976 -24.097 5.198 1.00 60.94 412 THR A N 1
ATOM 3236 C CA . THR A 1 412 ? -8.855 -24.534 4.111 1.00 60.94 412 THR A CA 1
ATOM 3237 C C . THR A 1 412 ? -8.600 -23.688 2.854 1.00 60.94 412 THR A C 1
ATOM 3239 O O . THR A 1 412 ? -8.160 -22.540 2.969 1.00 60.94 412 THR A O 1
ATOM 3242 N N . PRO A 1 413 ? -8.872 -24.195 1.636 1.00 57.66 413 PRO A N 1
ATOM 3243 C CA . PRO A 1 413 ? -8.779 -23.392 0.414 1.00 57.66 413 PRO A CA 1
ATOM 3244 C C . PRO A 1 413 ? -9.552 -22.068 0.508 1.00 57.66 413 PRO A C 1
ATOM 3246 O O . PRO A 1 413 ? -9.086 -21.039 0.020 1.00 57.66 413 PRO A O 1
ATOM 3249 N N . GLU A 1 414 ? -10.697 -22.071 1.190 1.00 53.88 414 GLU A N 1
ATOM 3250 C CA . GLU A 1 414 ? -11.508 -20.887 1.460 1.00 53.88 414 GLU A CA 1
ATOM 3251 C C . GLU A 1 414 ? -10.785 -19.898 2.389 1.00 53.88 414 GLU A C 1
ATOM 3253 O O . GLU A 1 414 ? -10.761 -18.699 2.107 1.00 53.88 414 GLU A O 1
ATOM 3258 N N . GLU A 1 415 ? -10.146 -20.385 3.459 1.00 56.56 415 GLU A N 1
ATOM 3259 C CA . GLU A 1 415 ? -9.318 -19.569 4.359 1.00 56.56 415 GLU A CA 1
ATOM 3260 C C . GLU A 1 415 ? -8.057 -19.026 3.660 1.00 56.56 415 GLU A C 1
ATOM 3262 O O . GLU A 1 415 ? -7.648 -17.891 3.899 1.00 56.56 415 GLU A O 1
ATOM 3267 N N . TRP A 1 416 ? -7.458 -19.791 2.747 1.00 60.34 416 TRP A N 1
ATOM 3268 C CA . TRP A 1 416 ? -6.298 -19.353 1.967 1.00 60.34 416 TRP A CA 1
ATOM 3269 C C . TRP A 1 416 ? -6.667 -18.245 0.967 1.00 60.34 416 TRP A C 1
ATOM 3271 O O . TRP A 1 416 ? -5.945 -17.259 0.809 1.00 60.34 416 TRP A O 1
ATOM 3281 N N . ILE A 1 417 ? -7.844 -18.345 0.342 1.00 56.62 417 ILE A N 1
ATOM 3282 C CA . ILE A 1 417 ? -8.371 -17.343 -0.597 1.00 56.62 417 ILE A CA 1
ATOM 3283 C C . ILE A 1 417 ? -8.801 -16.044 0.105 1.00 56.62 417 ILE A C 1
ATOM 3285 O O . ILE A 1 417 ? -8.935 -15.020 -0.567 1.00 56.62 417 ILE A O 1
ATOM 3289 N N . VAL A 1 418 ? -8.988 -16.016 1.427 1.00 54.84 418 VAL A N 1
ATOM 3290 C CA . VAL A 1 418 ? -9.263 -14.758 2.156 1.00 54.84 418 VAL A CA 1
ATOM 3291 C C . VAL A 1 418 ? -8.006 -14.065 2.675 1.00 54.84 418 VAL A C 1
ATOM 3293 O O . VAL A 1 418 ? -8.080 -12.891 3.039 1.00 54.84 418 VAL A O 1
ATOM 3296 N N . LEU A 1 419 ? -6.845 -14.728 2.658 1.00 56.72 419 LEU A N 1
ATOM 3297 C CA . LEU A 1 419 ? -5.586 -14.075 3.009 1.00 56.72 419 LEU A CA 1
ATOM 3298 C C . LEU A 1 419 ? -5.241 -12.966 1.997 1.00 56.72 419 LEU A C 1
ATOM 3300 O O . LEU A 1 419 ? -5.587 -13.078 0.813 1.00 56.72 419 LEU A O 1
ATOM 3304 N N . PRO A 1 420 ? -4.548 -11.890 2.410 1.00 58.22 420 PRO A N 1
ATOM 3305 C CA . PRO A 1 420 ? -4.013 -10.898 1.483 1.00 58.22 420 PRO A CA 1
ATOM 3306 C C . PRO A 1 420 ? -3.178 -11.550 0.382 1.00 58.22 420 PRO A C 1
ATOM 3308 O O . PRO A 1 420 ? -2.519 -12.558 0.619 1.00 58.22 420 PRO A O 1
ATOM 3311 N N . LEU A 1 421 ? -3.147 -10.942 -0.808 1.00 60.88 421 LEU A N 1
ATOM 3312 C CA . LEU A 1 421 ? -2.419 -11.483 -1.964 1.00 60.88 421 LEU A CA 1
ATOM 3313 C C . LEU A 1 421 ? -0.941 -11.778 -1.661 1.00 60.88 421 LEU A C 1
ATOM 3315 O O . LEU A 1 421 ? -0.385 -12.692 -2.241 1.00 60.88 421 LEU A O 1
ATOM 3319 N N . ARG A 1 422 ? -0.321 -11.033 -0.739 1.00 61.47 422 ARG A N 1
ATOM 3320 C CA . ARG A 1 422 ? 1.079 -11.224 -0.321 1.00 61.47 422 ARG A CA 1
ATOM 3321 C C . ARG A 1 422 ? 1.308 -12.365 0.680 1.00 61.47 422 ARG A C 1
ATOM 3323 O O . ARG A 1 422 ? 2.454 -12.662 0.988 1.00 61.47 422 ARG A O 1
ATOM 3330 N N . MET A 1 423 ? 0.244 -12.941 1.236 1.00 57.53 423 MET A N 1
ATOM 3331 C CA . MET A 1 423 ? 0.291 -14.124 2.109 1.00 57.53 423 MET A CA 1
ATOM 3332 C C . MET A 1 423 ? -0.094 -15.414 1.368 1.00 57.53 423 MET A C 1
ATOM 3334 O O . MET A 1 423 ? -0.003 -16.492 1.953 1.00 57.53 423 MET A O 1
ATOM 3338 N N . ARG A 1 424 ? -0.566 -15.293 0.123 1.00 55.84 424 ARG A N 1
ATOM 3339 C CA . ARG A 1 424 ? -0.802 -16.407 -0.800 1.00 55.84 424 ARG A CA 1
ATOM 3340 C C . ARG A 1 424 ? 0.449 -16.616 -1.633 1.00 55.84 424 ARG A C 1
ATOM 3342 O O . ARG A 1 424 ? 0.770 -17.793 -1.892 1.00 55.84 424 ARG A O 1
#

Sequence (424 aa):
SDGNVSTHPTNTTQPNTHPSQPWEYFRPVERDEHKDLVWRSKTASAAALAYTKTPQPPCNTFICDFPAGYRLFEHIKHKPDGAKRTDTYLFGHPSGGRFRSTNEFIPHLIHLFAIDPANQSPLVESHKICPCCLCKTGAKESRTPARTPSRVADIPPEQAWNEAATLERVGEQETPGWILRKGEVVWVWTGTVDALENPVDNVESPSWAAGIIFSRPSLSPVPKLRPVPRANAGSFADVEMNDAPTWEDGGEDKKKNGYVIVLCAEKEPKERLDGVPQHCIMPWLARPDFIQPPAAGSRRKEHPSVAWARKACSTFSYFDPTGEKRLYPSGQDKTEMATFYNGLFIGAEKIFIGEPVRVKKGDNSDEEDVLLVEFIYVVNHTDQLTGKPVESVHVAGNLYGDPTRHKKGELTPEEWIVLPLRMR

InterPro domains:
  IPR018839 Cryptic loci regulator 2, C-terminal [PF10383] (340-404)
  IPR031915 Cryptic loci regulator 2, N-terminal [PF16761] (65-135)
  IPR038986 Cryptic loci regulator 2 [PTHR38046] (1-149)